Protein AF-0000000080204611 (afdb_homodimer)

Solvent-accessible surface area (backbone atoms only — not comparable to full-atom values): 35896 Å² total; per-residue (Å²): 118,37,37,35,35,32,32,47,40,71,83,53,59,70,91,42,42,69,61,48,50,52,34,44,49,24,50,47,49,34,46,35,51,60,69,72,46,62,69,79,43,73,43,78,55,88,69,51,57,91,48,34,46,29,36,29,26,77,60,82,80,49,68,68,54,36,16,56,52,54,55,40,54,46,46,60,46,40,27,38,50,44,94,86,56,34,29,37,52,42,78,53,52,80,50,52,54,41,63,70,56,68,48,61,66,70,79,63,91,85,62,71,57,62,50,59,47,35,40,43,49,49,51,17,60,35,64,28,64,61,80,61,90,68,48,24,36,29,17,57,53,29,60,69,33,57,60,48,38,48,29,37,20,60,58,21,24,23,38,34,22,24,65,53,57,68,38,49,50,50,38,53,54,48,53,52,48,50,32,59,76,68,69,35,50,66,49,77,47,74,45,77,29,54,52,95,87,36,80,65,29,53,31,40,36,40,41,33,16,73,38,67,68,34,45,75,72,63,55,61,35,39,38,37,38,32,45,28,58,42,54,49,36,47,59,67,39,66,66,51,59,29,32,23,31,42,37,60,52,74,69,75,68,59,70,77,71,75,70,71,74,70,72,83,75,73,64,52,63,64,58,51,46,66,58,21,48,65,21,47,57,48,20,34,21,61,31,8,15,37,25,40,34,42,33,46,82,83,46,49,68,68,59,53,49,48,53,41,44,74,73,63,34,46,64,45,86,45,84,46,48,46,74,53,69,45,76,77,52,97,85,34,35,34,32,59,48,36,32,31,37,107,117,38,34,35,34,33,33,49,39,70,84,52,60,68,90,43,42,70,60,47,50,53,35,44,48,24,51,49,49,33,47,36,50,60,69,72,46,64,69,80,44,74,43,78,56,86,68,51,56,92,48,34,44,28,36,28,26,77,59,79,79,49,67,70,55,36,17,55,52,55,53,39,56,45,47,59,46,40,26,40,50,44,95,86,56,34,29,36,51,43,76,52,51,81,49,54,55,42,64,69,57,69,48,61,67,70,77,62,91,84,62,73,57,62,50,57,46,36,39,43,49,48,51,17,59,35,64,28,65,60,81,61,93,67,47,26,36,30,18,57,53,30,60,69,34,58,61,47,37,48,28,37,20,60,56,21,25,22,37,34,22,25,66,53,58,67,38,49,50,51,38,54,53,47,54,54,48,49,32,58,74,66,67,34,51,66,48,78,48,74,46,76,29,56,52,97,88,35,79,64,31,54,32,40,36,37,40,30,17,75,38,67,66,34,44,75,73,64,56,62,34,40,40,37,39,32,45,28,58,44,53,48,36,48,57,67,40,65,64,52,60,29,31,24,31,43,37,63,50,75,71,75,70,61,69,78,70,75,70,71,76,69,72,85,76,73,63,52,64,64,58,51,46,66,57,19,47,64,20,49,56,48,19,34,21,61,32,8,16,36,24,39,36,41,32,46,80,82,47,50,68,70,59,54,48,48,54,40,43,74,71,61,33,46,66,46,86,45,84,45,49,45,74,54,69,45,77,76,52,95,86,35,35,34,30,58,48,37,34,29,36,108

Nearest PDB structures (foldseek):
  3m70-assembly1_A  TM=4.941E-01  e=3.214E-06  Haemophilus influenzae
  6m1c-assembly1_A  TM=7.033E-01  e=1.207E-03  Mycobacterium tuberculosis H37Rv
  3egi-assembly1_D  TM=6.264E-01  e=2.551E-04  Homo sapiens
  3egi-assembly1_A  TM=5.170E-01  e=1.806E-04  Homo sapiens
  8t1a-assembly1_A  TM=5.736E-01  e=4.804E-03  Mycobacterium tuberculosis H37Rv

InterPro domains:
  IPR000241 Ribosomal RNA large subunit methyltransferase K/L-like, methyltransferase domain [PF01170] (134-295)
  IPR029063 S-adenosyl-L-methionine-dependent methyltransferase superfamily [G3DSA:3.40.50.150] (106-332)
  IPR029063 S-adenosyl-L-methionine-dependent methyltransferase superfamily [SSF53335] (106-316)

Radius of gyration: 28.18 Å; Cα contacts (8 Å, |Δi|>4): 1438; chains: 2; bounding box: 66×86×63 Å

Structure (mmCIF, N/CA/C/O backbone):
data_AF-0000000080204611-model_v1
#
loop_
_entity.id
_entity.type
_entity.pdbx_description
1 polymer 'DNA methylase'
#
loop_
_atom_site.group_PDB
_atom_site.id
_atom_site.type_symbol
_atom_site.label_atom_id
_atom_site.label_alt_id
_atom_site.label_comp_id
_atom_site.label_asym_id
_atom_site.label_entity_id
_atom_site.label_seq_id
_atom_site.pdbx_PDB_ins_code
_atom_site.Cartn_x
_atom_site.Cartn_y
_atom_site.Cartn_z
_atom_site.occupancy
_atom_site.B_iso_or_equiv
_atom_site.auth_seq_id
_atom_site.auth_comp_id
_atom_site.auth_asym_id
_atom_site.auth_atom_id
_atom_site.pdbx_PDB_model_num
ATOM 1 N N . MET A 1 1 ? -28.974 -11.678 -13.98 1 89.76 1 MET A N 1
ATOM 2 C CA . MET A 1 1 ? -27.576 -11.305 -14.173 1 89.76 1 MET A CA 1
ATOM 3 C C . MET A 1 1 ? -26.992 -10.702 -12.9 1 89.76 1 MET A C 1
ATOM 5 O O . MET A 1 1 ? -27.642 -9.891 -12.238 1 89.76 1 MET A O 1
ATOM 9 N N . TYR A 1 2 ? -25.931 -11.273 -12.562 1 94.79 2 TYR A N 1
ATOM 10 C CA . TYR A 1 2 ? -25.246 -10.787 -11.369 1 94.79 2 TYR A CA 1
ATOM 11 C C . TYR A 1 2 ? -24.073 -9.889 -11.743 1 94.79 2 TYR A C 1
ATOM 13 O O . TYR A 1 2 ? -23.333 -10.182 -12.685 1 94.79 2 TYR A O 1
ATOM 21 N N . HIS A 1 3 ? -23.979 -8.75 -11.063 1 96.39 3 HIS A N 1
ATOM 22 C CA . HIS A 1 3 ? -22.898 -7.795 -11.281 1 96.39 3 HIS A CA 1
ATOM 23 C C . HIS A 1 3 ? -21.993 -7.699 -10.057 1 96.39 3 HIS A C 1
ATOM 25 O O . HIS A 1 3 ? -22.477 -7.603 -8.928 1 96.39 3 HIS A O 1
ATOM 31 N N . TYR A 1 4 ? -20.748 -7.839 -10.347 1 97.51 4 TYR A N 1
ATOM 32 C CA . TYR A 1 4 ? -19.783 -7.8 -9.255 1 97.51 4 TYR A CA 1
ATOM 33 C C . TYR A 1 4 ? -18.726 -6.729 -9.5 1 97.51 4 TYR A C 1
ATOM 35 O O . TYR A 1 4 ? -18.437 -6.384 -10.648 1 97.51 4 TYR A O 1
ATOM 43 N N . ALA A 1 5 ? -18.224 -6.16 -8.409 1 96.82 5 ALA A N 1
ATOM 44 C CA . ALA A 1 5 ? -17.129 -5.194 -8.448 1 96.82 5 ALA A CA 1
ATOM 45 C C . ALA A 1 5 ? -16.001 -5.606 -7.506 1 96.82 5 ALA A C 1
ATOM 47 O O . ALA A 1 5 ? -16.241 -5.909 -6.335 1 96.82 5 ALA A O 1
ATOM 48 N N . ILE A 1 6 ? -14.809 -5.661 -8.059 1 95.75 6 ILE A N 1
ATOM 49 C CA . ILE A 1 6 ? -13.611 -5.855 -7.249 1 95.75 6 ILE A CA 1
ATOM 50 C C . ILE A 1 6 ? -12.931 -4.511 -7.003 1 95.75 6 ILE A C 1
ATOM 52 O O . ILE A 1 6 ? -12.506 -3.841 -7.948 1 95.75 6 ILE A O 1
ATOM 56 N N . LEU A 1 7 ? -12.878 -4.125 -5.761 1 94.17 7 LEU A N 1
ATOM 57 C CA . LEU A 1 7 ? -12.113 -2.933 -5.409 1 94.17 7 LEU A CA 1
ATOM 58 C C . LEU A 1 7 ? -10.616 -3.221 -5.434 1 94.17 7 LEU A C 1
ATOM 60 O O . LEU A 1 7 ? -10.154 -4.184 -4.817 1 94.17 7 LEU A O 1
ATOM 64 N N . ALA A 1 8 ? -9.93 -2.334 -6.107 1 90.67 8 ALA A N 1
ATOM 65 C CA . ALA A 1 8 ? -8.499 -2.557 -6.295 1 90.67 8 ALA A CA 1
ATOM 66 C C . ALA A 1 8 ? -7.717 -2.195 -5.035 1 90.67 8 ALA A C 1
ATOM 68 O O . ALA A 1 8 ? -8.009 -1.19 -4.383 1 90.67 8 ALA A O 1
ATOM 69 N N . ASN A 1 9 ? -6.753 -3.038 -4.729 1 86.74 9 ASN A N 1
ATOM 70 C CA . ASN A 1 9 ? -5.783 -2.714 -3.69 1 86.74 9 ASN A CA 1
ATOM 71 C C . ASN A 1 9 ? -4.915 -1.522 -4.085 1 86.74 9 ASN A C 1
ATOM 73 O O . ASN A 1 9 ? -4.309 -1.519 -5.158 1 86.74 9 ASN A O 1
ATOM 77 N N . PRO A 1 10 ? -4.855 -0.464 -3.308 1 74.83 10 PRO A N 1
ATOM 78 C CA . PRO A 1 10 ? -4.138 0.752 -3.699 1 74.83 10 PRO A CA 1
ATOM 79 C C . PRO A 1 10 ? -2.629 0.541 -3.801 1 74.83 10 PRO A C 1
ATOM 81 O O . PRO A 1 10 ? -1.926 1.36 -4.398 1 74.83 10 PRO A O 1
ATOM 84 N N . GLY A 1 11 ? -2.001 -0.353 -3.053 1 64.11 11 GLY A N 1
ATOM 85 C CA . GLY A 1 11 ? -0.578 -0.606 -3.212 1 64.11 11 GLY A CA 1
ATOM 86 C C . GLY A 1 11 ? -0.145 -0.687 -4.664 1 64.11 11 GLY A C 1
ATOM 87 O O . GLY A 1 11 ? 1.051 -0.66 -4.963 1 64.11 11 GLY A O 1
ATOM 88 N N . HIS A 1 12 ? -1.036 -0.811 -5.511 1 52.13 12 HIS A N 1
ATOM 89 C CA . HIS A 1 12 ? -0.722 -0.844 -6.935 1 52.13 12 HIS A CA 1
ATOM 90 C C . HIS A 1 12 ? -0.351 0.542 -7.45 1 52.13 12 HIS A C 1
ATOM 92 O O . HIS A 1 12 ? -1.006 1.531 -7.111 1 52.13 12 HIS A O 1
ATOM 98 N N . ASN A 1 13 ? 0.919 0.614 -7.685 1 48.38 13 ASN A N 1
ATOM 99 C CA . ASN A 1 13 ? 1.548 1.846 -8.148 1 48.38 13 ASN A CA 1
ATOM 100 C C . ASN A 1 13 ? 0.613 2.648 -9.049 1 48.38 13 ASN A C 1
ATOM 102 O O . ASN A 1 13 ? 0.19 2.163 -10.1 1 48.38 13 ASN A O 1
ATOM 106 N N . ARG A 1 14 ? 0.087 3.665 -8.581 1 50.54 14 ARG A N 1
ATOM 107 C CA . ARG A 1 14 ? -0.816 4.583 -9.268 1 50.54 14 ARG A CA 1
ATOM 108 C C . ARG A 1 14 ? -0.226 5.037 -10.599 1 50.54 14 ARG A C 1
ATOM 110 O O . ARG A 1 14 ? -0.962 5.4 -11.519 1 50.54 14 ARG A O 1
ATOM 117 N N . ILE A 1 15 ? 1.153 5.007 -10.757 1 49.2 15 ILE A N 1
ATOM 118 C CA . ILE A 1 15 ? 1.755 5.522 -11.982 1 49.2 15 ILE A CA 1
ATOM 119 C C . ILE A 1 15 ? 1.333 4.658 -13.168 1 49.2 15 ILE A C 1
ATOM 121 O O . ILE A 1 15 ? 1.133 5.166 -14.274 1 49.2 15 ILE A O 1
ATOM 125 N N . TYR A 1 16 ? 1.021 3.45 -12.866 1 57.58 16 TYR A N 1
ATOM 126 C CA . TYR A 1 16 ? 0.703 2.536 -13.957 1 57.58 16 TYR A CA 1
ATOM 127 C C . TYR A 1 16 ? -0.714 1.993 -13.819 1 57.58 16 TYR A C 1
ATOM 129 O O . TYR A 1 16 ? -0.97 0.825 -14.124 1 57.58 16 TYR A O 1
ATOM 137 N N . PHE A 1 17 ? -1.532 2.959 -13.439 1 61.72 17 PHE A N 1
ATOM 138 C CA . PHE A 1 17 ? -2.867 2.502 -13.07 1 61.72 17 PHE A CA 1
ATOM 139 C C . PHE A 1 17 ? -3.585 1.903 -14.273 1 61.72 17 PHE A C 1
ATOM 141 O O . PHE A 1 17 ? -4.207 0.844 -14.167 1 61.72 17 PHE A O 1
ATOM 148 N N . ASP A 1 18 ? -3.374 2.585 -15.486 1 69.88 18 ASP A N 1
ATOM 149 C CA . ASP A 1 18 ? -4.088 2.077 -16.654 1 69.88 18 ASP A CA 1
ATOM 150 C C . ASP A 1 18 ? -3.571 0.697 -17.056 1 69.88 18 ASP A C 1
ATOM 152 O O . ASP A 1 18 ? -4.359 -0.211 -17.327 1 69.88 18 ASP A O 1
ATOM 156 N N . SER A 1 19 ? -2.316 0.614 -17.095 1 78.36 19 SER A N 1
ATOM 157 C CA . SER A 1 19 ? -1.735 -0.682 -17.43 1 78.36 19 SER A CA 1
ATOM 158 C C . SER A 1 19 ? -2.062 -1.726 -16.368 1 78.36 19 SER A C 1
ATOM 160 O O . SER A 1 19 ? -2.337 -2.883 -16.691 1 78.36 19 SER A O 1
ATOM 162 N N . ALA A 1 20 ? -2.171 -1.247 -15.203 1 82.43 20 ALA A N 1
ATOM 163 C CA . ALA A 1 20 ? -2.455 -2.157 -14.096 1 82.43 20 ALA A CA 1
ATOM 164 C C . ALA A 1 20 ? -3.871 -2.716 -14.195 1 82.43 20 ALA A C 1
ATOM 166 O O . ALA A 1 20 ? -4.094 -3.905 -13.952 1 82.43 20 ALA A O 1
ATOM 167 N N . MET A 1 21 ? -4.767 -1.9 -14.662 1 84.56 21 MET A N 1
ATOM 168 C CA . MET A 1 21 ? -6.159 -2.33 -14.759 1 84.56 21 MET A CA 1
ATOM 169 C C . MET A 1 21 ? -6.344 -3.323 -15.902 1 84.56 21 MET A C 1
ATOM 171 O O . MET A 1 21 ? -7.097 -4.29 -15.774 1 84.56 21 MET A O 1
ATOM 175 N N . THR A 1 22 ? -5.664 -3.031 -16.982 1 88.68 22 THR A N 1
ATOM 176 C CA . THR A 1 22 ? -5.734 -3.943 -18.119 1 88.68 22 THR A CA 1
ATOM 177 C C . THR A 1 22 ? -5.171 -5.312 -17.75 1 88.68 22 THR A C 1
ATOM 179 O O . THR A 1 22 ? -5.772 -6.341 -18.065 1 88.68 22 THR A O 1
ATOM 182 N N . ILE A 1 23 ? -4.119 -5.298 -17.11 1 92.64 23 ILE A N 1
ATOM 183 C CA . ILE A 1 23 ? -3.458 -6.523 -16.672 1 92.64 23 ILE A CA 1
ATOM 184 C C . ILE A 1 23 ? -4.349 -7.263 -15.677 1 92.64 23 ILE A C 1
ATOM 186 O O . ILE A 1 23 ? -4.552 -8.474 -15.796 1 92.64 23 ILE A O 1
ATOM 190 N N . ALA A 1 24 ? -4.903 -6.494 -14.799 1 92.19 24 ALA A N 1
ATOM 191 C CA . ALA A 1 24 ? -5.79 -7.087 -13.801 1 92.19 24 ALA A CA 1
ATOM 192 C C . ALA A 1 24 ? -7.016 -7.713 -14.46 1 92.19 24 ALA A C 1
ATOM 194 O O . ALA A 1 24 ? -7.503 -8.755 -14.016 1 92.19 24 ALA A O 1
ATOM 195 N N . CYS A 1 25 ? -7.512 -7.078 -15.466 1 93.31 25 CYS A N 1
ATOM 196 C CA . CYS A 1 25 ? -8.658 -7.601 -16.201 1 93.31 25 CYS A CA 1
ATOM 197 C C . CYS A 1 25 ? -8.335 -8.953 -16.827 1 93.31 25 CYS A C 1
ATOM 199 O O . CYS A 1 25 ? -9.116 -9.899 -16.71 1 93.31 25 CYS A O 1
ATOM 201 N N . SER A 1 26 ? -7.178 -9.027 -17.448 1 94.78 26 SER A N 1
ATOM 202 C CA . SER A 1 26 ? -6.757 -10.279 -18.068 1 94.78 26 SER A CA 1
ATOM 203 C C . SER A 1 26 ? -6.576 -11.378 -17.026 1 94.78 26 SER A C 1
ATOM 205 O O . SER A 1 26 ? -6.985 -12.52 -17.244 1 94.78 26 SER A O 1
ATOM 207 N N . GLU A 1 27 ? -5.98 -11.029 -15.923 1 96.11 27 GLU A N 1
ATOM 208 C CA . GLU A 1 27 ? -5.808 -11.992 -14.84 1 96.11 27 GLU A CA 1
ATOM 209 C C . GLU A 1 27 ? -7.153 -12.53 -14.361 1 96.11 27 GLU A C 1
ATOM 211 O O . GLU A 1 27 ? -7.33 -13.742 -14.222 1 96.11 27 GLU A O 1
ATOM 216 N N . LEU A 1 28 ? -8.064 -11.645 -14.16 1 95.76 28 LEU A N 1
ATOM 217 C CA . LEU A 1 28 ? -9.37 -12.041 -13.644 1 95.76 28 LEU A CA 1
ATOM 218 C C . LEU A 1 28 ? -10.097 -12.939 -14.64 1 95.76 28 LEU A C 1
ATOM 220 O O . LEU A 1 28 ? -10.741 -13.914 -14.247 1 95.76 28 LEU A O 1
ATOM 224 N N . LYS A 1 29 ? -9.997 -12.579 -15.894 1 96.11 29 LYS A N 1
ATOM 225 C CA . LYS A 1 29 ? -10.589 -13.429 -16.923 1 96.11 29 LYS A CA 1
ATOM 226 C C . LYS A 1 29 ? -10.031 -14.847 -16.853 1 96.11 29 LYS A C 1
ATOM 228 O O . LYS A 1 29 ? -10.78 -15.82 -16.96 1 96.11 29 LYS A O 1
ATOM 233 N N . ALA A 1 30 ? -8.752 -14.937 -16.673 1 97.14 30 ALA A N 1
ATOM 234 C CA . ALA A 1 30 ? -8.113 -16.248 -16.583 1 97.14 30 ALA A CA 1
ATOM 235 C C . ALA A 1 30 ? -8.618 -17.021 -15.368 1 97.14 30 ALA A C 1
ATOM 237 O O . ALA A 1 30 ? -8.951 -18.204 -15.472 1 97.14 30 ALA A O 1
ATOM 238 N N . ILE A 1 31 ? -8.716 -16.354 -14.241 1 97.18 31 ILE A N 1
ATOM 239 C CA . ILE A 1 31 ? -9.164 -16.971 -12.997 1 97.18 31 ILE A CA 1
ATOM 240 C C . ILE A 1 31 ? -10.604 -17.454 -13.15 1 97.18 31 ILE A C 1
ATOM 242 O O . ILE A 1 31 ? -10.912 -18.612 -12.857 1 97.18 31 ILE A O 1
ATOM 246 N N . LEU A 1 32 ? -11.468 -16.612 -13.63 1 96.16 32 LEU A N 1
ATOM 247 C CA . LEU A 1 32 ? -12.886 -16.932 -13.743 1 96.16 32 LEU A CA 1
ATOM 248 C C . LEU A 1 32 ? -13.112 -18.051 -14.755 1 96.16 32 LEU A C 1
ATOM 250 O O . LEU A 1 32 ? -13.912 -18.959 -14.515 1 96.16 32 LEU A O 1
ATOM 254 N N . ALA A 1 33 ? -12.399 -17.983 -15.846 1 95.05 33 ALA A N 1
ATOM 255 C CA . ALA A 1 33 ? -12.514 -19.032 -16.856 1 95.05 33 ALA A CA 1
ATOM 256 C C . ALA A 1 33 ? -12.119 -20.391 -16.284 1 95.05 33 ALA A C 1
ATOM 258 O O . ALA A 1 33 ? -12.775 -21.399 -16.553 1 95.05 33 ALA A O 1
ATOM 259 N N . SER A 1 34 ? -11.083 -20.422 -15.501 1 95.29 34 SER A N 1
ATOM 260 C CA . SER A 1 34 ? -10.602 -21.671 -14.922 1 95.29 34 SER A CA 1
ATOM 261 C C . SER A 1 34 ? -11.597 -22.231 -13.911 1 95.29 34 SER A C 1
ATOM 263 O O . SER A 1 34 ? -11.551 -23.417 -13.578 1 95.29 34 SER A O 1
ATOM 265 N N . GLU A 1 35 ? -12.503 -21.41 -13.43 1 94.55 35 GLU A N 1
ATOM 266 C CA . GLU A 1 35 ? -13.498 -21.83 -12.448 1 94.55 35 GLU A CA 1
ATOM 267 C C . GLU A 1 35 ? -14.853 -22.074 -13.106 1 94.55 35 GLU A C 1
ATOM 269 O O . GLU A 1 35 ? -15.861 -22.245 -12.417 1 94.55 35 GLU A O 1
ATOM 274 N N . GLY A 1 36 ? -14.904 -21.958 -14.427 1 93.15 36 GLY A N 1
ATOM 275 C CA . GLY A 1 36 ? -16.122 -22.23 -15.173 1 93.15 36 GLY A CA 1
ATOM 276 C C . GLY A 1 36 ? -17.123 -21.092 -15.116 1 93.15 36 GLY A C 1
ATOM 277 O O . GLY A 1 36 ? -18.32 -21.3 -15.324 1 93.15 36 GLY A O 1
ATOM 278 N N . VAL A 1 37 ? -16.649 -19.926 -14.759 1 93.99 37 VAL A N 1
ATOM 279 C CA . VAL A 1 37 ? -17.526 -18.762 -14.712 1 93.99 37 VAL A CA 1
ATOM 280 C C . VAL A 1 37 ? -17.548 -18.076 -16.076 1 93.99 37 VAL A C 1
ATOM 282 O O . VAL A 1 37 ? -16.509 -17.637 -16.574 1 93.99 37 VAL A O 1
ATOM 285 N N . GLU A 1 38 ? -18.642 -17.957 -16.627 1 90.71 38 GLU A N 1
ATOM 286 C CA . GLU A 1 38 ? -18.801 -17.241 -17.889 1 90.71 38 GLU A CA 1
ATOM 287 C C . GLU A 1 38 ? -19.032 -15.751 -17.653 1 90.71 38 GLU A C 1
ATOM 289 O O . GLU A 1 38 ? -20.054 -15.359 -17.086 1 90.71 38 GLU A O 1
ATOM 294 N N . VAL A 1 39 ? -18.128 -15.026 -18.098 1 91.93 39 VAL A N 1
ATOM 295 C CA . VAL A 1 39 ? -18.195 -13.582 -17.9 1 91.93 39 VAL A CA 1
ATOM 296 C C . VAL A 1 39 ? -18.756 -12.914 -19.154 1 91.93 39 VAL A C 1
ATOM 298 O O . VAL A 1 39 ? -18.325 -13.213 -20.27 1 91.93 39 VAL A O 1
ATOM 301 N N . THR A 1 40 ? -19.732 -12.031 -19.04 1 88.27 40 THR A N 1
ATOM 302 C CA . THR A 1 40 ? -20.335 -11.341 -20.174 1 88.27 40 THR A CA 1
ATOM 303 C C . THR A 1 40 ? -19.712 -9.961 -20.361 1 88.27 40 THR A C 1
ATOM 305 O O . THR A 1 40 ? -19.558 -9.491 -21.491 1 88.27 40 THR A O 1
ATOM 308 N N . GLU A 1 41 ? -19.4 -9.305 -19.313 1 90.18 41 GLU A N 1
ATOM 309 C CA . GLU A 1 41 ? -18.737 -8.005 -19.326 1 90.18 41 GLU A CA 1
ATOM 310 C C . GLU A 1 41 ? -17.678 -7.915 -18.23 1 90.18 41 GLU A C 1
ATOM 312 O O . GLU A 1 41 ? -17.869 -8.439 -17.13 1 90.18 41 GLU A O 1
ATOM 317 N N . ILE A 1 42 ? -16.601 -7.371 -18.71 1 91.19 42 ILE A N 1
ATOM 318 C CA . ILE A 1 42 ? -15.573 -7.149 -17.698 1 91.19 42 ILE A CA 1
ATOM 319 C C . ILE A 1 42 ? -14.755 -5.911 -18.057 1 91.19 42 ILE A C 1
ATOM 321 O O . ILE A 1 42 ? -14.391 -5.715 -19.219 1 91.19 42 ILE A O 1
ATOM 325 N N . GLY A 1 43 ? -14.577 -4.998 -17.15 1 89.23 43 GLY A N 1
ATOM 326 C CA . GLY A 1 43 ? -13.794 -3.789 -17.35 1 89.23 43 GLY A CA 1
ATOM 327 C C . GLY A 1 43 ? -13.964 -2.777 -16.234 1 89.23 43 GLY A C 1
ATOM 328 O O . GLY A 1 43 ? -14.63 -3.054 -15.233 1 89.23 43 GLY A O 1
ATOM 329 N N . SER A 1 44 ? -13.304 -1.723 -16.454 1 84.99 44 SER A N 1
ATOM 330 C CA . SER A 1 44 ? -13.428 -0.625 -15.5 1 84.99 44 SER A CA 1
ATOM 331 C C . SER A 1 44 ? -14.758 0.102 -15.664 1 84.99 44 SER A C 1
ATOM 333 O O . SER A 1 44 ? -15.177 0.394 -16.786 1 84.99 44 SER A O 1
ATOM 335 N N . LYS A 1 45 ? -15.509 0.178 -14.682 1 86.07 45 LYS A N 1
ATOM 336 C CA . LYS A 1 45 ? -16.763 0.924 -14.63 1 86.07 45 LYS A CA 1
ATOM 337 C C . LYS A 1 45 ? -16.88 1.713 -13.329 1 86.07 45 LYS A C 1
ATOM 339 O O . LYS A 1 45 ? -16.429 1.256 -12.277 1 86.07 45 LYS A O 1
ATOM 344 N N . ASP A 1 46 ? -17.469 2.832 -13.467 1 89.53 46 ASP A N 1
ATOM 345 C CA . ASP A 1 46 ? -17.687 3.648 -12.276 1 89.53 46 ASP A CA 1
ATOM 346 C C . ASP A 1 46 ? -18.884 3.141 -11.476 1 89.53 46 ASP A C 1
ATOM 348 O O . ASP A 1 46 ? -20.03 3.271 -11.912 1 89.53 46 ASP A O 1
ATOM 352 N N . VAL A 1 47 ? -18.668 2.603 -10.396 1 92.07 47 VAL A N 1
ATOM 353 C CA . VAL A 1 47 ? -19.725 2.126 -9.51 1 92.07 47 VAL A CA 1
ATOM 354 C C . VAL A 1 47 ? -19.614 2.819 -8.154 1 92.07 47 VAL A C 1
ATOM 356 O O . VAL A 1 47 ? -20.006 2.257 -7.129 1 92.07 47 VAL A O 1
ATOM 359 N N . GLY A 1 48 ? -18.904 3.953 -8.141 1 91.75 48 GLY A N 1
ATOM 360 C CA . GLY A 1 48 ? -18.751 4.739 -6.927 1 91.75 48 GLY A CA 1
ATOM 361 C C . GLY A 1 48 ? -17.533 4.347 -6.112 1 91.75 48 GLY A C 1
ATOM 362 O O . GLY A 1 48 ? -17.366 4.802 -4.979 1 91.75 48 GLY A O 1
ATOM 363 N N . LEU A 1 49 ? -16.713 3.483 -6.619 1 91.85 49 LEU A N 1
ATOM 364 C CA . LEU A 1 49 ? -15.483 3.042 -5.97 1 91.85 49 LEU A CA 1
ATOM 365 C C . LEU A 1 49 ? -14.265 3.706 -6.605 1 91.85 49 LEU A C 1
ATOM 367 O O . LEU A 1 49 ? -14.293 4.067 -7.783 1 91.85 49 LEU A O 1
ATOM 371 N N . PRO A 1 50 ? -13.26 3.94 -5.843 1 87.07 50 PRO A N 1
ATOM 372 C CA . PRO A 1 50 ? -12.084 4.632 -6.376 1 87.07 50 PRO A CA 1
ATOM 373 C C . PRO A 1 50 ? -11.456 3.902 -7.561 1 87.07 50 PRO A C 1
ATOM 375 O O . PRO A 1 50 ? -11.012 4.54 -8.519 1 87.07 50 PRO A O 1
ATOM 378 N N . ALA A 1 51 ? -11.245 2.659 -7.53 1 87.42 51 ALA A N 1
ATOM 379 C CA . ALA A 1 51 ? -10.687 1.815 -8.584 1 87.42 51 ALA A CA 1
ATOM 380 C C . ALA A 1 51 ? -11.27 0.406 -8.522 1 87.42 51 ALA A C 1
ATOM 382 O O . ALA A 1 51 ? -11.004 -0.342 -7.579 1 87.42 51 ALA A O 1
ATOM 383 N N . ALA A 1 52 ? -12.075 0.112 -9.539 1 92.05 52 ALA A N 1
ATOM 384 C CA . ALA A 1 52 ? -12.748 -1.181 -9.448 1 92.05 52 ALA A CA 1
ATOM 385 C C . ALA A 1 52 ? -12.821 -1.859 -10.814 1 92.05 52 ALA A C 1
ATOM 387 O O . ALA A 1 52 ? -12.955 -1.188 -11.84 1 92.05 52 ALA A O 1
ATOM 388 N N . LEU A 1 53 ? -12.665 -3.122 -10.8 1 93.74 53 LEU A N 1
ATOM 389 C CA . LEU A 1 53 ? -12.996 -3.968 -11.942 1 93.74 53 LEU A CA 1
ATOM 390 C C . LEU A 1 53 ? -14.39 -4.568 -11.788 1 93.74 53 LEU A C 1
ATOM 392 O O . LEU A 1 53 ? -14.704 -5.16 -10.753 1 93.74 53 LEU A O 1
ATOM 396 N N . VAL A 1 54 ? -15.181 -4.367 -12.786 1 95.33 54 VAL A N 1
ATOM 397 C CA . VAL A 1 54 ? -16.558 -4.845 -12.719 1 95.33 54 VAL A CA 1
ATOM 398 C C . VAL A 1 54 ? -16.774 -5.945 -13.756 1 95.33 54 VAL A C 1
ATOM 400 O O . VAL A 1 54 ? -16.268 -5.858 -14.877 1 95.33 54 VAL A O 1
ATOM 403 N N . PHE A 1 55 ? -17.467 -6.943 -13.35 1 96.07 55 PHE A N 1
ATOM 404 C CA . PHE A 1 55 ? -17.807 -8.005 -14.289 1 96.07 55 PHE A CA 1
ATOM 405 C C . PHE A 1 55 ? -19.206 -8.543 -14.014 1 96.07 55 PHE A C 1
ATOM 407 O O . PHE A 1 55 ? -19.765 -8.315 -12.94 1 96.07 55 PHE A O 1
ATOM 414 N N . SER A 1 56 ? -19.779 -9.158 -15.03 1 95.77 56 SER A N 1
ATOM 415 C CA . SER A 1 56 ? -21.121 -9.721 -14.926 1 95.77 56 SER A CA 1
ATOM 416 C C . SER A 1 56 ? -21.125 -11.206 -15.273 1 95.77 56 SER A C 1
ATOM 418 O O . SER A 1 56 ? -20.353 -11.653 -16.124 1 95.77 56 SER A O 1
ATOM 420 N N . CYS A 1 57 ? -21.952 -11.919 -14.553 1 94.11 57 CYS A N 1
ATOM 421 C CA . CYS A 1 57 ? -22.121 -13.337 -14.849 1 94.11 57 CYS A CA 1
ATOM 422 C C . CYS A 1 57 ? -23.578 -13.757 -14.697 1 94.11 57 CYS A C 1
ATOM 424 O O . CYS A 1 57 ? -24.362 -13.067 -14.044 1 94.11 57 CYS A O 1
ATOM 426 N N . GLU A 1 58 ? -23.951 -14.828 -15.3 1 92.21 58 GLU A N 1
ATOM 427 C CA . GLU A 1 58 ? -25.333 -15.297 -15.336 1 92.21 58 GLU A CA 1
ATOM 428 C C . GLU A 1 58 ? -25.738 -15.922 -14.004 1 92.21 58 GLU A C 1
ATOM 430 O O . GLU A 1 58 ? -26.901 -15.842 -13.603 1 92.21 58 GLU A O 1
ATOM 435 N N . GLN A 1 59 ? -24.784 -16.517 -13.335 1 93.78 59 GLN A N 1
ATOM 436 C CA . GLN A 1 59 ? -25.051 -17.169 -12.057 1 93.78 59 GLN A CA 1
ATOM 437 C C . GLN A 1 59 ? -24.292 -16.488 -10.922 1 93.78 59 GLN A C 1
ATOM 439 O O . GLN A 1 59 ? -23.251 -15.868 -11.149 1 93.78 59 GLN A O 1
ATOM 444 N N . ALA A 1 60 ? -24.851 -16.692 -9.71 1 95 60 ALA A N 1
ATOM 445 C CA . ALA A 1 60 ? -24.185 -16.139 -8.534 1 95 60 ALA A CA 1
ATOM 446 C C . ALA A 1 60 ? -22.858 -16.845 -8.273 1 95 60 ALA A C 1
ATOM 448 O O . ALA A 1 60 ? -22.737 -18.053 -8.491 1 95 60 ALA A O 1
ATOM 449 N N . LEU A 1 61 ? -21.9 -16.162 -7.733 1 95.87 61 LEU A N 1
ATOM 450 C CA . LEU A 1 61 ? -20.598 -16.737 -7.414 1 95.87 61 LEU A CA 1
ATOM 451 C C . LEU A 1 61 ? -20.705 -17.705 -6.24 1 95.87 61 LEU A C 1
ATOM 453 O O . LEU A 1 61 ? -21.406 -17.429 -5.264 1 95.87 61 LEU A O 1
ATOM 457 N N . SER A 1 62 ? -20.09 -18.804 -6.361 1 96.1 62 SER A N 1
ATOM 458 C CA . SER A 1 62 ? -19.935 -19.708 -5.226 1 96.1 62 SER A CA 1
ATOM 459 C C . SER A 1 62 ? -18.85 -19.218 -4.273 1 96.1 62 SER A C 1
ATOM 461 O O . SER A 1 62 ? -18.102 -18.293 -4.598 1 96.1 62 SER A O 1
ATOM 463 N N . GLU A 1 63 ? -18.772 -19.84 -3.132 1 95.78 63 GLU A N 1
ATOM 464 C CA . GLU A 1 63 ? -17.727 -19.514 -2.167 1 95.78 63 GLU A CA 1
ATOM 465 C C . GLU A 1 63 ? -16.341 -19.809 -2.734 1 95.78 63 GLU A C 1
ATOM 467 O O . GLU A 1 63 ? -15.408 -19.025 -2.547 1 95.78 63 GLU A O 1
ATOM 472 N N . ALA A 1 64 ? -16.252 -20.924 -3.424 1 95.06 64 ALA A N 1
ATOM 473 C CA . ALA A 1 64 ? -14.974 -21.316 -4.014 1 95.06 64 ALA A CA 1
ATOM 474 C C . ALA A 1 64 ? -14.527 -20.31 -5.071 1 95.06 64 ALA A C 1
ATOM 476 O O . ALA A 1 64 ? -13.346 -19.961 -5.145 1 95.06 64 ALA A O 1
ATOM 477 N N . GLN A 1 65 ? -15.479 -19.856 -5.844 1 96.62 65 GLN A N 1
ATOM 478 C CA . GLN A 1 65 ? -15.175 -18.888 -6.892 1 96.62 65 GLN A CA 1
ATOM 479 C C . GLN A 1 65 ? -14.75 -17.548 -6.297 1 96.62 65 GLN A C 1
ATOM 481 O O . GLN A 1 65 ? -13.786 -16.935 -6.759 1 96.62 65 GLN A O 1
ATOM 486 N N . SER A 1 66 ? -15.427 -17.098 -5.215 1 96.88 66 SER A N 1
ATOM 487 C CA . SER A 1 66 ? -15.064 -15.846 -4.558 1 96.88 66 SER A CA 1
ATOM 488 C C . SER A 1 66 ? -13.686 -15.939 -3.911 1 96.88 66 SER A C 1
ATOM 490 O O . SER A 1 66 ? -12.95 -14.952 -3.862 1 96.88 66 SER A O 1
ATOM 492 N N . ARG A 1 67 ? -13.358 -17.116 -3.439 1 96.72 67 ARG A N 1
ATOM 493 C CA . ARG A 1 67 ? -12.037 -17.338 -2.861 1 96.72 67 ARG A CA 1
ATOM 494 C C . ARG A 1 67 ? -10.944 -17.165 -3.911 1 96.72 67 ARG A C 1
ATOM 496 O O . ARG A 1 67 ? -9.911 -16.548 -3.644 1 96.72 67 ARG A O 1
ATOM 503 N N . LYS A 1 68 ? -11.183 -17.683 -5.057 1 96.69 68 LYS A N 1
ATOM 504 C CA . LYS A 1 68 ? -10.216 -17.553 -6.143 1 96.69 68 LYS A CA 1
ATOM 505 C C . LYS A 1 68 ? -10.065 -16.097 -6.574 1 96.69 68 LYS A C 1
ATOM 507 O O . LYS A 1 68 ? -8.962 -15.648 -6.89 1 96.69 68 LYS A O 1
ATOM 512 N N . ILE A 1 69 ? -11.174 -15.394 -6.584 1 96.63 69 ILE A N 1
ATOM 513 C CA . ILE A 1 69 ? -11.145 -13.975 -6.924 1 96.63 69 ILE A CA 1
ATOM 514 C C . ILE A 1 69 ? -10.324 -13.213 -5.886 1 96.63 69 ILE A C 1
ATOM 516 O O . ILE A 1 69 ? -9.54 -12.327 -6.234 1 96.63 69 ILE A O 1
ATOM 520 N N . ALA A 1 70 ? -10.451 -13.638 -4.63 1 96 70 ALA A N 1
ATOM 521 C CA . ALA A 1 70 ? -9.734 -12.984 -3.538 1 96 70 ALA A CA 1
ATOM 522 C C . ALA A 1 70 ? -8.227 -13.191 -3.67 1 96 70 ALA A C 1
ATOM 524 O O . ALA A 1 70 ? -7.438 -12.443 -3.087 1 96 70 ALA A O 1
ATOM 525 N N . ALA A 1 71 ? -7.839 -14.137 -4.441 1 96.26 71 ALA A N 1
ATOM 526 C CA . ALA A 1 71 ? -6.423 -14.434 -4.641 1 96.26 71 ALA A CA 1
ATOM 527 C C . ALA A 1 71 ? -5.832 -13.567 -5.749 1 96.26 71 ALA A C 1
ATOM 529 O O . ALA A 1 71 ? -4.615 -13.548 -5.948 1 96.26 71 ALA A O 1
ATOM 530 N N . SER A 1 72 ? -6.703 -12.84 -6.467 1 95.58 72 SER A N 1
ATOM 531 C CA . SER A 1 72 ? -6.202 -12.028 -7.571 1 95.58 72 SER A CA 1
ATOM 532 C C . SER A 1 72 ? -5.279 -10.922 -7.07 1 95.58 72 SER A C 1
ATOM 534 O O . SER A 1 72 ? -5.393 -10.484 -5.923 1 95.58 72 SER A O 1
ATOM 536 N N . SER A 1 73 ? -4.419 -10.498 -7.914 1 92.38 73 SER A N 1
ATOM 537 C CA . SER A 1 73 ? -3.381 -9.539 -7.553 1 92.38 73 SER A CA 1
ATOM 538 C C . SER A 1 73 ? -3.975 -8.168 -7.249 1 92.38 73 SER A C 1
ATOM 540 O O . SER A 1 73 ? -3.391 -7.385 -6.498 1 92.38 73 SER A O 1
ATOM 542 N N . ILE A 1 74 ? -5.154 -7.832 -7.744 1 90.61 74 ILE A N 1
ATOM 543 C CA . ILE A 1 74 ? -5.73 -6.496 -7.626 1 90.61 74 ILE A CA 1
ATOM 544 C C . ILE A 1 74 ? -6.701 -6.456 -6.448 1 90.61 74 ILE A C 1
ATOM 546 O O . ILE A 1 74 ? -7.147 -5.381 -6.041 1 90.61 74 ILE A O 1
ATOM 550 N N . TYR A 1 75 ? -6.978 -7.518 -5.799 1 92.86 75 TYR A N 1
ATOM 551 C CA . TYR A 1 75 ? -8.099 -7.708 -4.886 1 92.86 75 TYR A CA 1
ATOM 552 C C . TYR A 1 75 ? -7.892 -6.92 -3.597 1 92.86 75 TYR A C 1
ATOM 554 O O . TYR A 1 75 ? -6.847 -7.036 -2.952 1 92.86 75 TYR A O 1
ATOM 562 N N . TYR A 1 76 ? -8.845 -6.144 -3.248 1 92.48 76 TYR A N 1
ATOM 563 C CA . TYR A 1 76 ? -8.943 -5.576 -1.908 1 92.48 76 TYR A CA 1
ATOM 564 C C . TYR A 1 76 ? -10.279 -5.927 -1.263 1 92.48 76 TYR A C 1
ATOM 566 O O . TYR A 1 76 ? -10.324 -6.348 -0.104 1 92.48 76 TYR A O 1
ATOM 574 N N . ALA A 1 77 ? -11.372 -5.851 -2.032 1 94.82 77 ALA A N 1
ATOM 575 C CA . ALA A 1 77 ? -12.72 -6.191 -1.583 1 94.82 77 ALA A CA 1
ATOM 576 C C . ALA A 1 77 ? -13.607 -6.586 -2.761 1 94.82 77 ALA A C 1
ATOM 578 O O . ALA A 1 77 ? -13.314 -6.242 -3.909 1 94.82 77 ALA A O 1
ATOM 579 N N . LEU A 1 78 ? -14.623 -7.291 -2.467 1 96.64 78 LEU A N 1
ATOM 580 C CA . LEU A 1 78 ? -15.571 -7.761 -3.472 1 96.64 78 LEU A CA 1
ATOM 581 C C . LEU A 1 78 ? -16.994 -7.345 -3.114 1 96.64 78 LEU A C 1
ATOM 583 O O . LEU A 1 78 ? -17.401 -7.444 -1.954 1 96.64 78 LEU A O 1
ATOM 587 N N . PHE A 1 79 ? -17.729 -6.837 -4.14 1 97.68 79 PHE A N 1
ATOM 588 C CA . PHE A 1 79 ? -19.103 -6.397 -3.931 1 97.68 79 PHE A CA 1
ATOM 589 C C . PHE A 1 79 ? -20.023 -6.967 -5.004 1 97.68 79 PHE A C 1
ATOM 591 O O . PHE A 1 79 ? -19.63 -7.088 -6.166 1 97.68 79 PHE A O 1
ATOM 598 N N . GLU A 1 80 ? -21.193 -7.267 -4.618 1 97 80 GLU A N 1
ATOM 599 C CA . GLU A 1 80 ? -22.277 -7.36 -5.591 1 97 80 GLU A CA 1
ATOM 600 C C . GLU A 1 80 ? -22.878 -5.988 -5.881 1 97 80 GLU A C 1
ATOM 602 O O . GLU A 1 80 ? -23.216 -5.245 -4.957 1 97 80 GLU A O 1
ATOM 607 N N . VAL A 1 81 ? -22.926 -5.673 -7.114 1 96.31 81 VAL A N 1
ATOM 608 C CA . VAL A 1 81 ? -23.472 -4.379 -7.51 1 96.31 81 VAL A CA 1
ATOM 609 C C . VAL A 1 81 ? -24.963 -4.515 -7.806 1 96.31 81 VAL A C 1
ATOM 611 O O . VAL A 1 81 ? -25.359 -5.264 -8.702 1 96.31 81 VAL A O 1
ATOM 614 N N . ARG A 1 82 ? -25.744 -3.702 -7.118 1 93.72 82 ARG A N 1
ATOM 615 C CA . ARG A 1 82 ? -27.188 -3.732 -7.322 1 93.72 82 ARG A CA 1
ATOM 616 C C . ARG A 1 82 ? -27.619 -2.685 -8.344 1 93.72 82 ARG A C 1
ATOM 618 O O . ARG A 1 82 ? -26.866 -1.756 -8.644 1 93.72 82 ARG A O 1
ATOM 625 N N . GLU A 1 83 ? -28.799 -2.796 -8.858 1 86.3 83 GLU A N 1
ATOM 626 C CA . GLU A 1 83 ? -29.303 -1.938 -9.926 1 86.3 83 GLU A CA 1
ATOM 627 C C . GLU A 1 83 ? -29.484 -0.503 -9.443 1 86.3 83 GLU A C 1
ATOM 629 O O . GLU A 1 83 ? -29.409 0.439 -10.235 1 86.3 83 GLU A O 1
ATOM 634 N N . ASP A 1 84 ? -29.617 -0.279 -8.156 1 88.28 84 ASP A N 1
ATOM 635 C CA . ASP A 1 84 ? -29.845 1.057 -7.614 1 88.28 84 ASP A CA 1
ATOM 636 C C . ASP A 1 84 ? -28.528 1.723 -7.224 1 88.28 84 ASP A C 1
ATOM 638 O O . ASP A 1 84 ? -28.525 2.792 -6.608 1 88.28 84 ASP A O 1
ATOM 642 N N . GLY A 1 85 ? -27.478 1.073 -7.59 1 88.63 85 GLY A N 1
ATOM 643 C CA . GLY A 1 85 ? -26.171 1.64 -7.303 1 88.63 85 GLY A CA 1
ATOM 644 C C . GLY A 1 85 ? -25.645 1.265 -5.93 1 88.63 85 GLY A C 1
ATOM 645 O O . GLY A 1 85 ? -24.537 1.653 -5.556 1 88.63 85 GLY A O 1
ATOM 646 N N . LEU A 1 86 ? -26.408 0.437 -5.243 1 94.92 86 LEU A N 1
ATOM 647 C CA . LEU A 1 86 ? -25.992 -0.047 -3.931 1 94.92 86 LEU A CA 1
ATOM 648 C C . LEU A 1 86 ? -25.072 -1.256 -4.065 1 94.92 86 LEU A C 1
ATOM 650 O O . LEU A 1 86 ? -25.119 -1.969 -5.07 1 94.92 86 LEU A O 1
ATOM 654 N N . LEU A 1 87 ? -24.234 -1.377 -3.058 1 96.92 87 LEU A N 1
ATOM 655 C CA . LEU A 1 87 ? -23.271 -2.473 -3.057 1 96.92 87 LEU A CA 1
ATOM 656 C C . LEU A 1 87 ? -23.527 -3.42 -1.89 1 96.92 87 LEU A C 1
ATOM 658 O O . LEU A 1 87 ? -23.809 -2.976 -0.774 1 96.92 87 LEU A O 1
ATOM 662 N N . ARG A 1 88 ? -23.519 -4.636 -2.131 1 96.57 88 ARG A N 1
ATOM 663 C CA . ARG A 1 88 ? -23.501 -5.657 -1.088 1 96.57 88 ARG A CA 1
ATOM 664 C C . ARG A 1 88 ? -22.104 -6.244 -0.921 1 96.57 88 ARG A C 1
ATOM 666 O O . ARG A 1 88 ? -21.598 -6.922 -1.817 1 96.57 88 ARG A O 1
ATOM 673 N N . PRO A 1 89 ? -21.458 -5.982 0.184 1 96.39 89 PRO A N 1
ATOM 674 C CA . PRO A 1 89 ? -20.131 -6.57 0.377 1 96.39 89 PRO A CA 1
ATOM 675 C C . PRO A 1 89 ? -20.161 -8.096 0.421 1 96.39 89 PRO A C 1
ATOM 677 O O . PRO A 1 89 ? -21.071 -8.682 1.014 1 96.39 89 PRO A O 1
ATOM 680 N N . ILE A 1 90 ? -19.229 -8.668 -0.237 1 95.95 90 ILE A N 1
ATOM 681 C CA . ILE A 1 90 ? -19.058 -10.117 -0.222 1 95.95 90 ILE A CA 1
ATOM 682 C C . ILE A 1 90 ? -17.804 -10.48 0.571 1 95.95 90 ILE A C 1
ATOM 684 O O . ILE A 1 90 ? -16.704 -10.026 0.247 1 95.95 90 ILE A O 1
ATOM 688 N N . GLN A 1 91 ? -17.987 -11.19 1.586 1 92.81 91 GLN A N 1
ATOM 689 C CA . GLN A 1 91 ? -16.847 -11.664 2.364 1 92.81 91 GLN A CA 1
ATOM 690 C C . GLN A 1 91 ? -16.27 -12.946 1.77 1 92.81 91 GLN A C 1
ATOM 692 O O . GLN A 1 91 ? -16.715 -14.046 2.102 1 92.81 91 GLN A O 1
ATOM 697 N N . ALA A 1 92 ? -15.306 -12.8 0.97 1 93.82 92 ALA A N 1
ATOM 698 C CA . ALA A 1 92 ? -14.646 -13.963 0.383 1 93.82 92 ALA A CA 1
ATOM 699 C C . ALA A 1 92 ? -13.797 -14.693 1.419 1 93.82 92 ALA A C 1
ATOM 701 O O . ALA A 1 92 ? -13.124 -14.061 2.236 1 93.82 92 ALA A O 1
ATOM 702 N N . PRO A 1 93 ? -13.885 -16.019 1.412 1 93.11 93 PRO A N 1
ATOM 703 C CA . PRO A 1 93 ? -12.974 -16.746 2.299 1 93.11 93 PRO A CA 1
ATOM 704 C C . PRO A 1 93 ? -11.506 -16.429 2.026 1 93.11 93 PRO A C 1
ATOM 706 O O . PRO A 1 93 ? -11.149 -16.054 0.906 1 93.11 93 PRO A O 1
ATOM 709 N N . ALA A 1 94 ? -10.728 -16.587 3.063 1 91.48 94 ALA A N 1
ATOM 710 C CA . ALA A 1 94 ? -9.292 -16.375 2.896 1 91.48 94 ALA A CA 1
ATOM 711 C C . ALA A 1 94 ? -8.711 -17.34 1.867 1 91.48 94 ALA A C 1
ATOM 713 O O . ALA A 1 94 ? -8.997 -18.539 1.9 1 91.48 94 ALA A O 1
ATOM 714 N N . PHE A 1 95 ? -7.945 -16.758 1.04 1 93.38 95 PHE A N 1
ATOM 715 C CA . PHE A 1 95 ? -7.346 -17.602 0.013 1 93.38 95 PHE A CA 1
ATOM 716 C C . PHE A 1 95 ? -6.029 -18.196 0.499 1 93.38 95 PHE A C 1
ATOM 718 O O . PHE A 1 95 ? -5.565 -19.207 -0.032 1 93.38 95 PHE A O 1
ATOM 725 N N . ASN A 1 96 ? -5.392 -17.556 1.484 1 94.41 96 ASN A N 1
ATOM 726 C CA . ASN A 1 96 ? -4.006 -17.853 1.828 1 94.41 96 ASN A CA 1
ATOM 727 C C . ASN A 1 96 ? -3.914 -18.795 3.024 1 94.41 96 ASN A C 1
ATOM 729 O O . ASN A 1 96 ? -4.722 -18.71 3.95 1 94.41 96 ASN A O 1
ATOM 733 N N . THR A 1 97 ? -2.986 -19.669 2.991 1 95.12 97 THR A N 1
ATOM 734 C CA . THR A 1 97 ? -2.702 -20.544 4.123 1 95.12 97 THR A CA 1
ATOM 735 C C . THR A 1 97 ? -1.694 -19.896 5.068 1 95.12 97 THR A C 1
ATOM 737 O O . THR A 1 97 ? -1.788 -20.053 6.287 1 95.12 97 THR A O 1
ATOM 740 N N . PHE A 1 98 ? -0.69 -19.22 4.472 1 95.22 98 PHE A N 1
ATOM 741 C CA . PHE A 1 98 ? 0.261 -18.428 5.244 1 95.22 98 PHE A CA 1
ATOM 742 C C . PHE A 1 98 ? 0.049 -16.939 4.999 1 95.22 98 PHE A C 1
ATOM 744 O O . PHE A 1 98 ? -0.51 -16.547 3.973 1 95.22 98 PHE A O 1
ATOM 751 N N . PRO A 1 99 ? 0.449 -16.163 5.943 1 92.6 99 PRO A N 1
ATOM 752 C CA . PRO A 1 99 ? 0.227 -14.724 5.784 1 92.6 99 PRO A CA 1
ATOM 753 C C . PRO A 1 99 ? 1.019 -14.129 4.621 1 92.6 99 PRO A C 1
ATOM 755 O O . PRO A 1 99 ? 2.125 -14.588 4.324 1 92.6 99 PRO A O 1
ATOM 758 N N . GLU A 1 100 ? 0.457 -13.123 4.07 1 90.17 100 GLU A N 1
ATOM 759 C CA . GLU A 1 100 ? 1.077 -12.48 2.916 1 90.17 100 GLU A CA 1
ATOM 760 C C . GLU A 1 100 ? 2.408 -11.836 3.291 1 90.17 100 GLU A C 1
ATOM 762 O O . GLU A 1 100 ? 3.233 -11.549 2.421 1 90.17 100 GLU A O 1
ATOM 767 N N . SER A 1 101 ? 2.613 -11.593 4.572 1 86.61 101 SER A N 1
ATOM 768 C CA . SER A 1 101 ? 3.874 -11.019 5.032 1 86.61 101 SER A CA 1
ATOM 769 C C . SER A 1 101 ? 5.052 -11.921 4.682 1 86.61 101 SER A C 1
ATOM 771 O O . SER A 1 101 ? 6.198 -11.468 4.647 1 86.61 101 SER A O 1
ATOM 773 N N . MET A 1 102 ? 4.726 -13.153 4.436 1 92.43 102 MET A N 1
ATOM 774 C CA . MET A 1 102 ? 5.778 -14.097 4.068 1 92.43 102 MET A CA 1
ATOM 775 C C . MET A 1 102 ? 6.542 -13.61 2.842 1 92.43 102 MET A C 1
ATOM 777 O O . MET A 1 102 ? 7.762 -13.762 2.765 1 92.43 102 MET A O 1
ATOM 781 N N . SER A 1 103 ? 5.86 -13.019 1.94 1 91.55 103 SER A N 1
ATOM 782 C CA . SER A 1 103 ? 6.51 -12.538 0.725 1 91.55 103 SER A CA 1
ATOM 783 C C . SER A 1 103 ? 6.849 -11.055 0.831 1 91.55 103 SER A C 1
ATOM 785 O O . SER A 1 103 ? 7.678 -10.547 0.072 1 91.55 103 SER A O 1
ATOM 787 N N . GLN A 1 104 ? 6.305 -10.388 1.805 1 82.24 104 GLN A N 1
ATOM 788 C CA . GLN A 1 104 ? 6.394 -8.932 1.836 1 82.24 104 GLN A CA 1
ATOM 789 C C . GLN A 1 104 ? 7.541 -8.47 2.732 1 82.24 104 GLN A C 1
ATOM 791 O O . GLN A 1 104 ? 8.086 -7.381 2.54 1 82.24 104 GLN A O 1
ATOM 796 N N . ILE A 1 105 ? 7.871 -9.185 3.705 1 79.58 105 ILE A N 1
ATOM 797 C CA . ILE A 1 105 ? 8.825 -8.774 4.729 1 79.58 105 ILE A CA 1
ATOM 798 C C . ILE A 1 105 ? 10.231 -8.731 4.136 1 79.58 105 ILE A C 1
ATOM 800 O O . ILE A 1 105 ? 10.993 -7.796 4.396 1 79.58 105 ILE A O 1
ATOM 804 N N . LEU A 1 106 ? 10.528 -9.819 3.397 1 79.11 106 LEU A N 1
ATOM 805 C CA . LEU A 1 106 ? 11.875 -9.89 2.843 1 79.11 106 LEU A CA 1
ATOM 806 C C . LEU A 1 106 ? 12.08 -8.824 1.772 1 79.11 106 LEU A C 1
ATOM 808 O O . LEU A 1 106 ? 11.337 -8.775 0.789 1 79.11 106 LEU A O 1
ATOM 812 N N . ARG A 1 107 ? 13.006 -7.954 2.009 1 76.01 107 ARG A N 1
ATOM 813 C CA . ARG A 1 107 ? 13.321 -6.883 1.069 1 76.01 107 ARG A CA 1
ATOM 814 C C . ARG A 1 107 ? 14.73 -7.044 0.508 1 76.01 107 ARG A C 1
ATOM 816 O O . ARG A 1 107 ? 15.655 -7.414 1.234 1 76.01 107 ARG A O 1
ATOM 823 N N . TYR A 1 108 ? 14.97 -6.92 -0.792 1 77.33 108 TYR A N 1
ATOM 824 C CA . TYR A 1 108 ? 16.279 -6.969 -1.434 1 77.33 108 TYR A CA 1
ATOM 825 C C . TYR A 1 108 ? 16.237 -6.309 -2.807 1 77.33 108 TYR A C 1
ATOM 827 O O . TYR A 1 108 ? 15.165 -6.154 -3.396 1 77.33 108 TYR A O 1
ATOM 835 N N . THR A 1 109 ? 17.311 -5.835 -3.259 1 72.52 109 THR A N 1
ATOM 836 C CA . THR A 1 109 ? 17.423 -5.205 -4.57 1 72.52 109 THR A CA 1
ATOM 837 C C . THR A 1 109 ? 17.04 -6.185 -5.676 1 72.52 109 THR A C 1
ATOM 839 O O . THR A 1 109 ? 17.477 -7.338 -5.669 1 72.52 109 THR A O 1
ATOM 842 N N . GLY A 1 110 ? 16.173 -5.784 -6.577 1 74.76 110 GLY A N 1
ATOM 843 C CA . GLY A 1 110 ? 15.793 -6.609 -7.712 1 74.76 110 GLY A CA 1
ATOM 844 C C . GLY A 1 110 ? 14.591 -7.492 -7.433 1 74.76 110 GLY A C 1
ATOM 845 O O . GLY A 1 110 ? 14.179 -8.277 -8.289 1 74.76 110 GLY A O 1
ATOM 846 N N . LYS A 1 111 ? 14.155 -7.287 -6.263 1 81.1 111 LYS A N 1
ATOM 847 C CA . LYS A 1 111 ? 12.987 -8.091 -5.916 1 81.1 111 LYS A CA 1
ATOM 848 C C . LYS A 1 111 ? 11.812 -7.783 -6.84 1 81.1 111 LYS A C 1
ATOM 850 O O . LYS A 1 111 ? 11.502 -6.617 -7.09 1 81.1 111 LYS A O 1
ATOM 855 N N . THR A 1 112 ? 11.268 -8.86 -7.285 1 82.49 112 THR A N 1
ATOM 856 C CA . THR A 1 112 ? 10.055 -8.713 -8.081 1 82.49 112 THR A CA 1
ATOM 857 C C . THR A 1 112 ? 8.876 -8.308 -7.201 1 82.49 112 THR A C 1
ATOM 859 O O . THR A 1 112 ? 8.727 -8.809 -6.085 1 82.49 112 THR A O 1
ATOM 862 N N . ASN A 1 113 ? 8.123 -7.458 -7.762 1 84.86 113 ASN A N 1
ATOM 863 C CA . ASN A 1 113 ? 6.914 -7.035 -7.063 1 84.86 113 ASN A CA 1
ATOM 864 C C . ASN A 1 113 ? 6.034 -8.226 -6.695 1 84.86 113 ASN A C 1
ATOM 866 O O . ASN A 1 113 ? 5.773 -9.092 -7.532 1 84.86 113 ASN A O 1
ATOM 870 N N . GLU A 1 114 ? 5.584 -8.296 -5.49 1 88.63 114 GLU A N 1
ATOM 871 C CA . GLU A 1 114 ? 4.835 -9.442 -4.985 1 88.63 114 GLU A CA 1
ATOM 872 C C . GLU A 1 114 ? 3.488 -9.575 -5.689 1 88.63 114 GLU A C 1
ATOM 874 O O . GLU A 1 114 ? 3.008 -10.687 -5.92 1 88.63 114 GLU A O 1
ATOM 879 N N . GLN A 1 115 ? 2.861 -8.449 -5.989 1 89.15 115 GLN A N 1
ATOM 880 C CA . GLN A 1 115 ? 1.582 -8.491 -6.69 1 89.15 115 GLN A CA 1
ATOM 881 C C . GLN A 1 115 ? 1.745 -9.053 -8.099 1 89.15 115 GLN A C 1
ATOM 883 O O . GLN A 1 115 ? 0.885 -9.793 -8.582 1 89.15 115 GLN A O 1
ATOM 888 N N . PHE A 1 116 ? 2.844 -8.627 -8.659 1 91.84 116 PHE A N 1
ATOM 889 C CA . PHE A 1 116 ? 3.132 -9.16 -9.986 1 91.84 116 PHE A CA 1
ATOM 890 C C . PHE A 1 116 ? 3.379 -10.663 -9.924 1 91.84 116 PHE A C 1
ATOM 892 O O . PHE A 1 116 ? 2.9 -11.412 -10.777 1 91.84 116 PHE A O 1
ATOM 899 N N . THR A 1 117 ? 4.142 -11.102 -8.981 1 95.51 117 THR A N 1
ATOM 900 C CA . THR A 1 117 ? 4.401 -12.527 -8.814 1 95.51 117 THR A CA 1
ATOM 901 C C . THR A 1 117 ? 3.103 -13.288 -8.561 1 95.51 117 THR A C 1
ATOM 903 O O . THR A 1 117 ? 2.892 -14.368 -9.115 1 95.51 117 THR A O 1
ATOM 906 N N . ARG A 1 118 ? 2.249 -12.734 -7.746 1 95.75 118 ARG A N 1
ATOM 907 C CA . ARG A 1 118 ? 0.942 -13.333 -7.493 1 95.75 118 ARG A CA 1
ATOM 908 C C . ARG A 1 118 ? 0.152 -13.492 -8.787 1 95.75 118 ARG A C 1
ATOM 910 O O . ARG A 1 118 ? -0.483 -14.525 -9.01 1 95.75 118 ARG A O 1
ATOM 917 N N . LEU A 1 119 ? 0.196 -12.457 -9.584 1 96.65 119 LEU A N 1
ATOM 918 C CA . LEU A 1 119 ? -0.442 -12.501 -10.896 1 96.65 119 LEU A CA 1
ATOM 919 C C . LEU A 1 119 ? 0.073 -13.683 -11.711 1 96.65 119 LEU A C 1
ATOM 921 O O . LEU A 1 119 ? -0.716 -14.432 -12.291 1 96.65 119 LEU A O 1
ATOM 925 N N . MET A 1 120 ? 1.347 -13.849 -11.709 1 98.13 120 MET A N 1
ATOM 926 C CA . MET A 1 120 ? 1.941 -14.94 -12.476 1 98.13 120 MET A CA 1
ATOM 927 C C . MET A 1 120 ? 1.499 -16.293 -11.928 1 98.13 120 MET A C 1
ATOM 929 O O . MET A 1 120 ? 1.2 -17.211 -12.694 1 98.13 120 MET A O 1
ATOM 933 N N . VAL A 1 121 ? 1.475 -16.408 -10.64 1 98.41 121 VAL A N 1
ATOM 934 C CA . VAL A 1 121 ? 1.037 -17.651 -10.014 1 98.41 121 VAL A CA 1
ATOM 935 C C . VAL A 1 121 ? -0.412 -17.94 -10.398 1 98.41 121 VAL A C 1
ATOM 937 O O . VAL A 1 121 ? -0.75 -19.067 -10.767 1 98.41 121 VAL A O 1
ATOM 940 N N . ASN A 1 122 ? -1.209 -16.933 -10.354 1 98.24 122 ASN A N 1
ATOM 941 C CA . ASN A 1 122 ? -2.614 -17.088 -10.713 1 98.24 122 ASN A CA 1
ATOM 942 C C . ASN A 1 122 ? -2.777 -17.537 -12.162 1 98.24 122 ASN A C 1
ATOM 944 O O . ASN A 1 122 ? -3.612 -18.391 -12.462 1 98.24 122 ASN A O 1
ATOM 948 N N . LEU A 1 123 ? -1.987 -16.973 -13.043 1 98.57 123 LEU A N 1
ATOM 949 C CA . LEU A 1 123 ? -2.045 -17.369 -14.446 1 98.57 123 LEU A CA 1
ATOM 950 C C . LEU A 1 123 ? -1.646 -18.832 -14.614 1 98.57 123 LEU A C 1
ATOM 952 O O . LEU A 1 123 ? -2.296 -19.576 -15.351 1 98.57 123 LEU A O 1
ATOM 956 N N . GLY A 1 124 ? -0.564 -19.202 -13.934 1 98.72 124 GLY A N 1
ATOM 957 C CA . GLY A 1 124 ? -0.113 -20.583 -14.005 1 98.72 124 GLY A CA 1
ATOM 958 C C . GLY A 1 124 ? -1.146 -21.575 -13.507 1 98.72 124 GLY A C 1
ATOM 959 O O . GLY A 1 124 ? -1.421 -22.579 -14.168 1 98.72 124 GLY A O 1
ATOM 960 N N . VAL A 1 125 ? -1.72 -21.284 -12.36 1 98.34 125 VAL A N 1
ATOM 961 C CA . VAL A 1 125 ? -2.716 -22.162 -11.755 1 98.34 125 VAL A CA 1
ATOM 962 C C . VAL A 1 125 ? -3.951 -22.237 -12.65 1 98.34 125 VAL A C 1
ATOM 964 O O . VAL A 1 125 ? -4.543 -23.306 -12.815 1 98.34 125 VAL A O 1
ATOM 967 N N . SER A 1 126 ? -4.312 -21.137 -13.249 1 98.06 126 SER A N 1
ATOM 968 C CA . SER A 1 126 ? -5.495 -21.086 -14.102 1 98.06 126 SER A CA 1
ATOM 969 C C . SER A 1 126 ? -5.278 -21.865 -15.395 1 98.06 126 SER A C 1
ATOM 971 O O . SER A 1 126 ? -6.223 -22.423 -15.955 1 98.06 126 SER A O 1
ATOM 973 N N . ALA A 1 127 ? -4.054 -21.91 -15.856 1 98.29 127 ALA A N 1
ATOM 974 C CA . ALA A 1 127 ? -3.757 -22.541 -17.139 1 98.29 127 ALA A CA 1
ATOM 975 C C . ALA A 1 127 ? -3.513 -24.038 -16.971 1 98.29 127 ALA A C 1
ATOM 977 O O . ALA A 1 127 ? -3.605 -24.8 -17.936 1 98.29 127 ALA A O 1
ATOM 978 N N . ALA A 1 128 ? -3.151 -24.449 -15.786 1 98.1 128 ALA A N 1
ATOM 979 C CA . ALA A 1 128 ? -2.8 -25.843 -15.53 1 98.1 128 ALA A CA 1
ATOM 980 C C . ALA A 1 128 ? -4.05 -26.706 -15.384 1 98.1 128 ALA A C 1
ATOM 982 O O . ALA A 1 128 ? -5.066 -26.252 -14.851 1 98.1 128 ALA A O 1
ATOM 983 N N . ASN A 1 129 ? -4.004 -27.922 -15.825 1 97.09 129 ASN A N 1
ATOM 984 C CA . ASN A 1 129 ? -5.076 -28.901 -15.682 1 97.09 129 ASN A CA 1
ATOM 985 C C . ASN A 1 129 ? -4.527 -30.3 -15.419 1 97.09 129 ASN A C 1
ATOM 987 O O . ASN A 1 129 ? -4.809 -31.234 -16.172 1 97.09 129 ASN A O 1
ATOM 991 N N . THR A 1 130 ? -3.798 -30.48 -14.336 1 97.39 130 THR A N 1
ATOM 992 C CA . THR A 1 130 ? -3.062 -31.712 -14.076 1 97.39 130 THR A CA 1
ATOM 993 C C . THR A 1 130 ? -3.904 -32.68 -13.25 1 97.39 130 THR A C 1
ATOM 995 O O . THR A 1 130 ? -3.567 -33.861 -13.134 1 97.39 130 THR A O 1
ATOM 998 N N . GLY A 1 131 ? -4.962 -32.248 -12.612 1 93.52 131 GLY A N 1
ATOM 999 C CA . GLY A 1 131 ? -5.818 -33.089 -11.79 1 93.52 131 GLY A CA 1
ATOM 1000 C C . GLY A 1 131 ? -5.284 -33.288 -10.384 1 93.52 131 GLY A C 1
ATOM 1001 O O . GLY A 1 131 ? -5.856 -34.048 -9.599 1 93.52 131 GLY A O 1
ATOM 1002 N N . SER A 1 132 ? -4.277 -32.637 -10.038 1 95.32 132 SER A N 1
ATOM 1003 C CA . SER A 1 132 ? -3.698 -32.765 -8.705 1 95.32 132 SER A CA 1
ATOM 1004 C C . SER A 1 132 ? -4.609 -32.156 -7.645 1 95.32 132 SER A C 1
ATOM 1006 O O . SER A 1 132 ? -5.226 -31.114 -7.874 1 95.32 132 SER A O 1
ATOM 1008 N N . THR A 1 133 ? -4.671 -32.802 -6.575 1 92.96 133 THR A N 1
ATOM 1009 C CA . THR A 1 133 ? -5.443 -32.275 -5.454 1 92.96 133 THR A CA 1
ATOM 1010 C C . THR A 1 133 ? -4.754 -31.056 -4.848 1 92.96 133 THR A C 1
ATOM 1012 O O . THR A 1 133 ? -5.4 -30.041 -4.579 1 92.96 133 THR A O 1
ATOM 1015 N N . GLN A 1 134 ? -3.496 -31.153 -4.627 1 95.69 134 GLN A N 1
ATOM 1016 C CA . GLN A 1 134 ? -2.651 -30.03 -4.233 1 95.69 134 GLN A CA 1
ATOM 1017 C C . GLN A 1 134 ? -1.552 -29.782 -5.262 1 95.69 134 GLN A C 1
ATOM 1019 O O . GLN A 1 134 ? -0.736 -30.666 -5.532 1 95.69 134 GLN A O 1
ATOM 1024 N N . LEU A 1 135 ? -1.577 -28.623 -5.764 1 98.32 135 LEU A N 1
ATOM 1025 C CA . LEU A 1 135 ? -0.65 -28.31 -6.846 1 98.32 135 LEU A CA 1
ATOM 1026 C C . LEU A 1 135 ? 0.762 -28.099 -6.308 1 98.32 135 LEU A C 1
ATOM 1028 O O . LEU A 1 135 ? 0.938 -27.651 -5.173 1 98.32 135 LEU A O 1
ATOM 1032 N N . THR A 1 136 ? 1.74 -28.41 -7.08 1 98.87 136 THR A N 1
ATOM 1033 C CA . THR A 1 136 ? 3.146 -28.113 -6.829 1 98.87 136 THR A CA 1
ATOM 1034 C C . THR A 1 136 ? 3.658 -27.056 -7.803 1 98.87 136 THR A C 1
ATOM 1036 O O . THR A 1 136 ? 3.543 -27.218 -9.019 1 98.87 136 THR A O 1
ATOM 1039 N N . LEU A 1 137 ? 4.12 -25.993 -7.247 1 98.92 137 LEU A N 1
ATOM 1040 C CA . LEU A 1 137 ? 4.691 -24.902 -8.03 1 98.92 137 LEU A CA 1
ATOM 1041 C C . LEU A 1 137 ? 6.215 -24.946 -7.994 1 98.92 137 LEU A C 1
ATOM 1043 O O . LEU A 1 137 ? 6.81 -25.119 -6.928 1 98.92 137 LEU A O 1
ATOM 1047 N N . MET A 1 138 ? 6.85 -24.78 -9.161 1 98.91 138 MET A N 1
ATOM 1048 C CA . MET A 1 138 ? 8.307 -24.727 -9.225 1 98.91 138 MET A CA 1
ATOM 1049 C C . MET A 1 138 ? 8.779 -23.392 -9.792 1 98.91 138 MET A C 1
ATOM 1051 O O . MET A 1 138 ? 8.208 -22.888 -10.76 1 98.91 138 MET A O 1
ATOM 1055 N N . ASP A 1 139 ? 9.708 -22.828 -9.189 1 98.82 139 ASP A N 1
ATOM 1056 C CA . ASP A 1 139 ? 10.512 -21.764 -9.782 1 98.82 139 ASP A CA 1
ATOM 1057 C C . ASP A 1 139 ? 11.917 -22.258 -10.117 1 98.82 139 ASP A C 1
ATOM 1059 O O . ASP A 1 139 ? 12.749 -22.432 -9.224 1 98.82 139 ASP A O 1
ATOM 1063 N N . PRO A 1 140 ? 12.189 -22.486 -11.377 1 98.5 140 PRO A N 1
ATOM 1064 C CA . PRO A 1 140 ? 13.463 -23.097 -11.762 1 98.5 140 PRO A CA 1
ATOM 1065 C C . PRO A 1 140 ? 14.627 -22.11 -11.721 1 98.5 140 PRO A C 1
ATOM 1067 O O . PRO A 1 140 ? 15.78 -22.5 -11.924 1 98.5 140 PRO A O 1
ATOM 1070 N N . MET A 1 141 ? 14.367 -20.881 -11.493 1 97.24 141 MET A N 1
ATOM 1071 C CA . MET A 1 141 ? 15.33 -19.812 -11.24 1 97.24 141 MET A CA 1
ATOM 1072 C C . MET A 1 141 ? 14.845 -18.897 -10.12 1 97.24 141 MET A C 1
ATOM 1074 O O . MET A 1 141 ? 14.55 -17.724 -10.355 1 97.24 141 MET A O 1
ATOM 1078 N N . CYS A 1 142 ? 14.872 -19.385 -8.899 1 96.92 142 CYS A N 1
ATOM 1079 C CA . CYS A 1 142 ? 13.987 -18.832 -7.88 1 96.92 142 CYS A CA 1
ATOM 1080 C C . CYS A 1 142 ? 14.646 -17.661 -7.161 1 96.92 142 CYS A C 1
ATOM 1082 O O . CYS A 1 142 ? 13.984 -16.927 -6.426 1 96.92 142 CYS A O 1
ATOM 1084 N N . GLY A 1 143 ? 15.961 -17.453 -7.422 1 94.81 143 GLY A N 1
ATOM 1085 C CA . GLY A 1 143 ? 16.592 -16.327 -6.753 1 94.81 143 GLY A CA 1
ATOM 1086 C C . GLY A 1 143 ? 16.407 -16.348 -5.247 1 94.81 143 GLY A C 1
ATOM 1087 O O . GLY A 1 143 ? 16.721 -17.344 -4.592 1 94.81 143 GLY A O 1
ATOM 1088 N N . LYS A 1 144 ? 15.786 -15.387 -4.769 1 94.05 144 LYS A N 1
ATOM 1089 C CA . LYS A 1 144 ? 15.624 -15.289 -3.321 1 94.05 144 LYS A CA 1
ATOM 1090 C C . LYS A 1 144 ? 14.227 -15.729 -2.893 1 94.05 144 LYS A C 1
ATOM 1092 O O . LYS A 1 144 ? 13.808 -15.471 -1.763 1 94.05 144 LYS A O 1
ATOM 1097 N N . GLY A 1 145 ? 13.473 -16.235 -3.774 1 96.07 145 GLY A N 1
ATOM 1098 C CA . GLY A 1 145 ? 12.404 -17.133 -3.368 1 96.07 145 GLY A CA 1
ATOM 1099 C C . GLY A 1 145 ? 11.035 -16.479 -3.392 1 96.07 145 GLY A C 1
ATOM 1100 O O . GLY A 1 145 ? 10.058 -17.054 -2.907 1 96.07 145 GLY A O 1
ATOM 1101 N N . THR A 1 146 ? 10.794 -15.281 -4.004 1 95.67 146 THR A N 1
ATOM 1102 C CA . THR A 1 146 ? 9.517 -14.576 -3.987 1 95.67 146 THR A CA 1
ATOM 1103 C C . THR A 1 146 ? 8.404 -15.46 -4.543 1 95.67 146 THR A C 1
ATOM 1105 O O . THR A 1 146 ? 7.334 -15.571 -3.941 1 95.67 146 THR A O 1
ATOM 1108 N N . THR A 1 147 ? 8.662 -16.135 -5.605 1 97.91 147 THR A N 1
ATOM 1109 C CA . THR A 1 147 ? 7.672 -17.01 -6.224 1 97.91 147 THR A CA 1
ATOM 1110 C C . THR A 1 147 ? 7.335 -18.18 -5.303 1 97.91 147 THR A C 1
ATOM 1112 O O . THR A 1 147 ? 6.17 -18.564 -5.18 1 97.91 147 THR A O 1
ATOM 1115 N N . LEU A 1 148 ? 8.337 -18.704 -4.655 1 98.48 148 LEU A N 1
ATOM 1116 C CA . LEU A 1 148 ? 8.118 -19.822 -3.745 1 98.48 148 LEU A CA 1
ATOM 1117 C C . LEU A 1 148 ? 7.224 -19.408 -2.581 1 98.48 148 LEU A C 1
ATOM 1119 O O . LEU A 1 148 ? 6.286 -20.126 -2.227 1 98.48 148 LEU A O 1
ATOM 1123 N N . PHE A 1 149 ? 7.47 -18.268 -2.062 1 97.82 149 PHE A N 1
ATOM 1124 C CA . PHE A 1 149 ? 6.675 -17.772 -0.945 1 97.82 149 PHE A CA 1
ATOM 1125 C C . PHE A 1 149 ? 5.236 -17.518 -1.377 1 97.82 149 PHE A C 1
ATOM 1127 O O . PHE A 1 149 ? 4.296 -17.861 -0.656 1 97.82 149 PHE A O 1
ATOM 1134 N N . GLU A 1 150 ? 5.07 -16.934 -2.54 1 97.2 150 GLU A N 1
ATOM 1135 C CA . GLU A 1 150 ? 3.715 -16.73 -3.044 1 97.2 150 GLU A CA 1
ATOM 1136 C C . GLU A 1 150 ? 2.991 -18.06 -3.234 1 97.2 150 GLU A C 1
ATOM 1138 O O . GLU A 1 150 ? 1.785 -18.156 -2.997 1 97.2 150 GLU A O 1
ATOM 1143 N N . GLY A 1 151 ? 3.696 -19.066 -3.654 1 98.36 151 GLY A N 1
ATOM 1144 C CA . GLY A 1 151 ? 3.111 -20.394 -3.752 1 98.36 151 GLY A CA 1
ATOM 1145 C C . GLY A 1 151 ? 2.641 -20.939 -2.417 1 98.36 151 GLY A C 1
ATOM 1146 O O . GLY A 1 151 ? 1.527 -21.456 -2.309 1 98.36 151 GLY A O 1
ATOM 1147 N N . LEU A 1 152 ? 3.472 -20.796 -1.425 1 98.1 152 LEU A N 1
ATOM 1148 C CA . LEU A 1 152 ? 3.104 -21.256 -0.091 1 98.1 152 LEU A CA 1
ATOM 1149 C C . LEU A 1 152 ? 1.879 -20.507 0.424 1 98.1 152 LEU A C 1
ATOM 1151 O O . LEU A 1 152 ? 0.974 -21.111 1.002 1 98.1 152 LEU A O 1
ATOM 1155 N N . ILE A 1 153 ? 1.866 -19.241 0.182 1 96.96 153 ILE A N 1
ATOM 1156 C CA . ILE A 1 153 ? 0.732 -18.419 0.588 1 96.96 153 ILE A CA 1
ATOM 1157 C C . ILE A 1 153 ? -0.55 -18.96 -0.041 1 96.96 153 ILE A C 1
ATOM 1159 O O . ILE A 1 153 ? -1.591 -19.028 0.617 1 96.96 153 ILE A O 1
ATOM 1163 N N . HIS A 1 154 ? -0.458 -19.499 -1.272 1 97.07 154 HIS A N 1
ATOM 1164 C CA . HIS A 1 154 ? -1.606 -19.986 -2.029 1 97.07 154 HIS A CA 1
ATOM 1165 C C . HIS A 1 154 ? -1.955 -21.419 -1.64 1 97.07 154 HIS A C 1
ATOM 1167 O O . HIS A 1 154 ? -2.891 -22.005 -2.189 1 97.07 154 HIS A O 1
ATOM 1173 N N . GLY A 1 155 ? -1.183 -21.973 -0.715 1 96.69 155 GLY A N 1
ATOM 1174 C CA . GLY A 1 155 ? -1.483 -23.323 -0.265 1 96.69 155 GLY A CA 1
ATOM 1175 C C . GLY A 1 155 ? -0.848 -24.395 -1.131 1 96.69 155 GLY A C 1
ATOM 1176 O O . GLY A 1 155 ? -1.248 -25.56 -1.078 1 96.69 155 GLY A O 1
ATOM 1177 N N . LEU A 1 156 ? 0.092 -24.009 -1.972 1 98.28 156 LEU A N 1
ATOM 1178 C CA . LEU A 1 156 ? 0.756 -24.947 -2.871 1 98.28 156 LEU A CA 1
ATOM 1179 C C . LEU A 1 156 ? 2.014 -25.52 -2.226 1 98.28 156 LEU A C 1
ATOM 1181 O O . LEU A 1 156 ? 2.586 -24.909 -1.321 1 98.28 156 LEU A O 1
ATOM 1185 N N . ASN A 1 157 ? 2.396 -26.724 -2.662 1 98.65 157 ASN A N 1
ATOM 1186 C CA . ASN A 1 157 ? 3.787 -27.127 -2.483 1 98.65 157 ASN A CA 1
ATOM 1187 C C . ASN A 1 157 ? 4.715 -26.376 -3.433 1 98.65 157 ASN A C 1
ATOM 1189 O O . ASN A 1 157 ? 4.299 -25.964 -4.518 1 98.65 157 ASN A O 1
ATOM 1193 N N . VAL A 1 158 ? 5.956 -26.185 -2.983 1 98.85 158 VAL A N 1
ATOM 1194 C CA . VAL A 1 158 ? 6.815 -25.398 -3.861 1 98.85 158 VAL A CA 1
ATOM 1195 C C . VAL A 1 158 ? 8.187 -26.061 -3.971 1 98.85 158 VAL A C 1
ATOM 1197 O O . VAL A 1 158 ? 8.646 -26.711 -3.03 1 98.85 158 VAL A O 1
ATOM 1200 N N . VAL A 1 159 ? 8.799 -25.906 -5.15 1 98.82 159 VAL A N 1
ATOM 1201 C CA . VAL A 1 159 ? 10.145 -26.39 -5.439 1 98.82 159 VAL A CA 1
ATOM 1202 C C . VAL A 1 159 ? 10.963 -25.281 -6.098 1 98.82 159 VAL A C 1
ATOM 1204 O O . VAL A 1 159 ? 10.506 -24.649 -7.053 1 98.82 159 VAL A O 1
ATOM 1207 N N . GLY A 1 160 ? 12.114 -25.02 -5.573 1 98.66 160 GLY A N 1
ATOM 1208 C CA . GLY A 1 160 ? 12.993 -24.012 -6.143 1 98.66 160 GLY A CA 1
ATOM 1209 C C . GLY A 1 160 ? 14.333 -24.568 -6.585 1 98.66 160 GLY A C 1
ATOM 1210 O O . GLY A 1 160 ? 14.887 -25.457 -5.934 1 98.66 160 GLY A O 1
ATOM 1211 N N . VAL A 1 161 ? 14.872 -24.119 -7.682 1 98.19 161 VAL A N 1
ATOM 1212 C CA . VAL A 1 161 ? 16.225 -24.383 -8.16 1 98.19 161 VAL A CA 1
ATOM 1213 C C . VAL A 1 161 ? 16.971 -23.065 -8.355 1 98.19 161 VAL A C 1
ATOM 1215 O O . VAL A 1 161 ? 16.441 -22.128 -8.956 1 98.19 161 VAL A O 1
ATOM 1218 N N . GLU A 1 162 ? 18.077 -22.974 -7.805 1 96.96 162 GLU A N 1
ATOM 1219 C CA . GLU A 1 162 ? 18.869 -21.75 -7.886 1 96.96 162 GLU A CA 1
ATOM 1220 C C . GLU A 1 162 ? 20.362 -22.06 -7.935 1 96.96 162 GLU A C 1
ATOM 1222 O O . GLU A 1 162 ? 20.863 -22.852 -7.134 1 96.96 162 GLU A O 1
ATOM 1227 N N . ILE A 1 163 ? 21.011 -21.389 -8.827 1 96.04 163 ILE A N 1
ATOM 1228 C CA . ILE A 1 163 ? 22.417 -21.691 -9.07 1 96.04 163 ILE A CA 1
ATOM 1229 C C . ILE A 1 163 ? 23.286 -20.968 -8.043 1 96.04 163 ILE A C 1
ATOM 1231 O O . ILE A 1 163 ? 24.377 -21.433 -7.706 1 96.04 163 ILE A O 1
ATOM 1235 N N . ASN A 1 164 ? 22.854 -19.838 -7.558 1 95.13 164 ASN A N 1
ATOM 1236 C CA . ASN A 1 164 ? 23.596 -19.061 -6.57 1 95.13 164 ASN A CA 1
ATOM 1237 C C . ASN A 1 164 ? 23.415 -19.623 -5.163 1 95.13 164 ASN A C 1
ATOM 1239 O O . ASN A 1 164 ? 22.363 -19.439 -4.548 1 95.13 164 ASN A O 1
ATOM 1243 N N . GLN A 1 165 ? 24.424 -20.179 -4.594 1 95.24 165 GLN A N 1
ATOM 1244 C CA . GLN A 1 165 ? 24.372 -20.87 -3.31 1 95.24 165 GLN A CA 1
ATOM 1245 C C . GLN A 1 165 ? 24.061 -19.899 -2.175 1 95.24 165 GLN A C 1
ATOM 1247 O O . GLN A 1 165 ? 23.383 -20.26 -1.211 1 95.24 165 GLN A O 1
ATOM 1252 N N . LYS A 1 166 ? 24.548 -18.763 -2.297 1 95.39 166 LYS A N 1
ATOM 1253 C CA . LYS A 1 166 ? 24.297 -17.763 -1.262 1 95.39 166 LYS A CA 1
ATOM 1254 C C . LYS A 1 166 ? 22.809 -17.436 -1.164 1 95.39 166 LYS A C 1
ATOM 1256 O O . LYS A 1 166 ? 22.27 -17.299 -0.064 1 95.39 166 LYS A O 1
ATOM 1261 N N . TRP A 1 167 ? 22.176 -17.285 -2.312 1 95.23 167 TRP A N 1
ATOM 1262 C CA . TRP A 1 167 ? 20.746 -16.993 -2.325 1 95.23 167 TRP A CA 1
ATOM 1263 C C . TRP A 1 167 ? 19.948 -18.153 -1.738 1 95.23 167 TRP A C 1
ATOM 1265 O O . TRP A 1 167 ? 18.987 -17.94 -0.995 1 95.23 167 TRP A O 1
ATOM 1275 N N . VAL A 1 168 ? 20.375 -19.33 -2.014 1 96.52 168 VAL A N 1
ATOM 1276 C CA . VAL A 1 168 ? 19.739 -20.524 -1.467 1 96.52 168 VAL A CA 1
ATOM 1277 C C . VAL A 1 168 ? 19.811 -20.495 0.058 1 96.52 168 VAL A C 1
ATOM 1279 O O . VAL A 1 168 ? 18.813 -20.748 0.737 1 96.52 168 VAL A O 1
ATOM 1282 N N . GLN A 1 169 ? 20.933 -20.165 0.552 1 96.62 169 GLN A N 1
ATOM 1283 C CA . GLN A 1 169 ? 21.123 -20.105 1.997 1 96.62 169 GLN A CA 1
ATOM 1284 C C . GLN A 1 169 ? 20.245 -19.025 2.623 1 96.62 169 GLN A C 1
ATOM 1286 O O . GLN A 1 169 ? 19.696 -19.216 3.711 1 96.62 169 GLN A O 1
ATOM 1291 N N . GLU A 1 170 ? 20.106 -17.937 1.947 1 95.6 170 GLU A N 1
ATOM 1292 C CA . GLU A 1 170 ? 19.281 -16.841 2.448 1 95.6 170 GLU A CA 1
ATOM 1293 C C . GLU A 1 170 ? 17.813 -17.248 2.527 1 95.6 170 GLU A C 1
ATOM 1295 O O . GLU A 1 170 ? 17.123 -16.919 3.495 1 95.6 170 GLU A O 1
ATOM 1300 N N . ILE A 1 171 ? 17.356 -17.965 1.55 1 96.59 171 ILE A N 1
ATOM 1301 C CA . ILE A 1 171 ? 15.98 -18.45 1.546 1 96.59 171 ILE A CA 1
ATOM 1302 C C . ILE A 1 171 ? 15.763 -19.397 2.724 1 96.59 171 ILE A C 1
ATOM 1304 O O . ILE A 1 171 ? 14.761 -19.294 3.435 1 96.59 171 ILE A O 1
ATOM 1308 N N . GLN A 1 172 ? 16.748 -20.258 2.911 1 97.16 172 GLN A N 1
ATOM 1309 C CA . GLN A 1 172 ? 16.656 -21.241 3.986 1 97.16 172 GLN A CA 1
ATOM 1310 C C . GLN A 1 172 ? 16.557 -20.56 5.348 1 97.16 172 GLN A C 1
ATOM 1312 O O . GLN A 1 172 ? 15.677 -20.885 6.148 1 97.16 172 GLN A O 1
ATOM 1317 N N . THR A 1 173 ? 17.382 -19.633 5.485 1 96.82 173 THR A N 1
ATOM 1318 C CA . THR A 1 173 ? 17.412 -18.909 6.751 1 96.82 173 THR A CA 1
ATOM 1319 C C . THR A 1 173 ? 16.106 -18.151 6.972 1 96.82 173 THR A C 1
ATOM 1321 O O . THR A 1 173 ? 15.544 -18.179 8.069 1 96.82 173 THR A O 1
ATOM 1324 N N . PHE A 1 174 ? 15.625 -17.542 5.992 1 96.5 174 PHE A N 1
ATOM 1325 C CA . PHE A 1 174 ? 14.427 -16.72 6.107 1 96.5 174 PHE A CA 1
ATOM 1326 C C . PHE A 1 174 ? 13.217 -17.573 6.471 1 96.5 174 PHE A C 1
ATOM 1328 O O . PHE A 1 174 ? 12.485 -17.253 7.409 1 96.5 174 PHE A O 1
ATOM 1335 N N . ILE A 1 175 ? 13.037 -18.681 5.712 1 97.48 175 ILE A N 1
ATOM 1336 C CA . ILE A 1 175 ? 11.814 -19.459 5.873 1 97.48 175 ILE A CA 1
ATOM 1337 C C . ILE A 1 175 ? 11.79 -20.103 7.257 1 97.48 175 ILE A C 1
ATOM 1339 O O . ILE A 1 175 ? 10.74 -20.166 7.902 1 97.48 175 ILE A O 1
ATOM 1343 N N . VAL A 1 176 ? 12.924 -20.542 7.717 1 97.41 176 VAL A N 1
ATOM 1344 C CA . VAL A 1 176 ? 12.982 -21.153 9.041 1 97.41 176 VAL A CA 1
ATOM 1345 C C . VAL A 1 176 ? 12.664 -20.107 10.107 1 97.41 176 VAL A C 1
ATOM 1347 O O . VAL A 1 176 ? 11.866 -20.358 11.014 1 97.41 176 VAL A O 1
ATOM 1350 N N . LYS A 1 177 ? 13.233 -18.983 9.956 1 96.31 177 LYS A N 1
ATOM 1351 C CA . LYS A 1 177 ? 12.959 -17.897 10.893 1 96.31 177 LYS A CA 1
ATOM 1352 C C . LYS A 1 177 ? 11.489 -17.49 10.848 1 96.31 177 LYS A C 1
ATOM 1354 O O . LYS A 1 177 ? 10.878 -17.234 11.887 1 96.31 177 LYS A O 1
ATOM 1359 N N . PHE A 1 178 ? 10.95 -17.417 9.726 1 95.57 178 PHE A N 1
ATOM 1360 C CA . PHE A 1 178 ? 9.551 -17.039 9.564 1 95.57 178 PHE A CA 1
ATOM 1361 C C . PHE A 1 178 ? 8.636 -18.032 10.27 1 95.57 178 PHE A C 1
ATOM 1363 O O . PHE A 1 178 ? 7.721 -17.634 10.995 1 95.57 178 PHE A O 1
ATOM 1370 N N . MET A 1 179 ? 8.943 -19.301 10.089 1 95.97 179 MET A N 1
ATOM 1371 C CA . MET A 1 179 ? 8.133 -20.345 10.71 1 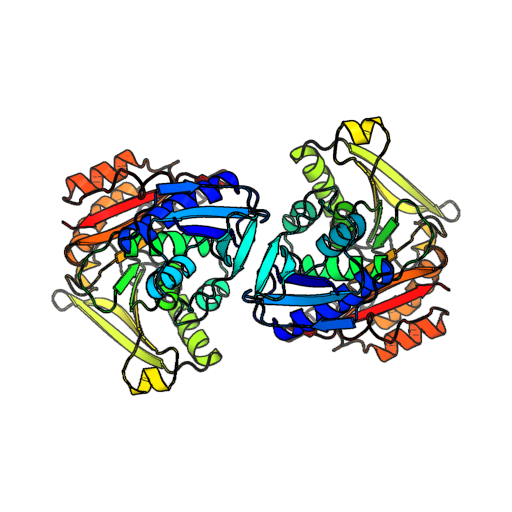95.97 179 MET A CA 1
ATOM 1372 C C . MET A 1 179 ? 8.24 -20.285 12.23 1 95.97 179 MET A C 1
ATOM 1374 O O . MET A 1 179 ? 7.236 -20.409 12.933 1 95.97 179 MET A O 1
ATOM 1378 N N . LYS A 1 180 ? 9.382 -20.049 12.678 1 95.4 180 LYS A N 1
ATOM 1379 C CA . LYS A 1 180 ? 9.607 -19.978 14.119 1 95.4 180 LYS A CA 1
ATOM 1380 C C . LYS A 1 180 ? 8.911 -18.762 14.724 1 95.4 180 LYS A C 1
ATOM 1382 O O . LYS A 1 180 ? 8.18 -18.886 15.71 1 95.4 180 LYS A O 1
ATOM 1387 N N . ASN A 1 181 ? 9.09 -17.643 14.089 1 91.72 181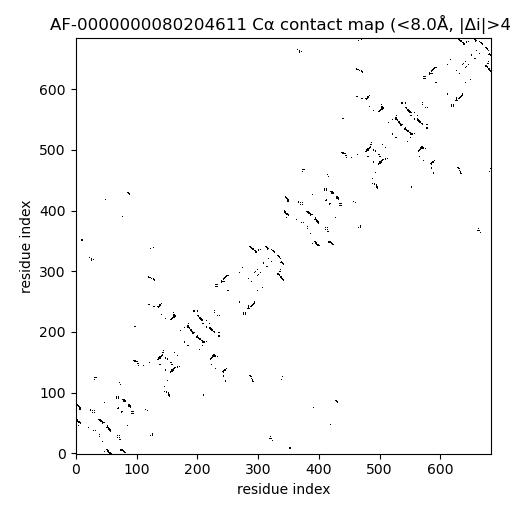 ASN A N 1
ATOM 1388 C CA . ASN A 1 181 ? 8.513 -16.403 14.597 1 91.72 181 ASN A CA 1
ATOM 1389 C C . ASN A 1 181 ? 6.988 -16.433 14.55 1 91.72 181 ASN A C 1
ATOM 1391 O O . ASN A 1 181 ? 6.325 -15.835 15.398 1 91.72 181 ASN A O 1
ATOM 1395 N N . GLY A 1 182 ? 6.478 -17.11 13.572 1 91.57 182 GLY A N 1
ATOM 1396 C CA . GLY A 1 182 ? 5.034 -17.213 13.434 1 91.57 182 GLY A CA 1
ATOM 1397 C C . GLY A 1 182 ? 4.441 -18.368 14.217 1 91.57 182 GLY A C 1
ATOM 1398 O O . GLY A 1 182 ? 3.222 -18.555 14.231 1 91.57 182 GLY A O 1
ATOM 1399 N N . ARG A 1 183 ? 5.266 -19.187 14.858 1 92.97 183 ARG A N 1
ATOM 1400 C CA . ARG A 1 183 ? 4.886 -20.367 15.627 1 92.97 183 ARG A CA 1
ATOM 1401 C C . ARG A 1 183 ? 4.114 -21.359 14.764 1 92.97 183 ARG A C 1
ATOM 1403 O O . ARG A 1 183 ? 3.121 -21.937 15.21 1 92.97 183 ARG A O 1
ATOM 1410 N N . PHE A 1 184 ? 4.521 -21.421 13.536 1 96.06 184 PHE A N 1
ATOM 1411 C CA . PHE A 1 184 ? 3.968 -22.443 12.656 1 96.06 184 PHE A CA 1
ATOM 1412 C C . PHE A 1 184 ? 4.659 -23.783 12.881 1 96.06 184 PHE A C 1
ATOM 1414 O O . PHE A 1 184 ? 5.889 -23.851 12.942 1 96.06 184 PHE A O 1
ATOM 1421 N N . LYS A 1 185 ? 3.9 -24.807 12.999 1 96.63 185 LYS A N 1
ATOM 1422 C CA . LYS A 1 185 ? 4.517 -26.126 13.103 1 96.63 185 LYS A CA 1
ATOM 1423 C C . LYS A 1 185 ? 5.231 -26.503 11.809 1 96.63 185 LYS A C 1
ATOM 1425 O O . LYS A 1 185 ? 4.673 -26.354 10.72 1 96.63 185 LYS A O 1
ATOM 1430 N N . HIS A 1 186 ? 6.505 -26.884 12 1 97.48 186 HIS A N 1
ATOM 1431 C CA . HIS A 1 186 ? 7.289 -27.199 10.811 1 97.48 186 HIS A CA 1
ATOM 1432 C C . HIS A 1 186 ? 8.404 -28.188 11.133 1 97.48 186 HIS A C 1
ATOM 1434 O O . HIS A 1 186 ? 8.746 -28.387 12.301 1 97.48 186 HIS A O 1
ATOM 1440 N N . LYS A 1 187 ? 8.836 -28.847 10.098 1 97.04 187 LYS A N 1
ATOM 1441 C CA . LYS A 1 187 ? 9.981 -29.752 10.133 1 97.04 187 LYS A CA 1
ATOM 1442 C C . LYS A 1 187 ? 10.952 -29.454 8.994 1 97.04 187 LYS A C 1
ATOM 1444 O O . LYS A 1 187 ? 10.532 -29.206 7.862 1 97.04 187 LYS A O 1
ATOM 1449 N N . VAL A 1 188 ? 12.234 -29.378 9.376 1 97.69 188 VAL A N 1
ATOM 1450 C CA . VAL A 1 188 ? 13.278 -29.091 8.397 1 97.69 188 VAL A CA 1
ATOM 1451 C C . VAL A 1 188 ? 14.14 -30.332 8.182 1 97.69 188 VAL A C 1
ATOM 1453 O O . VAL A 1 188 ? 14.471 -31.039 9.137 1 97.69 188 VAL A O 1
ATOM 1456 N N . SER A 1 189 ? 14.465 -30.587 6.953 1 97.5 189 SER A N 1
ATOM 1457 C CA . SER A 1 189 ? 15.365 -31.689 6.632 1 97.5 189 SER A CA 1
ATOM 1458 C C . SER A 1 189 ? 16.247 -31.352 5.434 1 97.5 189 SER A C 1
ATOM 1460 O O . SER A 1 189 ? 15.999 -30.37 4.731 1 97.5 189 SER A O 1
ATOM 1462 N N . LYS A 1 190 ? 17.289 -32.083 5.33 1 95.34 190 LYS A N 1
ATOM 1463 C CA . LYS A 1 190 ? 18.201 -31.973 4.196 1 95.34 190 LYS A CA 1
ATOM 1464 C C . LYS A 1 190 ? 18.151 -33.225 3.326 1 95.34 190 LYS A C 1
ATOM 1466 O O . LYS A 1 190 ? 17.824 -34.311 3.81 1 95.34 190 LYS A O 1
ATOM 1471 N N . GLU A 1 191 ? 18.343 -32.96 2.078 1 92.23 191 GLU A N 1
ATOM 1472 C CA . GLU A 1 191 ? 18.416 -34.093 1.16 1 92.23 191 GLU A CA 1
ATOM 1473 C C . GLU A 1 191 ? 19.542 -33.91 0.146 1 92.23 191 GLU A C 1
ATOM 1475 O O . GLU A 1 191 ? 20.075 -32.808 -0.006 1 92.23 191 GLU A O 1
ATOM 1480 N N . LYS A 1 192 ? 20.031 -35.044 -0.372 1 90.89 192 LYS A N 1
ATOM 1481 C CA . LYS A 1 192 ? 21.029 -35.046 -1.438 1 90.89 192 LYS A CA 1
ATOM 1482 C C . LYS A 1 192 ? 20.465 -35.658 -2.718 1 90.89 192 LYS A C 1
ATOM 1484 O O . LYS A 1 192 ? 19.868 -36.736 -2.686 1 90.89 192 LYS A O 1
ATOM 1489 N N . ARG A 1 193 ? 20.678 -34.925 -3.759 1 91.68 193 ARG A N 1
ATOM 1490 C CA . ARG A 1 193 ? 20.245 -35.447 -5.051 1 91.68 193 ARG A CA 1
ATOM 1491 C C . ARG A 1 193 ? 21.423 -36.015 -5.834 1 91.68 193 ARG A C 1
ATOM 1493 O O . ARG A 1 193 ? 22.468 -35.371 -5.948 1 91.68 193 ARG A O 1
ATOM 1500 N N . THR A 1 194 ? 21.21 -37.23 -6.318 1 89.79 194 THR A N 1
ATOM 1501 C CA . THR A 1 194 ? 22.271 -37.903 -7.059 1 89.79 194 THR A CA 1
ATOM 1502 C C . THR A 1 194 ? 21.783 -38.319 -8.444 1 89.79 194 THR A C 1
ATOM 1504 O O . THR A 1 194 ? 20.593 -38.575 -8.638 1 89.79 194 THR A O 1
ATOM 1507 N N . SER A 1 195 ? 22.619 -38.199 -9.379 1 86.76 195 SER A N 1
ATOM 1508 C CA . SER A 1 195 ? 22.412 -38.683 -10.74 1 86.76 195 SER A CA 1
ATOM 1509 C C . SER A 1 195 ? 23.616 -39.478 -11.233 1 86.76 195 SER A C 1
ATOM 1511 O O . SER A 1 195 ? 24.746 -38.986 -11.204 1 86.76 195 SER A O 1
ATOM 1513 N N . GLY A 1 196 ? 23.462 -40.706 -11.708 1 84.51 196 GLY A N 1
ATOM 1514 C CA . GLY A 1 196 ? 24.571 -41.552 -12.122 1 84.51 196 GLY A CA 1
ATOM 1515 C C . GLY A 1 196 ? 25.546 -41.849 -10.998 1 84.51 196 GLY A C 1
ATOM 1516 O O . GLY A 1 196 ? 26.761 -41.85 -11.208 1 84.51 196 GLY A O 1
ATOM 1517 N N . GLY A 1 197 ? 25.069 -41.805 -9.796 1 83.4 197 GLY A N 1
ATOM 1518 C CA . GLY A 1 197 ? 25.884 -42.135 -8.637 1 83.4 197 GLY A CA 1
ATOM 1519 C C . GLY A 1 197 ? 26.616 -40.938 -8.062 1 83.4 197 GLY A C 1
ATOM 1520 O O . GLY A 1 197 ? 27.295 -41.051 -7.039 1 83.4 197 GLY A O 1
ATOM 1521 N N . LYS A 1 198 ? 26.455 -39.798 -8.714 1 90.53 198 LYS A N 1
ATOM 1522 C CA . LYS A 1 198 ? 27.163 -38.611 -8.245 1 90.53 198 LYS A CA 1
ATOM 1523 C C . LYS A 1 198 ? 26.19 -37.568 -7.705 1 90.53 198 LYS A C 1
ATOM 1525 O O . LYS A 1 198 ? 25.112 -37.366 -8.269 1 90.53 198 LYS A O 1
ATOM 1530 N N . LYS A 1 199 ? 26.636 -36.987 -6.707 1 90.51 199 LYS A N 1
ATOM 1531 C CA . LYS A 1 199 ? 25.836 -35.902 -6.146 1 90.51 199 LYS A CA 1
ATOM 1532 C C . LYS A 1 199 ? 25.736 -34.732 -7.12 1 90.51 199 LYS A C 1
ATOM 1534 O O . LYS A 1 199 ? 26.752 -34.253 -7.629 1 90.51 199 LYS A O 1
ATOM 1539 N N . VAL A 1 200 ? 24.461 -34.271 -7.283 1 92.84 200 VAL A N 1
ATOM 1540 C CA . VAL A 1 200 ? 24.301 -33.204 -8.265 1 92.84 200 VAL A CA 1
ATOM 1541 C C . VAL A 1 200 ? 23.748 -31.954 -7.584 1 92.84 200 VAL A C 1
ATOM 1543 O O . VAL A 1 200 ? 23.824 -30.854 -8.135 1 92.84 200 VAL A O 1
ATOM 1546 N N . ALA A 1 201 ? 23.182 -32.138 -6.407 1 94.29 201 ALA A N 1
ATOM 1547 C CA . ALA A 1 201 ? 22.671 -30.953 -5.722 1 94.29 201 ALA A CA 1
ATOM 1548 C C . ALA A 1 201 ? 22.441 -31.234 -4.24 1 94.29 201 ALA A C 1
ATOM 1550 O O . ALA A 1 201 ? 22.133 -32.365 -3.856 1 94.29 201 ALA A O 1
ATOM 1551 N N . ASP A 1 202 ? 22.629 -30.243 -3.432 1 93.61 202 ASP A N 1
ATOM 1552 C CA . ASP A 1 202 ? 22.122 -30.229 -2.064 1 93.61 202 ASP A CA 1
ATOM 1553 C C . ASP A 1 202 ? 20.669 -29.761 -2.021 1 93.61 202 ASP A C 1
ATOM 1555 O O . ASP A 1 202 ? 20.287 -28.839 -2.744 1 93.61 202 ASP A O 1
ATOM 1559 N N . GLY A 1 203 ? 19.887 -30.572 -1.202 1 95.24 203 GLY A N 1
ATOM 1560 C CA . GLY A 1 203 ? 18.484 -30.215 -1.062 1 95.24 203 GLY A CA 1
ATOM 1561 C C . GLY A 1 203 ? 18.109 -29.818 0.353 1 95.24 203 GLY A C 1
ATOM 1562 O O . GLY A 1 203 ? 18.711 -30.294 1.318 1 95.24 203 GLY A O 1
ATOM 1563 N N . PHE A 1 204 ? 17.239 -28.933 0.426 1 97.44 204 PHE A N 1
ATOM 1564 C CA . PHE A 1 204 ? 16.64 -28.443 1.662 1 97.44 204 PHE A CA 1
ATOM 1565 C C . PHE A 1 204 ? 15.122 -28.573 1.616 1 97.44 204 PHE A C 1
ATOM 1567 O O . PHE A 1 204 ? 14.493 -28.215 0.619 1 97.44 204 PHE A O 1
ATOM 1574 N N . VAL A 1 205 ? 14.536 -29.16 2.711 1 97.97 205 VAL A N 1
ATOM 1575 C CA . VAL A 1 205 ? 13.095 -29.393 2.713 1 97.97 205 VAL A CA 1
ATOM 1576 C C . VAL A 1 205 ? 12.482 -28.832 3.994 1 97.97 205 VAL A C 1
ATOM 1578 O O . VAL A 1 205 ? 13.001 -29.06 5.089 1 97.97 205 VAL A O 1
ATOM 1581 N N . VAL A 1 206 ? 11.458 -28.078 3.805 1 98.17 206 VAL A N 1
ATOM 1582 C CA . VAL A 1 206 ? 10.628 -27.647 4.925 1 98.17 206 VAL A CA 1
ATOM 1583 C C . VAL A 1 206 ? 9.204 -28.167 4.744 1 98.17 206 VAL A C 1
ATOM 1585 O O . VAL A 1 206 ? 8.596 -27.976 3.687 1 98.17 206 VAL A O 1
ATOM 1588 N N . GLU A 1 207 ? 8.686 -28.844 5.713 1 97.82 207 GLU A N 1
ATOM 1589 C CA . GLU A 1 207 ? 7.279 -29.221 5.807 1 97.82 207 GLU A CA 1
ATOM 1590 C C . GLU A 1 207 ? 6.565 -28.425 6.895 1 97.82 207 GLU A C 1
ATOM 1592 O O . GLU A 1 207 ? 6.997 -28.415 8.049 1 97.82 207 GLU A O 1
ATOM 1597 N N . ALA A 1 208 ? 5.528 -27.77 6.481 1 97.57 208 ALA A N 1
ATOM 1598 C CA . ALA A 1 208 ? 4.885 -26.881 7.446 1 97.57 208 ALA A CA 1
ATOM 1599 C C . ALA A 1 208 ? 3.37 -26.882 7.267 1 97.57 208 ALA A C 1
ATOM 1601 O O . ALA A 1 208 ? 2.861 -27.311 6.228 1 97.57 208 ALA A O 1
ATOM 1602 N N . ALA A 1 209 ? 2.68 -26.475 8.287 1 96.31 209 ALA A N 1
ATOM 1603 C CA . ALA A 1 209 ? 1.231 -26.297 8.255 1 96.31 209 ALA A CA 1
ATOM 1604 C C . ALA A 1 209 ? 0.829 -24.957 8.865 1 96.31 209 ALA A C 1
ATOM 1606 O O . ALA A 1 209 ? 1.549 -24.409 9.703 1 96.31 209 ALA A O 1
ATOM 1607 N N . ALA A 1 210 ? -0.291 -24.514 8.381 1 90.79 210 ALA A N 1
ATOM 1608 C CA . ALA A 1 210 ? -0.772 -23.206 8.818 1 90.79 210 ALA A CA 1
ATOM 1609 C C . ALA A 1 210 ? -1.266 -23.257 10.26 1 90.79 210 ALA A C 1
ATOM 1611 O O . ALA A 1 210 ? -1.275 -22.239 10.957 1 90.79 210 ALA A O 1
ATOM 1612 N N . SER A 1 211 ? -1.718 -24.456 10.73 1 92.97 211 SER A N 1
ATOM 1613 C CA . SER A 1 211 ? -2.187 -24.632 12.101 1 92.97 211 SER A CA 1
ATOM 1614 C C . SER A 1 211 ? -1.683 -25.945 12.693 1 92.97 211 SER A C 1
ATOM 1616 O O . SER A 1 211 ? -1.277 -26.847 11.958 1 92.97 211 SER A O 1
ATOM 1618 N N . LYS A 1 212 ? -1.787 -25.964 13.971 1 92.22 212 LYS A N 1
ATOM 1619 C CA . LYS A 1 212 ? -1.412 -27.194 14.663 1 92.22 212 LYS A CA 1
ATOM 1620 C C . LYS A 1 212 ? -2.34 -28.344 14.282 1 92.22 212 LYS A C 1
ATOM 1622 O O . LYS A 1 212 ? -1.893 -29.481 14.117 1 92.22 212 LYS A O 1
ATOM 1627 N N . GLU A 1 213 ? -3.538 -28.023 14.167 1 94.25 213 GLU A N 1
ATOM 1628 C CA . GLU A 1 213 ? -4.528 -29.023 13.777 1 94.25 213 GLU A CA 1
ATOM 1629 C C . GLU A 1 213 ? -4.224 -29.59 12.393 1 94.25 213 GLU A C 1
ATOM 1631 O O . GLU A 1 213 ? -4.275 -30.804 12.188 1 94.25 213 GLU A O 1
ATOM 1636 N N . ASP A 1 214 ? -3.907 -28.711 11.436 1 94.02 214 ASP A N 1
ATOM 1637 C CA . ASP A 1 214 ? -3.547 -29.151 10.092 1 94.02 214 ASP A CA 1
ATOM 1638 C C . ASP A 1 214 ? -2.305 -30.039 10.119 1 94.02 214 ASP A C 1
ATOM 1640 O O . ASP A 1 214 ? -2.243 -31.051 9.418 1 94.02 214 ASP A O 1
ATOM 1644 N N . TYR A 1 215 ? -1.411 -29.63 10.915 1 94.06 215 TYR A N 1
ATOM 1645 C CA . TYR A 1 215 ? -0.171 -30.392 11.02 1 94.06 215 TYR A CA 1
ATOM 1646 C C . TYR A 1 215 ? -0.443 -31.811 11.506 1 94.06 215 TYR A C 1
ATOM 1648 O O . TYR A 1 215 ? 0.069 -32.777 10.936 1 94.06 215 TYR A O 1
ATOM 1656 N N . LEU A 1 216 ? -1.272 -31.928 12.514 1 94.06 216 LEU A N 1
ATOM 1657 C CA . LEU A 1 216 ? -1.593 -33.219 13.111 1 94.06 216 LEU A CA 1
ATOM 1658 C C . LEU A 1 216 ? -2.369 -34.094 12.132 1 94.06 216 LEU A C 1
ATOM 1660 O O . LEU A 1 216 ? -2.238 -35.32 12.149 1 94.06 216 LEU A O 1
ATOM 1664 N N . GLN A 1 217 ? -3.11 -33.52 11.28 1 94.77 217 GLN A N 1
ATOM 1665 C CA . GLN A 1 217 ? -3.931 -34.254 10.322 1 94.77 217 GLN A CA 1
ATOM 1666 C C . GLN A 1 217 ? -3.149 -34.559 9.048 1 94.77 217 GLN A C 1
ATOM 1668 O O . GLN A 1 217 ? -3.667 -35.207 8.136 1 94.77 217 GLN A O 1
ATOM 1673 N N . GLY A 1 218 ? -1.98 -33.967 8.928 1 92.45 218 GLY A N 1
ATOM 1674 C CA . GLY A 1 218 ? -1.134 -34.247 7.779 1 92.45 218 GLY A CA 1
ATOM 1675 C C . GLY A 1 218 ? -1.394 -33.319 6.607 1 92.45 218 GLY A C 1
ATOM 1676 O O . GLY A 1 218 ? -0.996 -33.611 5.477 1 92.45 218 GLY A O 1
ATOM 1677 N N . ASN A 1 219 ? -2.209 -32.275 6.842 1 93.01 219 ASN A N 1
ATOM 1678 C CA . ASN A 1 219 ? -2.425 -31.248 5.828 1 93.01 219 ASN A CA 1
ATOM 1679 C C . ASN A 1 219 ? -1.25 -30.277 5.755 1 93.01 219 ASN A C 1
ATOM 1681 O O . ASN A 1 219 ? -1.338 -29.151 6.248 1 93.01 219 ASN A O 1
ATOM 1685 N N . LEU A 1 220 ? -0.15 -30.731 5.069 1 96.42 220 LEU A N 1
ATOM 1686 C CA . LEU A 1 220 ? 1.122 -30.018 5.074 1 96.42 220 LEU A CA 1
ATOM 1687 C C . LEU A 1 220 ? 1.391 -29.375 3.718 1 96.42 220 LEU A C 1
ATOM 1689 O O . LEU A 1 220 ? 0.834 -29.8 2.703 1 96.42 220 LEU A O 1
ATOM 1693 N N . GLN A 1 221 ? 2.096 -28.334 3.764 1 97.91 221 GLN A N 1
ATOM 1694 C CA . GLN A 1 221 ? 2.761 -27.788 2.585 1 97.91 221 GLN A CA 1
ATOM 1695 C C . GLN A 1 221 ? 4.269 -28.012 2.651 1 97.91 221 GLN A C 1
ATOM 1697 O O . GLN A 1 221 ? 4.86 -27.981 3.733 1 97.91 221 GLN A O 1
ATOM 1702 N N . THR A 1 222 ? 4.855 -28.224 1.504 1 98.24 222 THR A N 1
ATOM 1703 C CA . THR A 1 222 ? 6.285 -28.505 1.461 1 98.24 222 THR A CA 1
ATOM 1704 C C . THR A 1 222 ? 7.009 -27.495 0.575 1 98.24 222 THR A C 1
ATOM 1706 O O . THR A 1 222 ? 6.498 -27.106 -0.477 1 98.24 222 THR A O 1
ATOM 1709 N N . MET A 1 223 ? 8.15 -27.104 1.021 1 98.61 223 MET A N 1
ATOM 1710 C CA . MET A 1 223 ? 9.106 -26.361 0.205 1 98.61 223 MET A CA 1
ATOM 1711 C C . MET A 1 223 ? 10.39 -27.159 0.009 1 98.61 223 MET A C 1
ATOM 1713 O O . MET A 1 223 ? 11.022 -27.575 0.982 1 98.61 223 MET A O 1
ATOM 1717 N N . LYS A 1 224 ? 10.737 -27.403 -1.172 1 98.59 224 LYS A N 1
ATOM 1718 C CA . LYS A 1 224 ? 12.019 -28.008 -1.519 1 98.59 224 LYS A CA 1
ATOM 1719 C C . LYS A 1 224 ? 12.908 -27.02 -2.27 1 98.59 224 LYS A C 1
ATOM 1721 O O . LYS A 1 224 ? 12.439 -26.308 -3.16 1 98.59 224 LYS A O 1
ATOM 1726 N N . LEU A 1 225 ? 14.112 -26.975 -1.881 1 98.39 225 LEU A N 1
ATOM 1727 C CA . LEU A 1 225 ? 15.065 -26.047 -2.478 1 98.39 225 LEU A CA 1
ATOM 1728 C C . LEU A 1 225 ? 16.359 -26.762 -2.853 1 98.39 225 LEU A C 1
ATOM 1730 O O . LEU A 1 225 ? 16.936 -27.479 -2.033 1 98.39 225 LEU A O 1
ATOM 1734 N N . TYR A 1 226 ? 16.787 -26.541 -4.063 1 98 226 TYR A N 1
ATOM 1735 C CA . TYR A 1 226 ? 17.998 -27.193 -4.549 1 98 226 TYR A CA 1
ATOM 1736 C C . TYR A 1 226 ? 18.982 -26.171 -5.105 1 98 226 TYR A C 1
ATOM 1738 O O . TYR A 1 226 ? 18.608 -25.314 -5.909 1 98 226 TYR A O 1
ATOM 1746 N N . SER A 1 227 ? 20.211 -26.261 -4.688 1 97.08 227 SER A N 1
ATOM 1747 C CA . SER A 1 227 ? 21.286 -25.492 -5.308 1 97.08 227 SER A CA 1
ATOM 1748 C C . SER A 1 227 ? 21.814 -26.189 -6.557 1 97.08 227 SER A C 1
ATOM 1750 O O . SER A 1 227 ? 22.612 -27.124 -6.462 1 97.08 227 SER A O 1
ATOM 1752 N N . ALA A 1 228 ? 21.389 -25.758 -7.696 1 96.75 228 ALA A N 1
ATOM 1753 C CA . ALA A 1 228 ? 21.748 -26.428 -8.944 1 96.75 228 ALA A CA 1
ATOM 1754 C C . ALA A 1 228 ? 21.504 -25.518 -10.145 1 96.75 228 ALA A C 1
ATOM 1756 O O . ALA A 1 228 ? 20.898 -24.452 -10.011 1 96.75 228 ALA A O 1
ATOM 1757 N N . ASP A 1 229 ? 22.056 -25.949 -11.255 1 96.14 229 ASP A N 1
ATOM 1758 C CA . ASP A 1 229 ? 21.78 -25.311 -12.538 1 96.14 229 ASP A CA 1
ATOM 1759 C C . ASP A 1 229 ? 20.414 -25.729 -13.077 1 96.14 229 ASP A C 1
ATOM 1761 O O . ASP A 1 229 ? 20.08 -26.916 -13.081 1 96.14 229 ASP A O 1
ATOM 1765 N N . THR A 1 230 ? 19.603 -24.786 -13.493 1 97.37 230 THR A N 1
ATOM 1766 C CA . THR A 1 230 ? 18.248 -25.053 -13.959 1 97.37 230 THR A CA 1
ATOM 1767 C C . THR A 1 230 ? 18.266 -25.99 -15.164 1 97.37 230 THR A C 1
ATOM 1769 O O . THR A 1 230 ? 17.281 -26.681 -15.434 1 97.37 230 THR A O 1
ATOM 1772 N N . ARG A 1 231 ? 19.333 -26.053 -15.966 1 96.92 231 ARG A N 1
ATOM 1773 C CA . ARG A 1 231 ? 19.462 -26.872 -17.167 1 96.92 231 ARG A CA 1
ATOM 1774 C C . ARG A 1 231 ? 19.439 -28.357 -16.823 1 96.92 231 ARG A C 1
ATOM 1776 O O . ARG A 1 231 ? 19.205 -29.198 -17.693 1 96.92 231 ARG A O 1
ATOM 1783 N N . ILE A 1 232 ? 19.694 -28.647 -15.521 1 96.9 232 ILE A N 1
ATOM 1784 C CA . ILE A 1 232 ? 19.681 -30.048 -15.115 1 96.9 232 ILE A CA 1
ATOM 1785 C C . ILE A 1 232 ? 18.559 -30.282 -14.106 1 96.9 232 ILE A C 1
ATOM 1787 O O . ILE A 1 232 ? 18.689 -31.118 -13.207 1 96.9 232 ILE A O 1
ATOM 1791 N N . ALA A 1 233 ? 17.525 -29.511 -14.208 1 97.32 233 ALA A N 1
ATOM 1792 C CA . ALA A 1 233 ? 16.396 -29.615 -13.287 1 97.32 233 ALA A CA 1
ATOM 1793 C C . ALA A 1 233 ? 15.823 -31.03 -13.28 1 97.32 233 ALA A C 1
ATOM 1795 O O . ALA A 1 233 ? 15.316 -31.495 -12.257 1 97.32 233 ALA A O 1
ATOM 1796 N N . ASP A 1 234 ? 15.919 -31.755 -14.402 1 97.2 234 ASP A N 1
ATOM 1797 C CA . ASP A 1 234 ? 15.362 -33.099 -14.519 1 97.2 234 ASP A CA 1
ATOM 1798 C C . ASP A 1 234 ? 16.198 -34.11 -13.736 1 97.2 234 ASP A C 1
ATOM 1800 O O . ASP A 1 234 ? 15.761 -35.239 -13.507 1 97.2 234 ASP A O 1
ATOM 1804 N N . GLN A 1 235 ? 17.37 -33.705 -13.221 1 96.67 235 GLN A N 1
ATOM 1805 C CA . GLN A 1 235 ? 18.215 -34.571 -12.405 1 96.67 235 GLN A CA 1
ATOM 1806 C C . GLN A 1 235 ? 18.012 -34.294 -10.918 1 96.67 235 GLN A C 1
ATOM 1808 O O . GLN A 1 235 ? 18.439 -35.082 -10.071 1 96.67 235 GLN A O 1
ATOM 1813 N N . VAL A 1 236 ? 17.371 -33.208 -10.636 1 96.09 236 VAL A N 1
ATOM 1814 C CA . VAL A 1 236 ? 17.322 -32.785 -9.24 1 96.09 236 VAL A CA 1
ATOM 1815 C C . VAL A 1 236 ? 15.882 -32.833 -8.735 1 96.09 236 VAL A C 1
ATOM 1817 O O . VAL A 1 236 ? 15.644 -32.978 -7.534 1 96.09 236 VAL A O 1
ATOM 1820 N N . VAL A 1 237 ? 14.966 -32.649 -9.632 1 97.25 237 VAL A N 1
ATOM 1821 C CA . VAL A 1 237 ? 13.546 -32.66 -9.294 1 97.25 237 VAL A CA 1
ATOM 1822 C C . VAL A 1 237 ? 12.879 -33.891 -9.903 1 97.25 237 VAL A C 1
ATOM 1824 O O . VAL A 1 237 ? 13.18 -34.271 -11.037 1 97.25 237 VAL A O 1
ATOM 1827 N N . LYS A 1 238 ? 11.992 -34.511 -9.122 1 96.25 238 LYS A N 1
ATOM 1828 C CA . LYS A 1 238 ? 11.304 -35.72 -9.567 1 96.25 238 LYS A CA 1
ATOM 1829 C C . LYS A 1 238 ? 10.541 -35.472 -10.865 1 96.25 238 LYS A C 1
ATOM 1831 O O . LYS A 1 238 ? 9.885 -34.439 -11.018 1 96.25 238 LYS A O 1
ATOM 1836 N N . LYS A 1 239 ? 10.588 -36.415 -11.837 1 97.43 239 LYS A N 1
ATOM 1837 C CA . LYS A 1 239 ? 9.906 -36.306 -13.123 1 97.43 239 LYS A CA 1
ATOM 1838 C C . LYS A 1 239 ? 8.393 -36.237 -12.939 1 97.43 239 LYS A C 1
ATOM 1840 O O . LYS A 1 239 ? 7.835 -36.917 -12.075 1 97.43 239 LYS A O 1
ATOM 1845 N N . ASN A 1 240 ? 7.742 -35.462 -13.726 1 98.2 240 ASN A N 1
ATOM 1846 C CA . ASN A 1 240 ? 6.289 -35.341 -13.763 1 98.2 240 ASN A CA 1
ATOM 1847 C C . ASN A 1 240 ? 5.712 -35.082 -12.374 1 98.2 240 ASN A C 1
ATOM 1849 O O . ASN A 1 240 ? 4.741 -35.725 -11.971 1 98.2 240 ASN A O 1
ATOM 1853 N N . SER A 1 241 ? 6.36 -34.204 -11.65 1 98.33 241 SER A N 1
ATOM 1854 C CA . SER A 1 241 ? 5.938 -33.97 -10.273 1 98.33 241 SER A CA 1
ATOM 1855 C C . SER A 1 241 ? 5.44 -32.541 -10.082 1 98.33 241 SER A C 1
ATOM 1857 O O . SER A 1 241 ? 4.833 -32.221 -9.058 1 98.33 241 SER A O 1
ATOM 1859 N N . VAL A 1 242 ? 5.68 -31.714 -11.038 1 98.76 242 VAL A N 1
ATOM 1860 C CA . VAL A 1 242 ? 5.365 -30.293 -10.932 1 98.76 242 VAL A CA 1
ATOM 1861 C C . VAL A 1 242 ? 4.119 -29.977 -11.757 1 98.76 242 VAL A C 1
ATOM 1863 O O . VAL A 1 242 ? 3.968 -30.469 -12.877 1 98.76 242 VAL A O 1
ATOM 1866 N N . ASP A 1 243 ? 3.228 -29.163 -11.213 1 98.89 243 ASP A N 1
ATOM 1867 C CA . ASP A 1 243 ? 1.993 -28.807 -11.906 1 98.89 243 ASP A CA 1
ATOM 1868 C C . ASP A 1 243 ? 2.133 -27.466 -12.623 1 98.89 243 ASP A C 1
ATOM 1870 O O . ASP A 1 243 ? 1.559 -27.267 -13.695 1 98.89 243 ASP A O 1
ATOM 1874 N N . VAL A 1 244 ? 2.847 -26.521 -12.024 1 98.85 244 VAL A N 1
ATOM 1875 C CA . VAL A 1 244 ? 2.967 -25.148 -12.504 1 98.85 244 VAL A CA 1
ATOM 1876 C C . VAL A 1 244 ? 4.409 -24.67 -12.35 1 98.85 244 VAL A C 1
ATOM 1878 O O . VAL A 1 244 ? 5.031 -24.88 -11.305 1 98.85 244 VAL A O 1
ATOM 1881 N N . MET A 1 245 ? 4.963 -24.083 -13.387 1 98.87 245 MET A N 1
ATOM 1882 C CA . MET A 1 245 ? 6.268 -23.433 -13.322 1 98.87 245 MET A CA 1
ATOM 1883 C C . MET A 1 245 ? 6.135 -21.924 -13.505 1 98.87 245 MET A C 1
ATOM 1885 O O . MET A 1 245 ? 5.497 -21.464 -14.453 1 98.87 245 MET A O 1
ATOM 1889 N N . VAL A 1 246 ? 6.593 -21.165 -12.591 1 98.8 246 VAL A N 1
ATOM 1890 C CA . VAL A 1 246 ? 6.562 -19.707 -12.643 1 98.8 246 VAL A CA 1
ATOM 1891 C C . VAL A 1 246 ? 7.957 -19.15 -12.37 1 98.8 246 VAL A C 1
ATOM 1893 O O . VAL A 1 246 ? 8.596 -19.515 -11.38 1 98.8 246 VAL A O 1
ATOM 1896 N N . SER A 1 247 ? 8.441 -18.305 -13.242 1 97.84 247 SER A N 1
ATOM 1897 C CA . SER A 1 247 ? 9.772 -17.75 -13.018 1 97.84 247 SER A CA 1
ATOM 1898 C C . SER A 1 247 ? 9.926 -16.392 -13.693 1 97.84 247 SER A C 1
ATOM 1900 O O . SER A 1 247 ? 9.281 -16.12 -14.708 1 97.84 247 SER A O 1
ATOM 1902 N N . ASP A 1 248 ? 10.657 -15.548 -13.105 1 95.27 248 ASP A N 1
ATOM 1903 C CA . ASP A 1 248 ? 11.147 -14.315 -13.713 1 95.27 248 ASP A CA 1
ATOM 1904 C C . ASP A 1 248 ? 12.528 -14.518 -14.331 1 95.27 248 ASP A C 1
ATOM 1906 O O . ASP A 1 248 ? 13.495 -14.806 -13.623 1 95.27 248 ASP A O 1
ATOM 1910 N N . LEU A 1 249 ? 12.613 -14.38 -15.613 1 93.28 249 LEU A N 1
ATOM 1911 C CA . LEU A 1 249 ? 13.888 -14.624 -16.28 1 93.28 249 LEU A CA 1
ATOM 1912 C C . LEU A 1 249 ? 14.906 -13.549 -15.917 1 93.28 249 LEU A C 1
ATOM 1914 O O . LEU A 1 249 ? 14.536 -12.405 -15.641 1 93.28 249 LEU A O 1
ATOM 1918 N N . PRO A 1 250 ? 16.143 -13.907 -15.845 1 84.14 250 PRO A N 1
ATOM 1919 C CA . PRO A 1 250 ? 17.152 -12.871 -15.614 1 84.14 250 PRO A CA 1
ATOM 1920 C C . PRO A 1 250 ? 17.157 -11.799 -16.701 1 84.14 250 PRO A C 1
ATOM 1922 O O . PRO A 1 250 ? 17.062 -12.118 -17.889 1 84.14 250 PRO A O 1
ATOM 1925 N N . TYR A 1 251 ? 17.051 -10.51 -16.372 1 70.92 251 TYR A N 1
ATOM 1926 C CA . TYR A 1 251 ? 16.915 -9.408 -17.317 1 70.92 251 TYR A CA 1
ATOM 1927 C C . TYR A 1 251 ? 18.267 -9.027 -17.908 1 70.92 251 TYR A C 1
ATOM 1929 O O . TYR A 1 251 ? 18.338 -8.239 -18.854 1 70.92 251 TYR A O 1
ATOM 1937 N N . GLY A 1 252 ? 19.275 -9.78 -17.841 1 58.56 252 GLY A N 1
ATOM 1938 C CA . GLY A 1 252 ? 20.571 -9.564 -18.464 1 58.56 252 GLY A CA 1
ATOM 1939 C C . GLY A 1 252 ? 21.179 -8.217 -18.125 1 58.56 252 GLY A C 1
ATOM 1940 O O . GLY A 1 252 ? 22.107 -7.762 -18.797 1 58.56 252 GLY A O 1
ATOM 1941 N N . VAL A 1 253 ? 20.488 -7.246 -17.515 1 47.58 253 VAL A N 1
ATOM 1942 C CA . VAL A 1 253 ? 21.043 -5.908 -17.34 1 47.58 253 VAL A CA 1
ATOM 1943 C C . VAL A 1 253 ? 22.292 -5.977 -16.464 1 47.58 253 VAL A C 1
ATOM 1945 O O . VAL A 1 253 ? 22.195 -6.157 -15.248 1 47.58 253 VAL A O 1
ATOM 1948 N N . GLN A 1 254 ? 23.034 -6.957 -16.685 1 38.3 254 GLN A N 1
ATOM 1949 C CA . GLN A 1 254 ? 24.249 -6.634 -15.944 1 38.3 254 GLN A CA 1
ATOM 1950 C C . GLN A 1 254 ? 24.567 -5.144 -16.033 1 38.3 254 GLN A C 1
ATOM 1952 O O . GLN A 1 254 ? 24.464 -4.544 -17.105 1 38.3 254 GLN A O 1
ATOM 1957 N N . HIS A 1 255 ? 24.346 -4.423 -15.061 1 36.15 255 HIS A N 1
ATOM 1958 C CA . HIS A 1 255 ? 25.028 -3.136 -15.144 1 36.15 255 HIS A CA 1
ATOM 1959 C C . HIS A 1 255 ? 26.262 -3.222 -16.035 1 36.15 255 HIS A C 1
ATOM 1961 O O . HIS A 1 255 ? 26.893 -4.278 -16.128 1 36.15 255 HIS A O 1
ATOM 1967 N N . GLY A 1 256 ? 26.448 -2.361 -17.049 1 32.67 256 GLY A N 1
ATOM 1968 C CA . GLY A 1 256 ? 27.617 -2.08 -17.867 1 32.67 256 GLY A CA 1
ATOM 1969 C C . GLY A 1 256 ? 28.926 -2.382 -17.161 1 32.67 256 GLY A C 1
ATOM 1970 O O . GLY A 1 256 ? 29.972 -1.842 -17.524 1 32.67 256 GLY A O 1
ATOM 1971 N N . SER A 1 257 ? 28.992 -2.76 -15.943 1 30.9 257 SER A N 1
ATOM 1972 C CA . SER A 1 257 ? 30.427 -2.928 -15.735 1 30.9 257 SER A CA 1
ATOM 1973 C C . SER A 1 257 ? 30.994 -4.014 -16.644 1 30.9 257 SER A C 1
ATOM 1975 O O . SER A 1 257 ? 30.597 -5.177 -16.553 1 30.9 257 SER A O 1
ATOM 1977 N N . LYS A 1 258 ? 31.341 -3.579 -17.993 1 33.65 258 LYS A N 1
ATOM 1978 C CA . LYS A 1 258 ? 32.238 -4.175 -18.979 1 33.65 258 LYS A CA 1
ATOM 1979 C C . LYS A 1 258 ? 33.378 -4.929 -18.299 1 33.65 258 LYS A C 1
ATOM 1981 O O . LYS A 1 258 ? 34.196 -5.562 -18.969 1 33.65 258 LYS A O 1
ATOM 1986 N N . ASN A 1 259 ? 33.795 -4.551 -17.147 1 33.23 259 ASN A N 1
ATOM 1987 C CA . ASN A 1 259 ? 35.046 -5.174 -16.728 1 33.23 259 ASN A CA 1
ATOM 1988 C C . ASN A 1 259 ? 34.858 -6.658 -16.423 1 33.23 259 ASN A C 1
ATOM 1990 O O . ASN A 1 259 ? 35.804 -7.337 -16.021 1 33.23 259 ASN A O 1
ATOM 1994 N N . ALA A 1 260 ? 33.781 -7.095 -15.786 1 32.02 260 ALA A N 1
ATOM 1995 C CA . ALA A 1 260 ? 34.126 -8.469 -15.429 1 32.02 260 ALA A CA 1
ATOM 1996 C C . ALA A 1 260 ? 34.14 -9.369 -16.66 1 32.02 260 ALA A C 1
ATOM 1998 O O . ALA A 1 260 ? 33.137 -9.478 -17.369 1 32.02 260 ALA A O 1
ATOM 1999 N N . LYS A 1 261 ? 35.104 -9.623 -17.335 1 34.9 261 LYS A N 1
ATOM 2000 C CA . LYS A 1 261 ? 35.653 -10.499 -18.366 1 34.9 261 LYS A CA 1
ATOM 2001 C C . LYS A 1 261 ? 35.035 -11.892 -18.29 1 34.9 261 LYS A C 1
ATOM 2003 O O . LYS A 1 261 ? 35.528 -12.831 -18.919 1 34.9 261 LYS A O 1
ATOM 2008 N N . ASP A 1 262 ? 34.312 -12.228 -17.101 1 35.76 262 ASP A N 1
ATOM 2009 C CA . ASP A 1 262 ? 34.055 -13.664 -17.144 1 35.76 262 ASP A CA 1
ATOM 2010 C C . ASP A 1 262 ? 33.017 -14.005 -18.211 1 35.76 262 ASP A C 1
ATOM 2012 O O . ASP A 1 262 ? 31.88 -13.534 -18.15 1 35.76 262 ASP A O 1
ATOM 2016 N N . SER A 1 263 ? 33.23 -14.411 -19.357 1 39.18 263 SER A N 1
ATOM 2017 C CA . SER A 1 263 ? 32.622 -14.905 -20.589 1 39.18 263 SER A CA 1
ATOM 2018 C C . SER A 1 263 ? 31.459 -15.846 -20.292 1 39.18 263 SER A C 1
ATOM 2020 O O . SER A 1 263 ? 30.728 -16.244 -21.202 1 39.18 263 SER A O 1
ATOM 2022 N N . LYS A 1 264 ? 31.496 -16.52 -19.163 1 40.31 264 LYS A N 1
ATOM 2023 C CA . LYS A 1 264 ? 30.598 -17.654 -18.963 1 40.31 264 LYS A CA 1
ATOM 2024 C C . LYS A 1 264 ? 29.156 -17.188 -18.789 1 40.31 264 LYS A C 1
ATOM 2026 O O . LYS A 1 264 ? 28.228 -18 -18.818 1 40.31 264 LYS A O 1
ATOM 2031 N N . LEU A 1 265 ? 28.766 -15.948 -18.259 1 45.21 265 LEU A N 1
ATOM 2032 C CA . LEU A 1 265 ? 27.426 -15.44 -17.986 1 45.21 265 LEU A CA 1
ATOM 2033 C C . LEU A 1 265 ? 26.867 -14.702 -19.198 1 45.21 265 LEU A C 1
ATOM 2035 O O . LEU A 1 265 ? 25.885 -13.966 -19.084 1 45.21 265 LEU A O 1
ATOM 2039 N N . ASN A 1 266 ? 27.612 -14.553 -20.268 1 47.87 266 ASN A N 1
ATOM 2040 C CA . ASN A 1 266 ? 27.253 -13.787 -21.457 1 47.87 266 ASN A CA 1
ATOM 2041 C C . ASN A 1 266 ? 26.088 -14.428 -22.206 1 47.87 266 ASN A C 1
ATOM 2043 O O . ASN A 1 266 ? 25.962 -14.266 -23.421 1 47.87 266 ASN A O 1
ATOM 2047 N N . ARG A 1 267 ? 25.362 -15.411 -21.608 1 60.26 267 ARG A N 1
ATOM 2048 C CA . ARG A 1 267 ? 24.339 -16.089 -22.398 1 60.26 267 ARG A CA 1
ATOM 2049 C C . ARG A 1 267 ? 23.036 -15.298 -22.402 1 60.26 267 ARG A C 1
ATOM 2051 O O . ARG A 1 267 ? 22.629 -14.757 -21.371 1 60.26 267 ARG A O 1
ATOM 2058 N N . SER A 1 268 ? 22.524 -15.04 -23.617 1 82.27 268 SER A N 1
ATOM 2059 C CA . SER A 1 268 ? 21.228 -14.397 -23.811 1 82.27 268 SER A CA 1
ATOM 2060 C C . SER A 1 268 ? 20.119 -15.165 -23.1 1 82.27 268 SER A C 1
ATOM 2062 O O . SER A 1 268 ? 20.214 -16.381 -22.921 1 82.27 268 SER A O 1
ATOM 2064 N N . PRO A 1 269 ? 19.247 -14.571 -22.482 1 89.37 269 PRO A N 1
ATOM 2065 C CA . PRO A 1 269 ? 18.105 -15.232 -21.846 1 89.37 269 PRO A CA 1
ATOM 2066 C C . PRO A 1 269 ? 17.444 -16.269 -22.752 1 89.37 269 PRO A C 1
ATOM 2068 O O . PRO A 1 269 ? 17 -17.316 -22.275 1 89.37 269 PRO A O 1
ATOM 2071 N N . LEU A 1 270 ? 17.498 -16.051 -23.994 1 92.96 270 LEU A N 1
ATOM 2072 C CA . LEU A 1 270 ? 16.888 -16.975 -24.944 1 92.96 270 LEU A CA 1
ATOM 2073 C C . LEU A 1 270 ? 17.68 -18.276 -25.023 1 92.96 270 LEU A C 1
ATOM 2075 O O . LEU A 1 270 ? 17.097 -19.361 -25.075 1 92.96 270 LEU A O 1
ATOM 2079 N N . GLU A 1 271 ? 18.994 -18.134 -25.062 1 93.26 271 GLU A N 1
ATOM 2080 C CA . GLU A 1 271 ? 19.849 -19.316 -25.108 1 93.26 271 GLU A CA 1
ATOM 2081 C C . GLU A 1 271 ? 19.711 -20.147 -23.835 1 93.26 271 GLU A C 1
ATOM 2083 O O . GLU A 1 271 ? 19.679 -21.378 -23.891 1 93.26 271 GLU A O 1
ATOM 2088 N N . LEU A 1 272 ? 19.646 -19.477 -22.798 1 94.1 272 LEU A N 1
ATOM 2089 C CA . LEU A 1 272 ? 19.441 -20.175 -21.534 1 94.1 272 LEU A CA 1
ATOM 2090 C C . LEU A 1 272 ? 18.127 -20.949 -21.547 1 94.1 272 LEU A C 1
ATOM 2092 O O . LEU A 1 272 ? 18.08 -22.108 -21.128 1 94.1 272 LEU A O 1
ATOM 2096 N N . LEU A 1 273 ? 17.106 -20.349 -22.03 1 96.11 273 LEU A N 1
ATOM 2097 C CA . LEU A 1 273 ? 15.795 -20.984 -22.109 1 96.11 273 LEU A CA 1
ATOM 2098 C C . LEU A 1 273 ? 15.833 -22.196 -23.033 1 96.11 273 LEU A C 1
ATOM 2100 O O . LEU A 1 273 ? 15.269 -23.245 -22.712 1 96.11 273 LEU A O 1
ATOM 2104 N N . LYS A 1 274 ? 16.488 -22.03 -24.116 1 96.57 274 LYS A N 1
ATOM 2105 C CA . LYS A 1 274 ? 16.627 -23.121 -25.075 1 96.57 274 LYS A CA 1
ATOM 2106 C C . LYS A 1 274 ? 17.258 -24.349 -24.424 1 96.57 274 LYS A C 1
ATOM 2108 O O . LYS A 1 274 ? 16.818 -25.477 -24.656 1 96.57 274 LYS A O 1
ATOM 2113 N N . GLU A 1 275 ? 18.179 -24.097 -23.615 1 96.96 275 GLU A N 1
ATOM 2114 C CA . GLU A 1 275 ? 18.917 -25.182 -22.975 1 96.96 275 GLU A CA 1
ATOM 2115 C C . GLU A 1 275 ? 18.134 -25.764 -21.801 1 96.96 275 GLU A C 1
ATOM 2117 O O . GLU A 1 275 ? 18.273 -26.946 -21.481 1 96.96 275 GLU A O 1
ATOM 2122 N N . ALA A 1 276 ? 17.328 -25.009 -21.188 1 97.68 276 ALA A N 1
ATOM 2123 C CA . ALA A 1 276 ? 16.679 -25.409 -19.942 1 97.68 276 ALA A CA 1
ATOM 2124 C C . ALA A 1 276 ? 15.344 -26.097 -20.215 1 97.68 276 ALA A C 1
ATOM 2126 O O . ALA A 1 276 ? 14.917 -26.964 -19.449 1 97.68 276 ALA A O 1
ATOM 2127 N N . LEU A 1 277 ? 14.649 -25.78 -21.279 1 98.1 277 LEU A N 1
ATOM 2128 C CA . LEU A 1 277 ? 13.274 -26.185 -21.549 1 98.1 277 LEU A CA 1
ATOM 2129 C C . LEU A 1 277 ? 13.153 -27.704 -21.593 1 98.1 277 LEU A C 1
ATOM 2131 O O . LEU A 1 277 ? 12.183 -28.269 -21.083 1 98.1 277 LEU A O 1
ATOM 2135 N N . PRO A 1 278 ? 14.146 -28.395 -22.152 1 98.18 278 PRO A N 1
ATOM 2136 C CA . PRO A 1 278 ? 14.026 -29.855 -22.162 1 98.18 278 PRO A CA 1
ATOM 2137 C C . PRO A 1 278 ? 13.943 -30.45 -20.759 1 98.18 278 PRO A C 1
ATOM 2139 O O . PRO A 1 278 ? 13.109 -31.322 -20.502 1 98.18 278 PRO A O 1
ATOM 2142 N N . ALA A 1 279 ? 14.766 -30.012 -19.878 1 98.29 279 ALA A N 1
ATOM 2143 C CA . ALA A 1 279 ? 14.732 -30.484 -18.496 1 98.29 279 ALA A CA 1
ATOM 2144 C C . ALA A 1 279 ? 13.423 -30.093 -17.815 1 98.29 279 ALA A C 1
ATOM 2146 O O . ALA A 1 279 ? 12.847 -30.882 -17.063 1 98.29 279 ALA A O 1
ATOM 2147 N N . TRP A 1 280 ? 12.937 -28.9 -18.092 1 98.69 280 TRP A N 1
ATOM 2148 C CA . TRP A 1 280 ? 11.692 -28.414 -17.508 1 98.69 280 TRP A CA 1
ATOM 2149 C C . TRP A 1 280 ? 10.513 -29.277 -17.944 1 98.69 280 TRP A C 1
ATOM 2151 O O . TRP A 1 280 ? 9.627 -29.581 -17.141 1 98.69 280 TRP A O 1
ATOM 2161 N N . LYS A 1 281 ? 10.544 -29.622 -19.18 1 98.42 281 LYS A N 1
ATOM 2162 C CA . LYS A 1 281 ? 9.45 -30.419 -19.729 1 98.42 281 LYS A CA 1
ATOM 2163 C C . LYS A 1 281 ? 9.358 -31.776 -19.037 1 98.42 281 LYS A C 1
ATOM 2165 O O . LYS A 1 281 ? 8.26 -32.277 -18.788 1 98.42 281 LYS A O 1
ATOM 2170 N N . VAL A 1 282 ? 10.46 -32.336 -18.666 1 98.33 282 VAL A N 1
ATOM 2171 C CA . VAL A 1 282 ? 10.518 -33.644 -18.021 1 98.33 282 VAL A CA 1
ATOM 2172 C C . VAL A 1 282 ? 9.933 -33.553 -16.614 1 98.33 282 VAL A C 1
ATOM 2174 O O . VAL A 1 282 ? 9.225 -34.46 -16.169 1 98.33 282 VAL A O 1
ATOM 2177 N N . VAL A 1 283 ? 10.186 -32.48 -15.954 1 98.37 283 VAL A N 1
ATOM 2178 C CA . VAL A 1 283 ? 9.79 -32.297 -14.562 1 98.37 283 VAL A CA 1
ATOM 2179 C C . VAL A 1 283 ? 8.308 -31.937 -14.489 1 98.37 283 VAL A C 1
ATOM 2181 O O . VAL A 1 283 ? 7.619 -32.305 -13.534 1 98.37 283 VAL A O 1
ATOM 2184 N N . LEU A 1 284 ? 7.8 -31.298 -15.478 1 98.75 284 LEU A N 1
ATOM 2185 C CA . LEU A 1 284 ? 6.428 -30.803 -15.505 1 98.75 284 LEU A CA 1
ATOM 2186 C C . LEU A 1 284 ? 5.453 -31.92 -15.865 1 98.75 284 LEU A C 1
ATOM 2188 O O . LEU A 1 284 ? 5.721 -32.715 -16.769 1 98.75 284 LEU A O 1
ATOM 2192 N N . LYS A 1 285 ? 4.353 -32.023 -15.189 1 98.67 285 LYS A N 1
ATOM 2193 C CA . LYS A 1 285 ? 3.291 -32.973 -15.508 1 98.67 285 LYS A CA 1
ATOM 2194 C C . LYS A 1 285 ? 2.628 -32.63 -16.839 1 98.67 285 LYS A C 1
ATOM 2196 O O . LYS A 1 285 ? 2.633 -31.472 -17.261 1 98.67 285 LYS A O 1
ATOM 2201 N N . LYS A 1 286 ? 2.041 -33.673 -17.408 1 97.99 286 LYS A N 1
ATOM 2202 C CA . LYS A 1 286 ? 1.159 -33.401 -18.54 1 97.99 286 LYS A CA 1
ATOM 2203 C C . LYS A 1 286 ? 0.059 -32.416 -18.155 1 97.99 286 LYS A C 1
ATOM 2205 O O . LYS A 1 286 ? -0.506 -32.504 -17.063 1 97.99 286 LYS A O 1
ATOM 2210 N N . GLN A 1 287 ? -0.214 -31.454 -19.066 1 98.42 287 GLN A N 1
ATOM 2211 C CA . GLN A 1 287 ? -1.214 -30.407 -18.889 1 98.42 287 GLN A CA 1
ATOM 2212 C C . GLN A 1 287 ? -0.792 -29.42 -17.804 1 98.42 287 GLN A C 1
ATOM 2214 O O . GLN A 1 287 ? -1.617 -28.66 -17.293 1 98.42 287 GLN A O 1
ATOM 2219 N N . GLY A 1 288 ? 0.508 -29.516 -17.356 1 98.78 288 GLY A N 1
ATOM 2220 C CA . GLY A 1 288 ? 1.07 -28.479 -16.507 1 98.78 288 GLY A CA 1
ATOM 2221 C C . GLY A 1 288 ? 1.381 -27.197 -17.257 1 98.78 288 GLY A C 1
ATOM 2222 O O . GLY A 1 288 ? 1.451 -27.193 -18.488 1 98.78 288 GLY A O 1
ATOM 2223 N N . SER A 1 289 ? 1.545 -26.117 -16.553 1 98.85 289 SER A N 1
ATOM 2224 C CA . SER A 1 289 ? 1.731 -24.824 -17.206 1 98.85 289 SER A CA 1
ATOM 2225 C C . SER A 1 289 ? 3.07 -24.201 -16.827 1 98.85 289 SER A C 1
ATOM 2227 O O . SER A 1 289 ? 3.666 -24.567 -15.811 1 98.85 289 SER A O 1
ATOM 2229 N N . VAL A 1 290 ? 3.535 -23.3 -17.681 1 98.83 290 VAL A N 1
ATOM 2230 C CA . VAL A 1 290 ? 4.726 -22.489 -17.453 1 98.83 290 VAL A CA 1
ATOM 2231 C C . VAL A 1 290 ? 4.397 -21.014 -17.676 1 98.83 290 VAL A C 1
ATOM 2233 O O . VAL A 1 290 ? 3.767 -20.656 -18.674 1 98.83 290 VAL A O 1
ATOM 2236 N N . VAL A 1 291 ? 4.728 -20.202 -16.763 1 98.84 291 VAL A N 1
ATOM 2237 C CA . VAL A 1 291 ? 4.592 -18.753 -16.867 1 98.84 291 VAL A CA 1
ATOM 2238 C C . VAL A 1 291 ? 5.953 -18.091 -16.668 1 98.84 291 VAL A C 1
ATOM 2240 O O . VAL A 1 291 ? 6.577 -18.243 -15.616 1 98.84 291 VAL A O 1
ATOM 2243 N N . LEU A 1 292 ? 6.385 -17.327 -17.649 1 98.44 292 LEU A N 1
ATOM 2244 C CA . LEU A 1 292 ? 7.67 -16.643 -17.563 1 98.44 292 LEU A CA 1
ATOM 2245 C C . LEU A 1 292 ? 7.504 -15.143 -17.787 1 98.44 292 LEU A C 1
ATOM 2247 O O . LEU A 1 292 ? 6.731 -14.722 -18.65 1 98.44 292 LEU A O 1
ATOM 2251 N N . SER A 1 293 ? 8.14 -14.361 -17.016 1 97.11 293 SER A N 1
ATOM 2252 C CA . SER A 1 293 ? 8.287 -12.936 -17.294 1 97.11 293 SER A CA 1
ATOM 2253 C C . SER A 1 293 ? 9.667 -12.624 -17.865 1 97.11 293 SER A C 1
ATOM 2255 O O . SER A 1 293 ? 10.635 -13.334 -17.585 1 97.11 293 SER A O 1
ATOM 2257 N N . PHE A 1 294 ? 9.734 -11.653 -18.687 1 95.83 294 PHE A N 1
ATOM 2258 C CA . PHE A 1 294 ? 10.991 -11.293 -19.332 1 95.83 294 PHE A CA 1
ATOM 2259 C C . PHE A 1 294 ? 10.97 -9.838 -19.784 1 95.83 294 PHE A C 1
ATOM 2261 O O . PHE A 1 294 ? 9.924 -9.187 -19.751 1 95.83 294 PHE A O 1
ATOM 2268 N N . ASN A 1 295 ? 12.089 -9.336 -20.134 1 93.96 295 ASN A N 1
ATOM 2269 C CA . ASN A 1 295 ? 12.258 -7.971 -20.622 1 93.96 295 ASN A CA 1
ATOM 2270 C C . ASN A 1 295 ? 12.151 -7.902 -22.143 1 93.96 295 ASN A C 1
ATOM 2272 O O . ASN A 1 295 ? 13.029 -8.392 -22.854 1 93.96 295 ASN A O 1
ATOM 2276 N N . GLU A 1 296 ? 11.158 -7.234 -22.558 1 94.19 296 GLU A N 1
ATOM 2277 C CA . GLU A 1 296 ? 10.868 -7.172 -23.987 1 94.19 296 GLU A CA 1
ATOM 2278 C C . GLU A 1 296 ? 11.909 -6.335 -24.725 1 94.19 296 GLU A C 1
ATOM 2280 O O . GLU A 1 296 ? 12.018 -6.41 -25.951 1 94.19 296 GLU A O 1
ATOM 2285 N N . PHE A 1 297 ? 12.65 -5.502 -24.03 1 92.35 297 PHE A N 1
ATOM 2286 C CA . PHE A 1 297 ? 13.729 -4.759 -24.671 1 92.35 297 PHE A CA 1
ATOM 2287 C C . PHE A 1 297 ? 14.804 -5.705 -25.19 1 92.35 297 PHE A C 1
ATOM 2289 O O . PHE A 1 297 ? 15.451 -5.423 -26.201 1 92.35 297 PHE A O 1
ATOM 2296 N N . THR A 1 298 ? 14.996 -6.828 -24.57 1 91 298 THR A N 1
ATOM 2297 C CA . THR A 1 298 ? 16.111 -7.704 -24.914 1 91 298 THR A CA 1
ATOM 2298 C C . THR A 1 298 ? 15.605 -9.032 -25.47 1 91 298 THR A C 1
ATOM 2300 O O . THR A 1 298 ? 16.345 -9.751 -26.144 1 91 298 THR A O 1
ATOM 2303 N N . LEU A 1 299 ? 14.413 -9.394 -25.179 1 94.1 299 LEU A N 1
ATOM 2304 C CA . LEU A 1 299 ? 13.805 -10.656 -25.586 1 94.1 299 LEU A CA 1
ATOM 2305 C C . LEU A 1 299 ? 12.363 -10.445 -26.035 1 94.1 299 LEU A C 1
ATOM 2307 O O . LEU A 1 299 ? 11.502 -10.09 -25.226 1 94.1 299 LEU A O 1
ATOM 2311 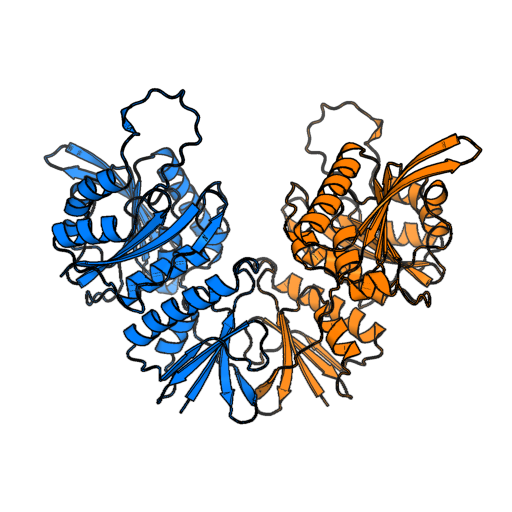N N . LYS A 1 300 ? 12.084 -10.739 -27.292 1 95.88 300 LYS A N 1
ATOM 2312 C CA . LYS A 1 300 ? 10.751 -10.492 -27.834 1 95.88 300 LYS A CA 1
ATOM 2313 C C . LYS A 1 300 ? 9.822 -11.673 -27.569 1 95.88 300 LYS A C 1
ATOM 2315 O O . LYS A 1 300 ? 10.241 -12.83 -27.655 1 95.88 300 LYS A O 1
ATOM 2320 N N . TRP A 1 301 ? 8.6 -11.403 -27.324 1 97.37 301 TRP A N 1
ATOM 2321 C CA . TRP A 1 301 ? 7.591 -12.419 -27.041 1 97.37 301 TRP A CA 1
ATOM 2322 C C . TRP A 1 301 ? 7.533 -13.455 -28.159 1 97.37 301 TRP A C 1
ATOM 2324 O O . TRP A 1 301 ? 7.481 -14.658 -27.896 1 97.37 301 TRP A O 1
ATOM 2334 N N . LYS A 1 302 ? 7.591 -12.998 -29.419 1 97.3 302 LYS A N 1
ATOM 2335 C CA . LYS A 1 302 ? 7.487 -13.89 -30.571 1 97.3 302 LYS A CA 1
ATOM 2336 C C . LYS A 1 302 ? 8.63 -14.901 -30.588 1 97.3 302 LYS A C 1
ATOM 2338 O O . LYS A 1 302 ? 8.446 -16.048 -31.001 1 97.3 302 LYS A O 1
ATOM 2343 N N . ASP A 1 303 ? 9.8 -14.463 -30.164 1 97.3 303 ASP A N 1
ATOM 2344 C CA . ASP A 1 303 ? 10.961 -15.347 -30.134 1 97.3 303 ASP A CA 1
ATOM 2345 C C . ASP A 1 303 ? 10.816 -16.408 -29.045 1 97.3 303 ASP A C 1
ATOM 2347 O O . ASP A 1 303 ? 11.146 -17.575 -29.261 1 97.3 303 ASP A O 1
ATOM 2351 N N . VAL A 1 304 ? 10.307 -16.021 -27.938 1 97.72 304 VAL A N 1
ATOM 2352 C CA . VAL A 1 304 ? 10.079 -16.963 -26.848 1 97.72 304 VAL A CA 1
ATOM 2353 C C . VAL A 1 304 ? 8.999 -17.965 -27.248 1 9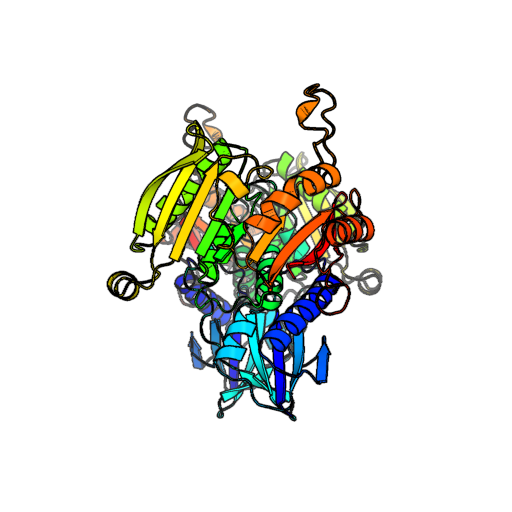7.72 304 VAL A C 1
ATOM 2355 O O . VAL A 1 304 ? 9.155 -19.171 -27.042 1 97.72 304 VAL A O 1
ATOM 2358 N N . ALA A 1 305 ? 7.924 -17.471 -27.83 1 98.43 305 ALA A N 1
ATOM 2359 C CA . ALA A 1 305 ? 6.822 -18.32 -28.274 1 98.43 305 ALA A CA 1
ATOM 2360 C C . ALA A 1 305 ? 7.302 -19.362 -29.281 1 98.43 305 ALA A C 1
ATOM 2362 O O . ALA A 1 305 ? 6.961 -20.542 -29.173 1 98.43 305 ALA A O 1
ATOM 2363 N N . ALA A 1 306 ? 8.104 -18.863 -30.171 1 98.44 306 ALA A N 1
ATOM 2364 C CA . ALA A 1 306 ? 8.626 -19.761 -31.198 1 98.44 306 ALA A CA 1
ATOM 2365 C C . ALA A 1 306 ? 9.476 -20.867 -30.579 1 98.44 306 ALA A C 1
ATOM 2367 O O . ALA A 1 306 ? 9.386 -22.028 -30.985 1 98.44 306 ALA A O 1
ATOM 2368 N N . LEU A 1 307 ? 10.29 -20.48 -29.68 1 97.97 307 LEU A N 1
ATOM 2369 C CA . LEU A 1 307 ? 11.155 -21.447 -29.014 1 97.97 307 LEU A CA 1
ATOM 2370 C C . LEU A 1 307 ? 10.331 -22.506 -28.29 1 97.97 307 LEU A C 1
ATOM 2372 O O . LEU A 1 307 ? 10.623 -23.7 -28.388 1 97.97 307 LEU A O 1
ATOM 2376 N N . PHE A 1 308 ? 9.291 -22.138 -27.555 1 98.55 308 PHE A N 1
ATOM 2377 C CA . PHE A 1 308 ? 8.407 -23.07 -26.865 1 98.55 308 PHE A CA 1
ATOM 2378 C C . PHE A 1 308 ? 7.742 -24.02 -27.855 1 98.55 308 PHE A C 1
ATOM 2380 O O . PHE A 1 308 ? 7.738 -25.235 -27.65 1 98.55 308 PHE A O 1
ATOM 2387 N N . GLU A 1 309 ? 7.22 -23.507 -28.903 1 98.37 309 GLU A N 1
ATOM 2388 C CA . GLU A 1 309 ? 6.512 -24.313 -29.893 1 98.37 309 GLU A CA 1
ATOM 2389 C C . GLU A 1 309 ? 7.452 -25.307 -30.569 1 98.37 309 GLU A C 1
ATOM 2391 O O . GLU A 1 309 ? 7.082 -26.46 -30.8 1 98.37 309 GLU A O 1
ATOM 2396 N N . GLU A 1 310 ? 8.628 -24.796 -30.841 1 98.06 310 GLU A N 1
ATOM 2397 C CA . GLU A 1 310 ? 9.637 -25.665 -31.44 1 98.06 310 GLU A CA 1
ATOM 2398 C C . GLU A 1 310 ? 9.933 -26.865 -30.545 1 98.06 310 GLU A C 1
ATOM 2400 O O . GLU A 1 310 ? 10.253 -27.949 -31.037 1 98.06 310 GLU A O 1
ATOM 2405 N N . GLN A 1 311 ? 9.796 -26.662 -29.308 1 97.72 311 GLN A N 1
ATOM 2406 C CA . GLN A 1 311 ? 10.144 -27.718 -28.363 1 97.72 311 GLN A CA 1
ATOM 2407 C C . GLN A 1 311 ? 8.899 -28.454 -27.877 1 97.72 311 GLN A C 1
ATOM 2409 O O . GLN A 1 311 ? 8.937 -29.141 -26.854 1 97.72 311 GLN A O 1
ATOM 2414 N N . GLY A 1 312 ? 7.774 -28.236 -28.516 1 97.54 312 GLY A N 1
ATOM 2415 C CA . GLY A 1 312 ? 6.594 -29.072 -28.354 1 97.54 312 GLY A CA 1
ATOM 2416 C C . GLY A 1 312 ? 5.642 -28.561 -27.29 1 97.54 312 GLY A C 1
ATOM 2417 O O . GLY A 1 312 ? 4.784 -29.304 -26.809 1 97.54 312 GLY A O 1
ATOM 2418 N N . TRP A 1 313 ? 5.791 -27.392 -26.871 1 98.23 313 TRP A N 1
ATOM 2419 C CA . TRP A 1 313 ? 4.856 -26.774 -25.936 1 98.23 313 TRP A CA 1
ATOM 2420 C C . TRP A 1 313 ? 3.693 -26.125 -26.678 1 98.23 313 TRP A C 1
ATOM 2422 O O . TRP A 1 313 ? 3.805 -25.81 -27.865 1 98.23 313 TRP A O 1
ATOM 2432 N N . LYS A 1 314 ? 2.586 -26.005 -26.056 1 98.57 314 LYS A N 1
ATOM 2433 C CA . LYS A 1 314 ? 1.475 -25.205 -26.562 1 98.57 314 LYS A CA 1
ATOM 2434 C C . LYS A 1 314 ? 1.477 -23.809 -25.945 1 98.57 314 LYS A C 1
ATOM 2436 O O . LYS A 1 314 ? 1.168 -23.646 -24.763 1 98.57 314 LYS A O 1
ATOM 2441 N N . VAL A 1 315 ? 1.745 -22.832 -26.715 1 98.71 315 VAL A N 1
ATOM 2442 C CA . VAL A 1 315 ? 1.746 -21.453 -26.238 1 98.71 315 VAL A CA 1
ATOM 2443 C C . VAL A 1 315 ? 0.319 -20.908 -26.231 1 98.71 315 VAL A C 1
ATOM 2445 O O . VAL A 1 315 ? -0.42 -21.072 -27.204 1 98.71 315 VAL A O 1
ATOM 2448 N N . LEU A 1 316 ? -0.098 -20.331 -25.139 1 98.51 316 LEU A N 1
ATOM 2449 C CA . LEU A 1 316 ? -1.401 -19.678 -25.074 1 98.51 316 LEU A CA 1
ATOM 2450 C C . LEU A 1 316 ? -1.318 -18.245 -25.59 1 98.51 316 LEU A C 1
ATOM 2452 O O . LEU A 1 316 ? -0.94 -17.335 -24.848 1 98.51 316 LEU A O 1
ATOM 2456 N N . SER A 1 317 ? -1.694 -18.019 -26.82 1 97.57 317 SER A N 1
ATOM 2457 C CA . SER A 1 317 ? -1.404 -16.777 -27.529 1 97.57 317 SER A CA 1
ATOM 2458 C C . SER A 1 317 ? -2.657 -15.92 -27.678 1 97.57 317 SER A C 1
ATOM 2460 O O . SER A 1 317 ? -2.72 -15.05 -28.549 1 97.57 317 SER A O 1
ATOM 2462 N N . GLU A 1 318 ? -3.681 -16.184 -26.941 1 96.68 318 GLU A N 1
ATOM 2463 C CA . GLU A 1 318 ? -4.911 -15.397 -26.948 1 96.68 318 GLU A CA 1
ATOM 2464 C C . GLU A 1 318 ? -5.318 -14.995 -25.534 1 96.68 318 GLU A C 1
ATOM 2466 O O . GLU A 1 318 ? -4.758 -15.494 -24.555 1 96.68 318 GLU A O 1
ATOM 2471 N N . GLU A 1 319 ? -6.254 -14.132 -25.483 1 93.18 319 GLU A N 1
ATOM 2472 C CA . GLU A 1 319 ? -6.816 -13.787 -24.181 1 93.18 319 GLU A CA 1
ATOM 2473 C C . GLU A 1 319 ? -7.382 -15.018 -23.48 1 93.18 319 GLU A C 1
ATOM 2475 O O . GLU A 1 319 ? -7.975 -15.887 -24.123 1 93.18 319 GLU A O 1
ATOM 2480 N N . PRO A 1 320 ? -7.145 -15.014 -22.32 1 95.76 320 PRO A N 1
ATOM 2481 C CA . PRO A 1 320 ? -6.669 -14.014 -21.362 1 95.76 320 PRO A CA 1
ATOM 2482 C C . PRO A 1 320 ? -5.181 -14.158 -21.05 1 95.76 320 PRO A C 1
ATOM 2484 O O . PRO A 1 320 ? -4.694 -13.591 -20.068 1 95.76 320 PRO A O 1
ATOM 2487 N N . TYR A 1 321 ? -4.432 -14.867 -21.83 1 97.61 321 TYR A N 1
ATOM 2488 C CA . TYR A 1 321 ? -3.062 -15.202 -21.459 1 97.61 321 TYR A CA 1
ATOM 2489 C C . TYR A 1 321 ? -2.064 -14.328 -22.209 1 97.61 321 TYR A C 1
ATOM 2491 O O . TYR A 1 321 ? -0.871 -14.636 -22.254 1 97.61 321 TYR A O 1
ATOM 2499 N N . ILE A 1 322 ? -2.601 -13.192 -22.792 1 94.82 322 ILE A N 1
ATOM 2500 C CA . ILE A 1 322 ? -1.759 -12.197 -23.447 1 94.82 322 ILE A CA 1
ATOM 2501 C C . ILE A 1 322 ? -2.112 -10.803 -22.934 1 94.82 322 ILE A C 1
ATOM 2503 O O . ILE A 1 322 ? -3.058 -10.641 -22.16 1 94.82 322 ILE A O 1
ATOM 2507 N N . GLY A 1 323 ? -1.279 -9.789 -23.338 1 89.17 323 GLY A N 1
ATOM 2508 C CA . GLY A 1 323 ? -1.605 -8.415 -22.991 1 89.17 323 GLY A CA 1
ATOM 2509 C C . GLY A 1 323 ? -0.996 -7.971 -21.674 1 89.17 323 GLY A C 1
ATOM 2510 O O . GLY A 1 323 ? -1.581 -7.158 -20.956 1 89.17 323 GLY A O 1
ATOM 2511 N N . TYR A 1 324 ? 0.13 -8.45 -21.332 1 94.51 324 TYR A N 1
ATOM 2512 C CA . TYR A 1 324 ? 0.71 -8.158 -20.025 1 94.51 324 TYR A CA 1
ATOM 2513 C C . TYR A 1 324 ? 1.926 -7.25 -20.159 1 94.51 324 TYR A C 1
ATOM 2515 O O . TYR A 1 324 ? 2.646 -7.018 -19.185 1 94.51 324 TYR A O 1
ATOM 2523 N N . LEU A 1 325 ? 2.133 -6.752 -21.368 1 93.35 325 LEU A N 1
ATOM 2524 C CA . LEU A 1 325 ? 3.256 -5.85 -21.596 1 93.35 325 LEU A CA 1
ATOM 2525 C C . LEU A 1 325 ? 3.074 -4.548 -20.823 1 93.35 325 LEU A C 1
ATOM 2527 O O . LEU A 1 325 ? 2.024 -3.909 -20.914 1 93.35 325 LEU A O 1
ATOM 2531 N N . HIS A 1 326 ? 4.105 -4.169 -20.017 1 90.55 326 HIS A N 1
ATOM 2532 C CA . HIS A 1 326 ? 4.044 -2.909 -19.285 1 90.55 326 HIS A CA 1
ATOM 2533 C C . HIS A 1 326 ? 5.441 -2.416 -18.921 1 90.55 326 HIS A C 1
ATOM 2535 O O . HIS A 1 326 ? 6.332 -3.218 -18.634 1 90.55 326 HIS A O 1
ATOM 2541 N N . ARG A 1 327 ? 5.574 -1.165 -18.804 1 86.33 327 ARG A N 1
ATOM 2542 C CA . ARG A 1 327 ? 6.843 -0.534 -18.457 1 86.33 327 ARG A CA 1
ATOM 2543 C C . ARG A 1 327 ? 7.069 -0.55 -16.949 1 86.33 327 ARG A C 1
ATOM 2545 O O . ARG A 1 327 ? 6.193 -0.145 -16.181 1 86.33 327 ARG A O 1
ATOM 2552 N N . VAL A 1 328 ? 8.219 -1.029 -16.537 1 81 328 VAL A N 1
ATOM 2553 C CA . VAL A 1 328 ? 8.584 -1.047 -15.125 1 81 328 VAL A CA 1
ATOM 2554 C C . VAL A 1 328 ? 9.493 0.139 -14.811 1 81 328 VAL A C 1
ATOM 2556 O O . VAL A 1 328 ? 9.302 0.827 -13.805 1 81 328 VAL A O 1
ATOM 2559 N N . ASP A 1 329 ? 10.403 0.404 -15.609 1 78.75 329 ASP A N 1
ATOM 2560 C CA . ASP A 1 329 ? 11.297 1.556 -15.547 1 78.75 329 ASP A CA 1
ATOM 2561 C C . ASP A 1 329 ? 11.962 1.809 -16.898 1 78.75 329 ASP A C 1
ATOM 2563 O O . ASP A 1 329 ? 11.5 1.311 -17.926 1 78.75 329 ASP A O 1
ATOM 2567 N N . GLN A 1 330 ? 12.93 2.635 -16.886 1 80.28 330 GLN A N 1
ATOM 2568 C CA . GLN A 1 330 ? 13.551 3.054 -18.138 1 80.28 330 GLN A CA 1
ATOM 2569 C C . GLN A 1 330 ? 14.205 1.874 -18.85 1 80.28 330 GLN A C 1
ATOM 2571 O O . GLN A 1 330 ? 14.307 1.862 -20.078 1 80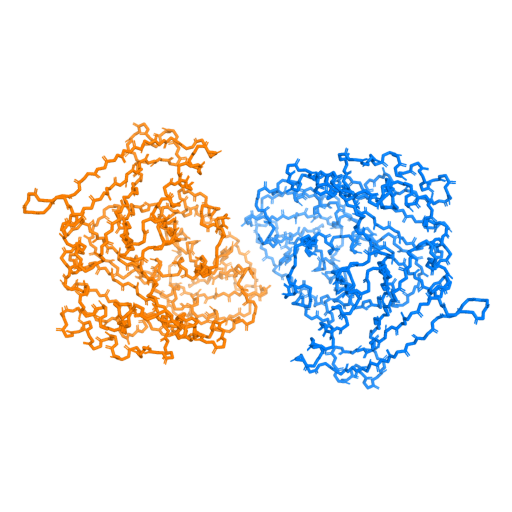.28 330 GLN A O 1
ATOM 2576 N N . SER A 1 331 ? 14.579 0.864 -18.147 1 86.51 331 SER A N 1
ATOM 2577 C CA . SER A 1 331 ? 15.376 -0.206 -18.737 1 86.51 331 SER A CA 1
ATOM 2578 C C . SER A 1 331 ? 14.572 -1.497 -18.848 1 86.51 331 SER A C 1
ATOM 2580 O O . SER A 1 331 ? 15.046 -2.483 -19.416 1 86.51 331 SER A O 1
ATOM 2582 N N . ILE A 1 332 ? 13.341 -1.473 -18.385 1 87.26 332 ILE A N 1
ATOM 2583 C CA . ILE A 1 332 ? 12.597 -2.728 -18.33 1 87.26 332 ILE A CA 1
ATOM 2584 C C . ILE A 1 332 ? 11.191 -2.519 -18.886 1 87.26 332 ILE A C 1
ATOM 2586 O O . ILE A 1 332 ? 10.42 -1.715 -18.356 1 87.26 332 ILE A O 1
ATOM 2590 N N . ASN A 1 333 ? 10.953 -3.166 -19.903 1 92.88 333 ASN A N 1
ATOM 2591 C CA . ASN A 1 333 ? 9.616 -3.371 -20.45 1 92.88 333 ASN A CA 1
ATOM 2592 C C . ASN A 1 333 ? 9.171 -4.825 -20.313 1 92.88 333 ASN A C 1
ATOM 2594 O O . ASN A 1 333 ? 9.506 -5.662 -21.153 1 92.88 333 ASN A O 1
ATOM 2598 N N . ARG A 1 334 ? 8.378 -5.102 -19.343 1 93.61 334 ARG A N 1
ATOM 2599 C CA . ARG A 1 334 ? 8.154 -6.473 -18.896 1 93.61 334 ARG A CA 1
ATOM 2600 C C . ARG A 1 334 ? 6.966 -7.098 -19.619 1 93.61 334 ARG A C 1
ATOM 2602 O O . ARG A 1 334 ? 5.937 -6.447 -19.811 1 93.61 334 ARG A O 1
ATOM 2609 N N . ASN A 1 335 ? 7.109 -8.309 -19.997 1 95.97 335 ASN A N 1
ATOM 2610 C CA . ASN A 1 335 ? 6.05 -9.102 -20.611 1 95.97 335 ASN A CA 1
ATOM 2611 C C . ASN A 1 335 ? 5.987 -10.507 -20.02 1 95.97 335 ASN A C 1
ATOM 2613 O O . ASN A 1 335 ? 6.854 -10.895 -19.236 1 95.97 335 ASN A O 1
ATOM 2617 N N . ILE A 1 336 ? 4.864 -11.237 -20.333 1 97.57 336 ILE A N 1
ATOM 2618 C CA . ILE A 1 336 ? 4.653 -12.579 -19.802 1 97.57 336 ILE A CA 1
ATOM 2619 C C . ILE A 1 336 ? 4.326 -13.541 -20.942 1 97.57 336 ILE A C 1
ATOM 2621 O O . ILE A 1 336 ? 3.673 -13.159 -21.916 1 97.57 336 ILE A O 1
ATOM 2625 N N . ILE A 1 337 ? 4.821 -14.733 -20.847 1 98.52 337 ILE A N 1
ATOM 2626 C CA . ILE A 1 337 ? 4.38 -15.804 -21.734 1 98.52 337 ILE A CA 1
ATOM 2627 C C . ILE A 1 337 ? 3.806 -16.954 -20.909 1 98.52 337 ILE A C 1
ATOM 2629 O O . ILE A 1 337 ? 4.323 -17.274 -19.836 1 98.52 337 ILE A O 1
ATOM 2633 N N . VAL A 1 338 ? 2.738 -17.534 -21.36 1 98.81 338 VAL A N 1
ATOM 2634 C CA . VAL A 1 338 ? 2.102 -18.696 -20.747 1 98.81 338 VAL A CA 1
ATOM 2635 C C . VAL A 1 338 ? 2.073 -19.854 -21.741 1 98.81 338 VAL A C 1
ATOM 2637 O O . VAL A 1 338 ? 1.65 -19.686 -22.887 1 98.81 338 VAL A O 1
ATOM 2640 N N . ALA A 1 339 ? 2.562 -20.999 -21.319 1 98.87 339 ALA A N 1
ATOM 2641 C CA . ALA A 1 339 ? 2.554 -22.197 -22.156 1 98.87 339 ALA A CA 1
ATOM 2642 C C . ALA A 1 339 ? 2.142 -23.425 -21.35 1 98.87 339 ALA A C 1
ATOM 2644 O O . ALA A 1 339 ? 2.173 -23.407 -20.118 1 98.87 339 ALA A O 1
ATOM 2645 N N . VAL A 1 340 ? 1.762 -24.493 -22.042 1 98.74 340 VAL A N 1
ATOM 2646 C CA . VAL A 1 340 ? 1.311 -25.732 -21.417 1 98.74 340 VAL A CA 1
ATOM 2647 C C . VAL A 1 340 ? 2.001 -26.924 -22.077 1 98.74 340 VAL A C 1
ATOM 2649 O O . VAL A 1 340 ? 2.268 -26.907 -23.28 1 98.74 340 VAL A O 1
ATOM 2652 N N . LYS A 1 341 ? 2.309 -27.833 -21.208 1 98.41 341 LYS A N 1
ATOM 2653 C CA . LYS A 1 341 ? 2.778 -29.113 -21.731 1 98.41 341 LYS A CA 1
ATOM 2654 C C . LYS A 1 341 ? 1.615 -29.958 -22.242 1 98.41 341 LYS A C 1
ATOM 2656 O O . LYS A 1 341 ? 0.696 -30.281 -21.486 1 98.41 341 LYS A O 1
ATOM 2661 N N . PRO A 1 342 ? 1.629 -30.322 -23.516 1 95.8 342 PRO A N 1
ATOM 2662 C CA . PRO A 1 342 ? 0.507 -31.094 -24.055 1 95.8 342 PRO A CA 1
ATOM 2663 C C . PRO A 1 342 ? 0.431 -32.506 -23.478 1 95.8 342 PRO A C 1
ATOM 2665 O O . PRO A 1 342 ? 1.454 -33.073 -23.088 1 95.8 342 PRO A O 1
ATOM 2668 N N . MET B 1 1 ? -30.83 8.684 11.543 1 89.76 1 MET B N 1
ATOM 2669 C CA . MET B 1 1 ? -29.419 8.453 11.839 1 89.76 1 MET B CA 1
ATOM 2670 C C . MET B 1 1 ? -28.688 7.911 10.616 1 89.76 1 MET B C 1
ATOM 2672 O O . MET B 1 1 ? -29.207 7.044 9.911 1 89.76 1 MET B O 1
ATOM 2676 N N . TYR B 1 2 ? -27.665 8.579 10.35 1 94.82 2 TYR B N 1
ATOM 2677 C CA . TYR B 1 2 ? -26.848 8.16 9.217 1 94.82 2 TYR B CA 1
ATOM 2678 C C . TYR B 1 2 ? -25.632 7.368 9.684 1 94.82 2 TYR B C 1
ATOM 2680 O O . TYR B 1 2 ? -24.996 7.724 10.679 1 94.82 2 TYR B O 1
ATOM 2688 N N . HIS B 1 3 ? -25.377 6.242 9.016 1 96.4 3 HIS B N 1
ATOM 2689 C CA . HIS B 1 3 ? -24.235 5.387 9.319 1 96.4 3 HIS B CA 1
ATOM 2690 C C . HIS B 1 3 ? -23.235 5.375 8.168 1 96.4 3 HIS B C 1
ATOM 2692 O O . HIS B 1 3 ? -23.622 5.24 7.005 1 96.4 3 HIS B O 1
ATOM 2698 N N . TYR B 1 4 ? -22.038 5.629 8.549 1 97.52 4 TYR B N 1
ATOM 2699 C CA . TYR B 1 4 ? -20.993 5.678 7.533 1 97.52 4 TYR B CA 1
ATOM 2700 C C . TYR B 1 4 ? -19.868 4.704 7.86 1 97.52 4 TYR B C 1
ATOM 2702 O O . TYR B 1 4 ? -19.635 4.384 9.028 1 97.52 4 TYR B O 1
ATOM 2710 N N . ALA B 1 5 ? -19.237 4.186 6.808 1 96.83 5 ALA B N 1
ATOM 2711 C CA . ALA B 1 5 ? -18.067 3.32 6.933 1 96.83 5 ALA B CA 1
ATOM 2712 C C . ALA B 1 5 ? -16.912 3.832 6.077 1 96.83 5 ALA B C 1
ATOM 2714 O O . ALA B 1 5 ? -17.089 4.116 4.89 1 96.83 5 ALA B O 1
ATOM 2715 N N . ILE B 1 6 ? -15.782 3.981 6.722 1 95.74 6 ILE B N 1
ATOM 2716 C CA . ILE B 1 6 ? -14.549 4.284 6.004 1 95.74 6 ILE B CA 1
ATOM 2717 C C . ILE B 1 6 ? -13.735 3.005 5.814 1 95.74 6 ILE B C 1
ATOM 2719 O O . ILE B 1 6 ? -13.324 2.374 6.79 1 95.74 6 ILE B O 1
ATOM 2723 N N . LEU B 1 7 ? -13.559 2.635 4.582 1 94.14 7 LEU B N 1
ATOM 2724 C CA . LEU B 1 7 ? -12.669 1.516 4.291 1 94.14 7 LEU B CA 1
ATOM 2725 C C . LEU B 1 7 ? -11.209 1.933 4.429 1 94.14 7 LEU B C 1
ATOM 2727 O O . LEU B 1 7 ? -10.787 2.936 3.848 1 94.14 7 LEU B O 1
ATOM 2731 N N . ALA B 1 8 ? -10.502 1.104 5.152 1 90.72 8 ALA B N 1
ATOM 2732 C CA . ALA B 1 8 ? -9.115 1.449 5.449 1 90.72 8 ALA B CA 1
ATOM 2733 C C . ALA B 1 8 ? -8.209 1.155 4.256 1 90.72 8 ALA B C 1
ATOM 2735 O O . ALA B 1 8 ? -8.362 0.128 3.591 1 90.72 8 ALA B O 1
ATOM 2736 N N . ASN B 1 9 ? -7.299 2.084 4.024 1 86.66 9 ASN B N 1
ATOM 2737 C CA . ASN B 1 9 ? -6.227 1.846 3.064 1 86.66 9 ASN B CA 1
ATOM 2738 C C . ASN B 1 9 ? -5.292 0.733 3.531 1 86.66 9 ASN B C 1
ATOM 2740 O O . ASN B 1 9 ? -4.776 0.779 4.649 1 86.66 9 ASN B O 1
ATOM 2744 N N . PRO B 1 10 ? -5.075 -0.311 2.753 1 75.09 10 PRO B N 1
ATOM 2745 C CA . PRO B 1 10 ? -4.288 -1.462 3.203 1 75.09 10 PRO B CA 1
ATOM 2746 C C . PRO B 1 10 ? -2.816 -1.121 3.421 1 75.09 10 PRO B C 1
ATOM 2748 O O . PRO B 1 10 ? -2.093 -1.877 4.075 1 75.09 10 PRO B O 1
ATOM 2751 N N . GLY B 1 11 ? -2.218 -0.176 2.727 1 64.11 11 GLY B N 1
ATOM 2752 C CA . GLY B 1 11 ? -0.837 0.199 2.989 1 64.11 11 GLY B CA 1
ATOM 2753 C C . GLY B 1 11 ? -0.517 0.299 4.468 1 64.11 11 GLY B C 1
ATOM 2754 O O . GLY B 1 11 ? 0.652 0.377 4.852 1 64.11 11 GLY B O 1
ATOM 2755 N N . HIS B 1 12 ? -1.479 0.323 5.249 1 52.62 12 HIS B N 1
ATOM 2756 C CA . HIS B 1 12 ? -1.269 0.365 6.692 1 52.62 12 HIS B CA 1
ATOM 2757 C C . HIS B 1 12 ? -0.81 -0.989 7.221 1 52.62 12 HIS B C 1
ATOM 2759 O O . HIS B 1 12 ? -1.353 -2.027 6.836 1 52.62 12 HIS B O 1
ATOM 2765 N N . ASN B 1 13 ? 0.436 -0.945 7.557 1 48.72 13 ASN B N 1
ATOM 2766 C CA . ASN B 1 13 ? 1.131 -2.123 8.065 1 48.72 13 ASN B CA 1
ATOM 2767 C C . ASN B 1 13 ? 0.206 -3.001 8.903 1 48.72 13 ASN B C 1
ATOM 2769 O O . ASN B 1 13 ? -0.327 -2.554 9.92 1 48.72 13 ASN B O 1
ATOM 2773 N N . ARG B 1 14 ? -0.182 -4.059 8.404 1 51.07 14 ARG B N 1
ATOM 2774 C CA . ARG B 1 14 ? -1.053 -5.051 9.026 1 51.07 14 ARG B CA 1
ATOM 2775 C C . ARG B 1 14 ? -0.533 -5.452 10.402 1 51.07 14 ARG B C 1
ATOM 2777 O O . ARG B 1 14 ? -1.307 -5.862 11.269 1 51.07 14 ARG B O 1
ATOM 2784 N N . ILE B 1 15 ? 0.819 -5.302 10.669 1 49.32 15 ILE B N 1
ATOM 2785 C CA . ILE B 1 15 ? 1.37 -5.758 11.94 1 49.32 15 ILE B CA 1
ATOM 2786 C C . ILE B 1 15 ? 0.786 -4.93 13.082 1 49.32 15 ILE B C 1
ATOM 2788 O O . ILE B 1 15 ? 0.544 -5.45 14.174 1 49.32 15 ILE B O 1
ATOM 2792 N N . TYR B 1 16 ? 0.392 -3.751 12.76 1 57.8 16 TYR B N 1
ATOM 2793 C CA . TYR B 1 16 ? -0.083 -2.865 13.817 1 57.8 16 TYR B CA 1
ATOM 2794 C C . TYR B 1 16 ? -1.526 -2.442 13.568 1 57.8 16 TYR B C 1
ATOM 2796 O O . TYR B 1 16 ? -1.904 -1.303 13.852 1 57.8 16 TYR B O 1
ATOM 2804 N N . PHE B 1 17 ? -2.234 -3.465 13.116 1 61.78 17 PHE B N 1
ATOM 2805 C CA . PHE B 1 17 ? -3.568 -3.121 12.64 1 61.78 17 PHE B CA 1
ATOM 2806 C C . PHE B 1 17 ? -4.431 -2.593 13.781 1 61.78 17 PHE B C 1
ATOM 2808 O O . PHE B 1 17 ? -5.131 -1.591 13.624 1 61.78 17 PHE B O 1
ATOM 2815 N N . ASP B 1 18 ? -4.259 -3.252 15.012 1 70.15 18 ASP B N 1
ATOM 2816 C CA . ASP B 1 18 ? -5.103 -2.813 16.118 1 70.15 18 ASP B CA 1
ATOM 2817 C C . ASP B 1 18 ? -4.742 -1.394 16.554 1 70.15 18 ASP B C 1
ATOM 2819 O O . ASP B 1 18 ? -5.626 -0.56 16.761 1 70.15 18 ASP B O 1
ATOM 2823 N N . SER B 1 19 ? -3.503 -1.202 16.684 1 78.49 19 SER B N 1
ATOM 2824 C CA . SER B 1 19 ? -3.065 0.139 17.058 1 78.49 19 SER B CA 1
ATOM 2825 C C . SER B 1 19 ? -3.399 1.154 15.97 1 78.49 19 SER B C 1
ATOM 2827 O O . SER B 1 19 ? -3.801 2.281 16.266 1 78.49 19 SER B O 1
ATOM 2829 N N . ALA B 1 20 ? -3.371 0.674 14.801 1 82.45 20 ALA B N 1
ATOM 2830 C CA . ALA B 1 20 ? -3.646 1.56 13.672 1 82.45 20 ALA B CA 1
ATOM 2831 C C . ALA B 1 20 ? -5.109 1.994 13.659 1 82.45 20 ALA B C 1
ATOM 2833 O O . ALA B 1 20 ? -5.415 3.159 13.398 1 82.45 20 ALA B O 1
ATOM 2834 N N . MET B 1 21 ? -5.964 1.102 14.057 1 84.55 21 MET B N 1
ATOM 2835 C CA . MET B 1 21 ? -7.391 1.407 14.046 1 84.55 21 MET B CA 1
ATOM 2836 C C . MET B 1 21 ? -7.749 2.376 15.168 1 84.55 21 MET B C 1
ATOM 2838 O O . MET B 1 21 ? -8.572 3.274 14.98 1 84.55 21 MET B O 1
ATOM 2842 N N . THR B 1 22 ? -7.137 2.14 16.296 1 88.76 22 THR B N 1
ATOM 2843 C CA . THR B 1 22 ? -7.373 3.037 17.422 1 88.76 22 THR B CA 1
ATOM 2844 C C . THR B 1 22 ? -6.905 4.452 17.094 1 88.76 22 THR B C 1
ATOM 2846 O O . THR B 1 22 ? -7.615 5.424 17.361 1 88.76 22 THR B O 1
ATOM 2849 N N . ILE B 1 23 ? -5.805 4.529 16.537 1 92.67 23 ILE B N 1
ATOM 2850 C CA . ILE B 1 23 ? -5.222 5.808 16.149 1 92.67 23 ILE B CA 1
ATOM 2851 C C . ILE B 1 23 ? -6.096 6.473 15.087 1 92.67 23 ILE B C 1
ATOM 2853 O O . ILE B 1 23 ? -6.41 7.661 15.187 1 92.67 23 ILE B O 1
ATOM 2857 N N . ALA B 1 24 ? -6.511 5.661 14.179 1 92.2 24 ALA B N 1
ATOM 2858 C CA . ALA B 1 24 ? -7.368 6.177 13.114 1 92.2 24 ALA B CA 1
ATOM 2859 C C . ALA B 1 24 ? -8.691 6.69 13.675 1 92.2 24 ALA B C 1
ATOM 2861 O O . ALA B 1 24 ? -9.232 7.688 13.192 1 92.2 24 ALA B O 1
ATOM 2862 N N . CYS B 1 25 ? -9.2 6.017 14.638 1 93.31 25 CYS B N 1
ATOM 2863 C CA . CYS B 1 25 ? -10.441 6.434 15.282 1 93.31 25 CYS B CA 1
ATOM 2864 C C . CYS B 1 25 ? -10.285 7.806 15.927 1 93.31 25 CYS B C 1
ATOM 2866 O O . CYS B 1 25 ? -11.135 8.681 15.748 1 93.31 25 CYS B O 1
ATOM 2868 N N . SER B 1 26 ? -9.196 7.976 16.631 1 94.81 26 SER B N 1
ATOM 2869 C CA . SER B 1 26 ? -8.933 9.258 17.277 1 94.81 26 SER B CA 1
ATOM 2870 C C . SER B 1 26 ? -8.771 10.372 16.248 1 94.81 26 SER B C 1
ATOM 2872 O O . SER B 1 26 ? -9.292 11.474 16.432 1 94.81 26 SER B O 1
ATOM 2874 N N . GLU B 1 27 ? -8.067 10.078 15.193 1 96.11 27 GLU B N 1
ATOM 2875 C CA . GLU B 1 27 ? -7.899 11.057 14.123 1 96.11 27 GLU B CA 1
ATOM 2876 C C . GLU B 1 27 ? -9.246 11.476 13.541 1 96.11 27 GLU B C 1
ATOM 2878 O O . GLU B 1 27 ? -9.517 12.669 13.386 1 96.11 27 GLU B O 1
ATOM 2883 N N . LEU B 1 28 ? -10.057 10.513 13.276 1 95.79 28 LEU B N 1
ATOM 2884 C CA . LEU B 1 28 ? -11.351 10.795 12.664 1 95.79 28 LEU B CA 1
ATOM 2885 C C . LEU B 1 28 ? -12.227 11.621 13.6 1 95.79 28 LEU B C 1
ATOM 2887 O O . LEU B 1 28 ? -12.923 12.538 13.157 1 95.79 28 LEU B O 1
ATOM 2891 N N . LYS B 1 29 ? -12.185 11.27 14.859 1 96.14 29 LYS B N 1
ATOM 2892 C CA . LYS B 1 29 ? -12.923 12.061 15.84 1 96.14 29 LYS B CA 1
ATOM 2893 C C . LYS B 1 29 ? -12.488 13.523 15.807 1 96.14 29 LYS B C 1
ATOM 2895 O O . LYS B 1 29 ? -13.325 14.427 15.855 1 96.14 29 LYS B O 1
ATOM 2900 N N . ALA B 1 30 ? -11.213 13.727 15.718 1 97.14 30 ALA B N 1
ATOM 2901 C CA . ALA B 1 30 ? -10.686 15.089 15.671 1 97.14 30 ALA B CA 1
ATOM 2902 C C . ALA B 1 30 ? -11.165 15.82 14.42 1 97.14 30 ALA B C 1
ATOM 2904 O O . ALA B 1 30 ? -11.607 16.969 14.496 1 97.14 30 ALA B O 1
ATOM 2905 N N . ILE B 1 31 ? -11.122 15.149 13.283 1 97.17 31 ILE B N 1
ATOM 2906 C CA . ILE B 1 31 ? -11.53 15.727 12.008 1 97.17 31 ILE B CA 1
ATOM 2907 C C . ILE B 1 31 ? -13.015 16.08 12.052 1 97.17 31 ILE B C 1
ATOM 2909 O O . ILE B 1 31 ? -13.401 17.207 11.733 1 97.17 31 ILE B O 1
ATOM 2913 N N . LEU B 1 32 ? -13.827 15.172 12.475 1 96.17 32 LEU B N 1
ATOM 2914 C CA . LEU B 1 32 ? -15.273 15.365 12.481 1 96.17 32 LEU B CA 1
ATOM 2915 C C . LEU B 1 32 ? -15.671 16.457 13.468 1 96.17 32 LEU B C 1
ATOM 2917 O O . LEU B 1 32 ? -16.529 17.29 13.165 1 96.17 32 LEU B O 1
ATOM 2921 N N . ALA B 1 33 ? -15.036 16.449 14.611 1 95.06 33 ALA B N 1
ATOM 2922 C CA . ALA B 1 33 ? -15.318 17.482 15.605 1 95.06 33 ALA B CA 1
ATOM 2923 C C . ALA B 1 33 ? -15.001 18.871 15.058 1 95.06 33 ALA B C 1
ATOM 2925 O O . ALA B 1 33 ? -15.761 19.818 15.273 1 95.06 33 ALA B O 1
ATOM 2926 N N . SER B 1 34 ? -13.921 18.995 14.357 1 95.3 34 SER B N 1
ATOM 2927 C CA . SER B 1 34 ? -13.508 20.283 13.809 1 95.3 34 SER B CA 1
ATOM 2928 C C . SER B 1 34 ? -14.468 20.755 12.723 1 95.3 34 SER B C 1
ATOM 2930 O O . SER B 1 34 ? -14.501 21.942 12.39 1 95.3 34 SER B O 1
ATOM 2932 N N . GLU B 1 35 ? -15.261 19.853 12.181 1 94.59 35 GLU B N 1
ATOM 2933 C CA . GLU B 1 35 ? -16.212 20.186 11.126 1 94.59 35 GLU B CA 1
ATOM 2934 C C . GLU B 1 35 ? -17.629 20.31 11.678 1 94.59 35 GLU B C 1
ATOM 2936 O O . GLU B 1 35 ? -18.593 20.399 10.915 1 94.59 35 GLU B O 1
ATOM 2941 N N . GLY B 1 36 ? -17.767 20.19 12.997 1 93.23 36 GLY B N 1
ATOM 2942 C CA . GLY B 1 36 ? -19.056 20.355 13.649 1 93.23 36 GLY B CA 1
ATOM 2943 C C . GLY B 1 36 ? -19.95 19.136 13.521 1 93.23 36 GLY B C 1
ATOM 2944 O O . GLY B 1 36 ? -21.173 19.241 13.638 1 93.23 36 GLY B O 1
ATOM 2945 N N . VAL B 1 37 ? -19.352 18.013 13.204 1 94.04 37 VAL B N 1
ATOM 2946 C CA . VAL B 1 37 ? -20.121 16.778 13.097 1 94.04 37 VAL B CA 1
ATOM 2947 C C . VAL B 1 37 ? -20.191 16.092 14.459 1 94.04 37 VAL B C 1
ATOM 2949 O O . VAL B 1 37 ? -19.159 15.744 15.039 1 94.04 37 VAL B O 1
ATOM 2952 N N . GLU B 1 38 ? -21.31 15.875 14.93 1 90.79 38 GLU B N 1
ATOM 2953 C CA . GLU B 1 38 ? -21.502 15.144 16.179 1 90.79 38 GLU B CA 1
ATOM 2954 C C . GLU B 1 38 ? -21.583 13.641 15.932 1 90.79 38 GLU B C 1
ATOM 2956 O O . GLU B 1 38 ? -22.522 13.161 15.293 1 90.79 38 GLU B O 1
ATOM 2961 N N . VAL B 1 39 ? -20.647 12.994 16.451 1 91.97 39 VAL B N 1
ATOM 2962 C CA . VAL B 1 39 ? -20.57 11.55 16.254 1 91.97 39 VAL B CA 1
ATOM 2963 C C . VAL B 1 39 ? -21.159 10.83 17.465 1 91.97 39 VAL B C 1
ATOM 2965 O O . VAL B 1 39 ? -20.843 11.166 18.609 1 91.97 39 VAL B O 1
ATOM 2968 N N . THR B 1 40 ? -22.04 9.867 17.288 1 88.42 40 THR B N 1
ATOM 2969 C CA . THR B 1 40 ? -22.658 9.122 18.379 1 88.42 40 THR B CA 1
ATOM 2970 C C . THR B 1 40 ? -21.928 7.803 18.614 1 88.42 40 THR B C 1
ATOM 2972 O O . THR B 1 40 ? -21.803 7.351 19.755 1 88.42 40 THR B O 1
ATOM 2975 N N . GLU B 1 41 ? -21.501 7.172 17.588 1 90.18 41 GLU B N 1
ATOM 2976 C CA . GLU B 1 41 ? -20.726 5.936 17.653 1 90.18 41 GLU B CA 1
ATOM 2977 C C . GLU B 1 41 ? -19.586 5.946 16.639 1 90.18 41 GLU B C 1
ATOM 2979 O O . GLU B 1 41 ? -19.741 6.455 15.527 1 90.18 41 GLU B O 1
ATOM 2984 N N . ILE B 1 42 ? -18.507 5.498 17.204 1 91.18 42 ILE B N 1
ATOM 2985 C CA . ILE B 1 42 ? -17.394 5.37 16.27 1 91.18 42 ILE B CA 1
ATOM 2986 C C . ILE B 1 42 ? -16.497 4.208 16.692 1 91.18 42 ILE B C 1
ATOM 2988 O O . ILE B 1 42 ? -16.206 4.04 17.878 1 91.18 42 ILE B O 1
ATOM 2992 N N . GLY B 1 43 ? -16.18 3.324 15.802 1 89.36 43 GLY B N 1
ATOM 2993 C CA . GLY B 1 43 ? -15.308 2.19 16.064 1 89.36 43 GLY B CA 1
ATOM 2994 C C . GLY B 1 43 ? -15.303 1.169 14.942 1 89.36 43 GLY B C 1
ATOM 2995 O O . GLY B 1 43 ? -15.921 1.385 13.897 1 89.36 43 GLY B O 1
ATOM 2996 N N . SER B 1 44 ? -14.555 0.183 15.207 1 85.03 44 SER B N 1
ATOM 2997 C CA . SER B 1 44 ? -14.507 -0.918 14.25 1 85.03 44 SER B CA 1
ATOM 2998 C C . SER B 1 44 ? -15.775 -1.763 14.316 1 85.03 44 SER B C 1
ATOM 3000 O O . SER B 1 44 ? -16.248 -2.098 15.404 1 85.03 44 SER B O 1
ATOM 3002 N N . LYS B 1 45 ? -16.433 -1.897 13.286 1 86.15 45 LYS B N 1
ATOM 3003 C CA . LYS B 1 45 ? -17.608 -2.752 13.146 1 86.15 45 LYS B CA 1
ATOM 3004 C C . LYS B 1 45 ? -17.558 -3.546 11.844 1 86.15 45 LYS B C 1
ATOM 3006 O O . LYS B 1 45 ? -17.072 -3.049 10.826 1 86.15 45 LYS B O 1
ATOM 3011 N N . ASP B 1 46 ? -18.066 -4.721 11.934 1 89.58 46 ASP B N 1
ATOM 3012 C CA . ASP B 1 46 ? -18.126 -5.55 10.734 1 89.58 46 ASP B CA 1
ATOM 3013 C C . ASP B 1 46 ? -19.306 -5.152 9.85 1 89.58 46 ASP B C 1
ATOM 3015 O O . ASP B 1 46 ? -20.462 -5.392 10.204 1 89.58 46 ASP B O 1
ATOM 3019 N N . VAL B 1 47 ? -19.063 -4.593 8.784 1 92.11 47 VAL B N 1
ATOM 3020 C CA . VAL B 1 47 ? -20.095 -4.21 7.826 1 92.11 47 VAL B CA 1
ATOM 3021 C C . VAL B 1 47 ? -19.828 -4.884 6.482 1 92.11 47 VAL B C 1
ATOM 3023 O O . VAL B 1 47 ? -20.201 -4.358 5.432 1 92.11 47 VAL B O 1
ATOM 3026 N N . GLY B 1 48 ? -19.013 -5.943 6.523 1 91.81 48 GLY B N 1
ATOM 3027 C CA . GLY B 1 48 ? -18.703 -6.706 5.324 1 91.81 48 GLY B CA 1
ATOM 3028 C C . GLY B 1 48 ? -17.468 -6.205 4.601 1 91.81 48 GLY B C 1
ATOM 3029 O O . GLY B 1 48 ? -17.177 -6.639 3.484 1 91.81 48 GLY B O 1
ATOM 3030 N N . LEU B 1 49 ? -16.774 -5.28 5.158 1 91.9 49 LEU B N 1
ATOM 3031 C CA . LEU B 1 49 ? -15.542 -4.73 4.603 1 91.9 49 LEU B CA 1
ATOM 3032 C C . LEU B 1 49 ? -14.322 -5.29 5.328 1 91.9 49 LEU B C 1
ATOM 3034 O O . LEU B 1 49 ? -14.408 -5.661 6.501 1 91.9 49 LEU B O 1
ATOM 3038 N N . PRO B 1 50 ? -13.249 -5.422 4.652 1 87.13 50 PRO B N 1
ATOM 3039 C CA . PRO B 1 50 ? -12.061 -6.012 5.272 1 87.13 50 PRO B CA 1
ATOM 3040 C C . PRO B 1 50 ? -11.591 -5.237 6.502 1 87.13 50 PRO B C 1
ATOM 3042 O O . PRO B 1 50 ? -11.164 -5.839 7.49 1 87.13 50 PRO B O 1
ATOM 3045 N N . ALA B 1 51 ? -11.493 -3.98 6.489 1 87.46 51 ALA B N 1
ATOM 3046 C CA . ALA B 1 51 ? -11.091 -3.098 7.581 1 87.46 51 ALA B CA 1
ATOM 3047 C C . ALA B 1 51 ? -11.784 -1.743 7.475 1 87.46 51 ALA B C 1
ATOM 3049 O O . ALA B 1 51 ? -11.506 -0.966 6.559 1 87.46 51 ALA B O 1
ATOM 3050 N N . ALA B 1 52 ? -12.688 -1.527 8.426 1 92.08 52 ALA B N 1
ATOM 3051 C CA . ALA B 1 52 ? -13.462 -0.297 8.281 1 92.08 52 ALA B CA 1
ATOM 3052 C C . ALA B 1 52 ? -13.694 0.368 9.635 1 92.08 52 ALA B C 1
ATOM 3054 O O . ALA B 1 52 ? -13.856 -0.315 10.649 1 92.08 52 ALA B O 1
ATOM 3055 N N . LEU B 1 53 ? -13.64 1.634 9.629 1 93.78 53 LEU B N 1
ATOM 3056 C CA . LEU B 1 53 ? -14.127 2.447 10.738 1 93.78 53 LEU B CA 1
ATOM 3057 C C . LEU B 1 53 ? -15.551 2.926 10.477 1 93.78 53 LEU B C 1
ATOM 3059 O O . LEU B 1 53 ? -15.836 3.493 9.42 1 93.78 53 LEU B O 1
ATOM 3063 N N . VAL B 1 54 ? -16.393 2.656 11.417 1 95.33 54 VAL B N 1
ATOM 3064 C CA . VAL B 1 54 ? -17.798 3.012 11.245 1 95.33 54 VAL B CA 1
ATOM 3065 C C . VAL B 1 54 ? -18.187 4.085 12.259 1 95.33 54 VAL B C 1
ATOM 3067 O O . VAL B 1 54 ? -17.762 4.039 13.416 1 95.33 54 VAL B O 1
ATOM 3070 N N . PHE B 1 55 ? -18.928 5.02 11.797 1 96.09 55 PHE B N 1
ATOM 3071 C CA . PHE B 1 55 ? -19.431 6.044 12.706 1 96.09 55 PHE B CA 1
ATOM 3072 C C . PHE B 1 55 ? -20.847 6.457 12.325 1 96.09 55 PHE B C 1
ATOM 3074 O O . PHE B 1 55 ? -21.301 6.185 11.212 1 96.09 55 PHE B O 1
ATOM 3081 N N . SER B 1 56 ? -21.549 7.018 13.29 1 95.8 56 SER B N 1
ATOM 3082 C CA . SER B 1 56 ? -22.925 7.459 13.084 1 95.8 56 SER B CA 1
ATOM 3083 C C . SER B 1 56 ? -23.087 8.938 13.422 1 95.8 56 SER B C 1
ATOM 3085 O O . SER B 1 56 ? -22.422 9.45 14.324 1 95.8 56 SER B O 1
ATOM 3087 N N . CYS B 1 57 ? -23.919 9.573 12.64 1 94.17 57 CYS B N 1
ATOM 3088 C CA . CYS B 1 57 ? -24.236 10.97 12.917 1 94.17 57 CYS B CA 1
ATOM 3089 C C . CYS B 1 57 ? -25.708 11.259 12.65 1 94.17 57 CYS B C 1
ATOM 3091 O O . CYS B 1 57 ? -26.374 10.504 11.941 1 94.17 57 CYS B O 1
ATOM 3093 N N . GLU B 1 58 ? -26.226 12.294 13.216 1 92.28 58 GLU B N 1
ATOM 3094 C CA . GLU B 1 58 ? -27.642 12.639 13.142 1 92.28 58 GLU B CA 1
ATOM 3095 C C . GLU B 1 58 ? -27.997 13.227 11.779 1 92.28 58 GLU B C 1
ATOM 3097 O O . GLU B 1 58 ? -29.116 13.05 11.293 1 92.28 58 GLU B O 1
ATOM 3102 N N . GLN B 1 59 ? -27.054 13.904 11.177 1 93.85 59 GLN B N 1
ATOM 3103 C CA . GLN B 1 59 ? -27.278 14.533 9.879 1 93.85 59 GLN B CA 1
ATOM 3104 C C . GLN B 1 59 ? -26.376 13.924 8.81 1 93.85 59 GLN B C 1
ATOM 3106 O O . GLN B 1 59 ? -25.306 13.397 9.119 1 93.85 59 GLN B O 1
ATOM 3111 N N . ALA B 1 60 ? -26.849 14.082 7.56 1 95.04 60 ALA B N 1
ATOM 3112 C CA . ALA B 1 60 ? -26.046 13.593 6.442 1 95.04 60 ALA B CA 1
ATOM 3113 C C . ALA B 1 60 ? -24.77 14.415 6.282 1 95.04 60 ALA B C 1
ATOM 3115 O O . ALA B 1 60 ? -24.775 15.629 6.501 1 95.04 60 ALA B O 1
ATOM 3116 N N . LEU B 1 61 ? -23.72 13.816 5.824 1 95.91 61 LEU B N 1
ATOM 3117 C CA . LEU B 1 61 ? -22.454 14.506 5.602 1 95.91 61 LEU B CA 1
ATOM 3118 C C . LEU B 1 61 ? -22.557 15.465 4.421 1 95.91 61 LEU B C 1
ATOM 3120 O O . LEU B 1 61 ? -23.158 15.132 3.397 1 95.91 61 LEU B O 1
ATOM 3124 N N . SER B 1 62 ? -22.053 16.62 4.583 1 96.1 62 SER B N 1
ATOM 3125 C CA . SER B 1 62 ? -21.892 17.537 3.459 1 96.1 62 SER B CA 1
ATOM 3126 C C . SER B 1 62 ? -20.699 17.145 2.593 1 96.1 62 SER B C 1
ATOM 3128 O O . SER B 1 62 ? -19.901 16.289 2.978 1 96.1 62 SER B O 1
ATOM 3130 N N . GLU B 1 63 ? -20.587 17.765 1.465 1 95.8 63 GLU B N 1
ATOM 3131 C CA . GLU B 1 63 ? -19.448 17.535 0.582 1 95.8 63 GLU B CA 1
ATOM 3132 C C . GLU B 1 63 ? -18.139 17.948 1.251 1 95.8 63 GLU B C 1
ATOM 3134 O O . GLU B 1 63 ? -17.132 17.246 1.14 1 95.8 63 GLU B O 1
ATOM 3139 N N . ALA B 1 64 ? -18.199 19.069 1.943 1 95.06 64 ALA B N 1
ATOM 3140 C CA . ALA B 1 64 ? -17.008 19.569 2.625 1 95.06 64 ALA B CA 1
ATOM 3141 C C . ALA B 1 64 ? -16.556 18.603 3.717 1 95.06 64 ALA B C 1
ATOM 3143 O O . ALA B 1 64 ? -15.359 18.359 3.881 1 95.06 64 ALA B O 1
ATOM 3144 N N . GLN B 1 65 ? -17.525 18.067 4.411 1 96.65 65 GLN B N 1
ATOM 3145 C CA . GLN B 1 65 ? -17.217 17.126 5.483 1 96.65 65 GLN B CA 1
ATOM 3146 C C . GLN B 1 65 ? -16.634 15.83 4.927 1 96.65 65 GLN B C 1
ATOM 3148 O O . GLN B 1 65 ? -15.656 15.304 5.463 1 96.65 65 GLN B O 1
ATOM 3153 N N . SER B 1 66 ? -17.174 15.327 3.796 1 96.89 66 SER B N 1
ATOM 3154 C CA . SER B 1 66 ? -16.655 14.114 3.173 1 96.89 66 SER B CA 1
ATOM 3155 C C . SER B 1 66 ? -15.246 14.33 2.631 1 96.89 66 SER B C 1
ATOM 3157 O O . SER B 1 66 ? -14.424 13.412 2.641 1 96.89 66 SER B O 1
ATOM 3159 N N . ARG B 1 67 ? -14.996 15.534 2.183 1 96.68 67 ARG B N 1
ATOM 3160 C CA . ARG B 1 67 ? -13.66 15.874 1.704 1 96.68 67 ARG B CA 1
ATOM 3161 C C . ARG B 1 67 ? -12.637 15.793 2.832 1 96.68 67 ARG B C 1
ATOM 3163 O O . ARG B 1 67 ? -11.536 15.272 2.643 1 96.68 67 ARG B O 1
ATOM 3170 N N . LYS B 1 68 ? -13.009 16.288 3.953 1 96.69 68 LYS B N 1
ATOM 3171 C CA . LYS B 1 68 ? -12.116 16.241 5.107 1 96.69 68 LYS B CA 1
ATOM 3172 C C . LYS B 1 68 ? -11.873 14.803 5.556 1 96.69 68 LYS B C 1
ATOM 3174 O O . LYS B 1 68 ? -10.761 14.451 5.955 1 96.69 68 LYS B O 1
ATOM 3179 N N . ILE B 1 69 ? -12.914 14.006 5.483 1 96.63 69 ILE B N 1
ATOM 3180 C CA . ILE B 1 69 ? -12.785 12.595 5.831 1 96.63 69 ILE B CA 1
ATOM 3181 C C . ILE B 1 69 ? -11.823 11.91 4.863 1 96.63 69 ILE B C 1
ATOM 3183 O O . ILE B 1 69 ? -10.992 11.098 5.276 1 96.63 69 ILE B O 1
ATOM 3187 N N . ALA B 1 70 ? -11.891 12.315 3.601 1 95.99 70 ALA B N 1
ATOM 3188 C CA . ALA B 1 70 ? -11.04 11.728 2.57 1 95.99 70 ALA B CA 1
ATOM 3189 C C . ALA B 1 70 ? -9.572 12.063 2.814 1 95.99 70 ALA B C 1
ATOM 3191 O O . ALA B 1 70 ? -8.68 11.389 2.294 1 95.99 70 ALA B O 1
ATOM 3192 N N . ALA B 1 71 ? -9.328 13.04 3.607 1 96.24 71 ALA B N 1
ATOM 3193 C CA . ALA B 1 71 ? -7.961 13.457 3.91 1 96.24 71 ALA B CA 1
ATOM 3194 C C . ALA B 1 71 ? -7.381 12.641 5.062 1 96.24 71 ALA B C 1
ATOM 3196 O O . ALA B 1 71 ? -6.184 12.726 5.35 1 96.24 71 ALA B O 1
ATOM 3197 N N . SER B 1 72 ? -8.235 11.844 5.715 1 95.59 72 SER B N 1
ATOM 3198 C CA . SER B 1 72 ? -7.749 11.076 6.856 1 95.59 72 SER B CA 1
ATOM 3199 C C . SER B 1 72 ? -6.698 10.056 6.428 1 95.59 72 SER B C 1
ATOM 3201 O O . SER B 1 72 ? -6.687 9.613 5.278 1 95.59 72 SER B O 1
ATOM 3203 N N . SER B 1 73 ? -5.872 9.708 7.339 1 92.39 73 SER B N 1
ATOM 3204 C CA . SER B 1 73 ? -4.727 8.848 7.059 1 92.39 73 SER B CA 1
ATOM 3205 C C . SER B 1 73 ? -5.172 7.43 6.714 1 92.39 73 SER B C 1
ATOM 3207 O O . SER B 1 73 ? -4.464 6.706 6.011 1 92.39 73 SER B O 1
ATOM 3209 N N . ILE B 1 74 ? -6.345 6.99 7.115 1 90.59 74 ILE B N 1
ATOM 3210 C CA . ILE B 1 74 ? -6.783 5.608 6.956 1 90.59 74 ILE B CA 1
ATOM 3211 C C . ILE B 1 74 ? -7.662 5.485 5.712 1 90.59 74 ILE B C 1
ATOM 3213 O O . ILE B 1 74 ? -7.98 4.377 5.277 1 90.59 74 ILE B O 1
ATOM 3217 N N . TYR B 1 75 ? -7.991 6.521 5.04 1 92.85 75 TYR B N 1
ATOM 3218 C CA . TYR B 1 75 ? -9.057 6.614 4.049 1 92.85 75 TYR B CA 1
ATOM 3219 C C . TYR B 1 75 ? -8.69 5.854 2.78 1 92.85 75 TYR B C 1
ATOM 3221 O O . TYR B 1 75 ? -7.618 6.067 2.21 1 92.85 75 TYR B O 1
ATOM 3229 N N . TYR B 1 76 ? -9.536 4.994 2.364 1 92.45 76 TYR B N 1
ATOM 3230 C CA . TYR B 1 76 ? -9.485 4.423 1.022 1 92.45 76 TYR B CA 1
ATOM 3231 C C . TYR B 1 76 ? -10.794 4.66 0.279 1 92.45 76 TYR B C 1
ATOM 3233 O O . TYR B 1 76 ? -10.789 5.077 -0.882 1 92.45 76 TYR B O 1
ATOM 3241 N N . ALA B 1 77 ? -11.93 4.491 0.967 1 94.81 77 ALA B N 1
ATOM 3242 C CA . ALA B 1 77 ? -13.265 4.714 0.417 1 94.81 77 ALA B CA 1
ATOM 3243 C C . ALA B 1 77 ? -14.269 5.026 1.523 1 94.81 77 ALA B C 1
ATOM 3245 O O . ALA B 1 77 ? -14.036 4.703 2.691 1 94.81 77 ALA B O 1
ATOM 3246 N N . LEU B 1 78 ? -15.319 5.641 1.155 1 96.64 78 LEU B N 1
ATOM 3247 C CA . LEU B 1 78 ? -16.377 6.023 2.083 1 96.64 78 LEU B CA 1
ATOM 3248 C C . LEU B 1 78 ? -17.727 5.483 1.621 1 96.64 78 LEU B C 1
ATOM 3250 O O . LEU B 1 78 ? -18.053 5.549 0.433 1 96.64 78 LEU B O 1
ATOM 3254 N N . PHE B 1 79 ? -18.491 4.914 2.59 1 97.68 79 PHE B N 1
ATOM 3255 C CA . PHE B 1 79 ? -19.802 4.356 2.281 1 97.68 79 PHE B CA 1
ATOM 3256 C C . PHE B 1 79 ? -20.846 4.84 3.28 1 97.68 79 PHE B C 1
ATOM 3258 O O . PHE B 1 79 ? -20.552 4.992 4.468 1 97.68 79 PHE B O 1
ATOM 3265 N N . GLU B 1 80 ? -22.001 5.031 2.808 1 97.02 80 GLU B N 1
ATOM 3266 C CA . GLU B 1 80 ? -23.158 5.025 3.698 1 97.02 80 GLU B CA 1
ATOM 3267 C C . GLU B 1 80 ? -23.655 3.604 3.946 1 97.02 80 GLU B C 1
ATOM 3269 O O . GLU B 1 80 ? -23.858 2.837 3.002 1 97.02 80 GLU B O 1
ATOM 3274 N N . VAL B 1 81 ? -23.774 3.283 5.173 1 96.32 81 VAL B N 1
ATOM 3275 C CA . VAL B 1 81 ? -24.232 1.945 5.531 1 96.32 81 VAL B CA 1
ATOM 3276 C C . VAL B 1 81 ? -25.747 1.949 5.717 1 96.32 81 VAL B C 1
ATOM 3278 O O . VAL B 1 81 ? -26.271 2.654 6.583 1 96.32 81 VAL B O 1
ATOM 3281 N N . ARG B 1 82 ? -26.398 1.079 4.984 1 93.71 82 ARG B N 1
ATOM 3282 C CA . ARG B 1 82 ? -27.851 0.982 5.079 1 93.71 82 ARG B CA 1
ATOM 3283 C C . ARG B 1 82 ? -28.264 -0.106 6.065 1 93.71 82 ARG B C 1
ATOM 3285 O O . ARG B 1 82 ? -27.455 -0.962 6.427 1 93.71 82 ARG B O 1
ATOM 3292 N N . GLU B 1 83 ? -29.488 -0.103 6.481 1 86.23 83 GLU B N 1
ATOM 3293 C CA . GLU B 1 83 ? -29.994 -1.006 7.511 1 86.23 83 GLU B CA 1
ATOM 3294 C C . GLU B 1 83 ? -30.007 -2.45 7.02 1 86.23 83 GLU B C 1
ATOM 3296 O O . GLU B 1 83 ? -29.906 -3.384 7.819 1 86.23 83 GLU B O 1
ATOM 3301 N N . ASP B 1 84 ? -30.022 -2.679 5.727 1 88.36 84 ASP B N 1
ATOM 3302 C CA . ASP B 1 84 ? -30.087 -4.029 5.175 1 88.36 84 ASP B CA 1
ATOM 3303 C C . ASP B 1 84 ? -28.69 -4.572 4.887 1 88.36 84 ASP B C 1
ATOM 3305 O O . ASP B 1 84 ? -28.544 -5.632 4.273 1 88.36 84 ASP B O 1
ATOM 3309 N N . GLY B 1 85 ? -27.734 -3.826 5.328 1 88.75 85 GLY B N 1
ATOM 3310 C CA . GLY B 1 85 ? -26.363 -4.273 5.14 1 88.75 85 GLY B CA 1
ATOM 3311 C C . GLY B 1 85 ? -25.774 -3.848 3.808 1 88.75 85 GLY B C 1
ATOM 3312 O O . GLY B 1 85 ? -24.612 -4.137 3.517 1 88.75 85 GLY B O 1
ATOM 3313 N N . LEU B 1 86 ? -26.555 -3.098 3.061 1 94.96 86 LEU B N 1
ATOM 3314 C CA . LEU B 1 86 ? -26.088 -2.574 1.782 1 94.96 86 LEU B CA 1
ATOM 3315 C C . LEU B 1 86 ? -25.289 -1.291 1.979 1 94.96 86 LEU B C 1
ATOM 3317 O O . LEU B 1 86 ? -25.474 -0.585 2.973 1 94.96 86 LEU B O 1
ATOM 3321 N N . LEU B 1 87 ? -24.392 -1.091 1.045 1 96.93 87 LEU B N 1
ATOM 3322 C CA . LEU B 1 87 ? -23.528 0.084 1.112 1 96.93 87 LEU B CA 1
ATOM 3323 C C . LEU B 1 87 ? -23.777 1.01 -0.073 1 96.93 87 LEU B C 1
ATOM 3325 O O . LEU B 1 87 ? -23.936 0.548 -1.205 1 96.93 87 LEU B O 1
ATOM 3329 N N . ARG B 1 88 ? -23.889 2.217 0.157 1 96.54 88 ARG B N 1
ATOM 3330 C CA . ARG B 1 88 ? -23.882 3.239 -0.885 1 96.54 88 ARG B CA 1
ATOM 3331 C C . ARG B 1 88 ? -22.532 3.948 -0.948 1 96.54 88 ARG B C 1
ATOM 3333 O O . ARG B 1 88 ? -22.158 4.664 -0.018 1 96.54 88 ARG B O 1
ATOM 3340 N N . PRO B 1 89 ? -21.791 3.738 -2.008 1 96.37 89 PRO B N 1
ATOM 3341 C CA . PRO B 1 89 ? -20.509 4.441 -2.103 1 96.37 89 PRO B CA 1
ATOM 3342 C C . PRO B 1 89 ? -20.671 5.958 -2.153 1 96.37 89 PRO B C 1
ATOM 3344 O O . PRO B 1 89 ? -21.582 6.464 -2.813 1 96.37 89 PRO B O 1
ATOM 3347 N N . ILE B 1 90 ? -19.846 6.616 -1.426 1 95.96 90 ILE B N 1
ATOM 3348 C CA . ILE B 1 90 ? -19.802 8.074 -1.434 1 95.96 90 ILE B CA 1
ATOM 3349 C C . ILE B 1 90 ? -18.528 8.549 -2.129 1 95.96 90 ILE B C 1
ATOM 3351 O O . ILE B 1 90 ? -17.421 8.197 -1.716 1 95.96 90 ILE B O 1
ATOM 3355 N N . GLN B 1 91 ? -18.691 9.232 -3.16 1 92.77 91 GLN B N 1
ATOM 3356 C CA . GLN B 1 91 ? -17.541 9.805 -3.851 1 92.77 91 GLN B CA 1
ATOM 3357 C C . GLN B 1 91 ? -17.128 11.133 -3.222 1 92.77 91 GLN B C 1
ATOM 3359 O O . GLN B 1 91 ? -17.64 12.19 -3.598 1 92.77 91 GLN B O 1
ATOM 3364 N N . ALA B 1 92 ? -16.221 11.076 -2.354 1 93.77 92 ALA B N 1
ATOM 3365 C CA . ALA B 1 92 ? -15.715 12.294 -1.728 1 93.77 92 ALA B CA 1
ATOM 3366 C C . ALA B 1 92 ? -14.86 13.098 -2.703 1 93.77 92 ALA B C 1
ATOM 3368 O O . ALA B 1 92 ? -14.076 12.528 -3.466 1 93.77 92 ALA B O 1
ATOM 3369 N N . PRO B 1 93 ? -15.053 14.412 -2.696 1 93.03 93 PRO B N 1
ATOM 3370 C CA . PRO B 1 93 ? -14.144 15.217 -3.516 1 93.03 93 PRO B CA 1
ATOM 3371 C C . PRO B 1 93 ? -12.678 15.024 -3.136 1 93.03 93 PRO B C 1
ATOM 3373 O O . PRO B 1 93 ? -12.374 14.676 -1.992 1 93.03 93 PRO B O 1
ATOM 3376 N N . ALA B 1 94 ? -11.846 15.251 -4.114 1 91.45 94 ALA B N 1
ATOM 3377 C CA . ALA B 1 94 ? -10.415 15.163 -3.839 1 91.45 94 ALA B CA 1
ATOM 3378 C C . ALA B 1 94 ? -9.998 16.17 -2.771 1 91.45 94 ALA B C 1
ATOM 3380 O O . ALA B 1 94 ? -10.382 17.341 -2.83 1 91.45 94 ALA B O 1
ATOM 3381 N N . PHE B 1 95 ? -9.247 15.653 -1.892 1 93.36 95 PHE B N 1
ATOM 3382 C CA . PHE B 1 95 ? -8.806 16.541 -0.823 1 93.36 95 PHE B CA 1
ATOM 3383 C C . PHE B 1 95 ? -7.514 17.252 -1.207 1 93.36 95 PHE B C 1
ATOM 3385 O O . PHE B 1 95 ? -7.186 18.299 -0.646 1 93.36 95 PHE B O 1
ATOM 3392 N N . ASN B 1 96 ? -6.752 16.677 -2.135 1 94.42 96 ASN B N 1
ATOM 3393 C CA . ASN B 1 96 ? -5.376 17.099 -2.372 1 94.42 96 ASN B CA 1
ATOM 3394 C C . ASN B 1 96 ? -5.277 18.045 -3.565 1 94.42 96 ASN B C 1
ATOM 3396 O O . ASN B 1 96 ? -6.001 17.887 -4.55 1 94.42 96 ASN B O 1
ATOM 3400 N N . THR B 1 97 ? -4.437 18.999 -3.462 1 95.12 97 THR B N 1
ATOM 3401 C CA . THR B 1 97 ? -4.147 19.895 -4.576 1 95.12 97 THR B CA 1
ATOM 3402 C C . THR B 1 97 ? -3.019 19.336 -5.44 1 95.12 97 THR B C 1
ATOM 3404 O O . THR B 1 97 ? -3.042 19.474 -6.665 1 95.12 97 THR B O 1
ATOM 3407 N N . PHE B 1 98 ? -1.998 18.754 -4.763 1 95.22 98 PHE B N 1
ATOM 3408 C CA . PHE B 1 98 ? -0.928 18.049 -5.459 1 95.22 98 PHE B CA 1
ATOM 3409 C C . PHE B 1 98 ? -1.028 16.546 -5.223 1 95.22 98 PHE B C 1
ATOM 3411 O O . PHE B 1 98 ? -1.626 16.106 -4.24 1 95.22 98 PHE B O 1
ATOM 3418 N N . PRO B 1 99 ? -0.491 15.81 -6.133 1 92.58 99 PRO B N 1
ATOM 3419 C CA . PRO B 1 99 ? -0.595 14.356 -5.986 1 92.58 99 PRO B CA 1
ATOM 3420 C C . PRO B 1 99 ? 0.152 13.832 -4.761 1 92.58 99 PRO B C 1
ATOM 3422 O O . PRO B 1 99 ? 1.191 14.38 -4.386 1 92.58 99 PRO B O 1
ATOM 3425 N N . GLU B 1 100 ? -0.36 12.78 -4.247 1 90.14 100 GLU B N 1
ATOM 3426 C CA . GLU B 1 100 ? 0.223 12.191 -3.045 1 90.14 100 GLU B CA 1
ATOM 3427 C C . GLU B 1 100 ? 1.628 11.662 -3.315 1 90.14 100 GLU B C 1
ATOM 3429 O O . GLU B 1 100 ? 2.405 11.443 -2.383 1 90.14 100 GLU B O 1
ATOM 3434 N N . SER B 1 101 ? 1.946 11.444 -4.577 1 86.56 101 SER B N 1
ATOM 3435 C CA . SER B 1 101 ? 3.281 10.977 -4.938 1 86.56 101 SER B CA 1
ATOM 3436 C C . SER B 1 101 ? 4.35 11.975 -4.505 1 86.56 101 SER B C 1
ATOM 3438 O O . SER B 1 101 ? 5.525 11.621 -4.386 1 86.56 101 SER B O 1
ATOM 3440 N N . MET B 1 102 ? 3.909 13.172 -4.288 1 92.4 102 MET B N 1
ATOM 3441 C CA . MET B 1 102 ? 4.846 14.201 -3.848 1 92.4 102 MET B CA 1
ATOM 3442 C C . MET B 1 102 ? 5.556 13.778 -2.566 1 92.4 102 MET B C 1
ATOM 3444 O O . MET B 1 102 ? 6.751 14.031 -2.401 1 92.4 102 MET B O 1
ATOM 3448 N N . SER B 1 103 ? 4.865 13.136 -1.705 1 91.42 103 SER B N 1
ATOM 3449 C CA . SER B 1 103 ? 5.463 12.71 -0.444 1 91.42 103 SER B CA 1
ATOM 3450 C C . SER B 1 103 ? 5.937 11.262 -0.52 1 91.42 103 SER B C 1
ATOM 3452 O O . SER B 1 103 ? 6.748 10.826 0.3 1 91.42 103 SER B O 1
ATOM 3454 N N . GLN B 1 104 ? 5.53 10.553 -1.532 1 82.19 104 GLN B N 1
ATOM 3455 C CA . GLN B 1 104 ? 5.748 9.11 -1.551 1 82.19 104 GLN B CA 1
ATOM 3456 C C . GLN B 1 104 ? 6.994 8.753 -2.356 1 82.19 104 GLN B C 1
ATOM 3458 O O . GLN B 1 104 ? 7.622 7.72 -2.113 1 82.19 104 GLN B O 1
ATOM 3463 N N . ILE B 1 105 ? 7.329 9.485 -3.31 1 79.24 105 ILE B N 1
ATOM 3464 C CA . ILE B 1 105 ? 8.387 9.161 -4.261 1 79.24 105 ILE B CA 1
ATOM 3465 C C . ILE B 1 105 ? 9.745 9.234 -3.566 1 79.24 105 ILE B C 1
ATOM 3467 O O . ILE B 1 105 ? 10.6 8.369 -3.768 1 79.24 105 ILE B O 1
ATOM 3471 N N . LEU B 1 106 ? 9.89 10.338 -2.813 1 78.82 106 LEU B N 1
ATOM 3472 C CA . LEU B 1 106 ? 11.183 10.522 -2.164 1 78.82 106 LEU B CA 1
ATOM 3473 C C . LEU B 1 106 ? 11.398 9.478 -1.074 1 78.82 106 LEU B C 1
ATOM 3475 O O . LEU B 1 106 ? 10.598 9.374 -0.141 1 78.82 106 LEU B O 1
ATOM 3479 N N . ARG B 1 107 ? 12.404 8.685 -1.239 1 75.75 107 ARG B N 1
ATOM 3480 C CA . ARG B 1 107 ? 12.736 7.643 -0.273 1 75.75 107 ARG B CA 1
ATOM 3481 C C . ARG B 1 107 ? 14.082 7.918 0.389 1 75.75 107 ARG B C 1
ATOM 3483 O O . ARG B 1 107 ? 15.024 8.362 -0.27 1 75.75 107 ARG B O 1
ATOM 3490 N N . TYR B 1 108 ? 14.232 7.821 1.703 1 77.13 108 TYR B N 1
ATOM 3491 C CA . TYR B 1 108 ? 15.482 7.977 2.438 1 77.13 108 TYR B CA 1
ATOM 3492 C C . TYR B 1 108 ? 15.393 7.321 3.811 1 77.13 108 TYR B C 1
ATOM 3494 O O . TYR B 1 108 ? 14.296 7.081 4.321 1 77.13 108 TYR B O 1
ATOM 3502 N N . THR B 1 109 ? 16.462 6.93 4.351 1 72.33 109 THR B N 1
ATOM 3503 C CA . THR B 1 109 ? 16.526 6.317 5.673 1 72.33 109 THR B CA 1
ATOM 3504 C C . THR B 1 109 ? 15.985 7.267 6.737 1 72.33 109 THR B C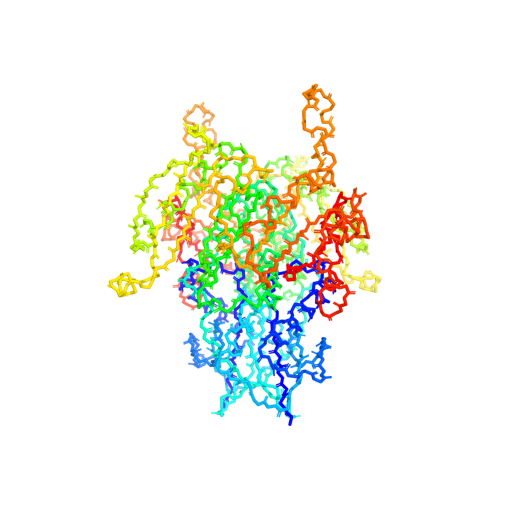 1
ATOM 3506 O O . THR B 1 109 ? 16.33 8.451 6.753 1 72.33 109 THR B O 1
ATOM 3509 N N . GLY B 1 110 ? 15.086 6.805 7.575 1 74.93 110 GLY B N 1
ATOM 3510 C CA . GLY B 1 110 ? 14.559 7.602 8.67 1 74.93 110 GLY B CA 1
ATOM 3511 C C . GLY B 1 110 ? 13.311 8.379 8.296 1 74.93 110 GLY B C 1
ATOM 3512 O O . GLY B 1 110 ? 12.772 9.129 9.113 1 74.93 110 GLY B O 1
ATOM 3513 N N . LYS B 1 111 ? 12.985 8.134 7.095 1 80.92 111 LYS B N 1
ATOM 3514 C CA . LYS B 1 111 ? 11.782 8.836 6.656 1 80.92 111 LYS B CA 1
ATOM 3515 C C . LYS B 1 111 ? 10.572 8.427 7.491 1 80.92 111 LYS B C 1
ATOM 3517 O O . LYS B 1 111 ? 10.344 7.238 7.723 1 80.92 111 LYS B O 1
ATOM 3522 N N . THR B 1 112 ? 9.908 9.455 7.891 1 82.5 112 THR B N 1
ATOM 3523 C CA . THR B 1 112 ? 8.655 9.202 8.593 1 82.5 112 THR B CA 1
ATOM 3524 C C . THR B 1 112 ? 7.585 8.702 7.627 1 82.5 112 THR B C 1
ATOM 3526 O O . THR B 1 112 ? 7.477 9.196 6.503 1 82.5 112 THR B O 1
ATOM 3529 N N . ASN B 1 113 ? 6.866 7.786 8.127 1 84.95 113 ASN B N 1
ATOM 3530 C CA . ASN B 1 113 ? 5.756 7.262 7.34 1 84.95 113 ASN B CA 1
ATOM 3531 C C . ASN B 1 113 ? 4.804 8.372 6.905 1 84.95 113 ASN B C 1
ATOM 3533 O O . ASN B 1 113 ? 4.407 9.209 7.718 1 84.95 113 ASN B O 1
ATOM 3537 N N . GLU B 1 114 ? 4.438 8.409 5.671 1 88.61 114 GLU B N 1
ATOM 3538 C CA . GLU B 1 114 ? 3.631 9.487 5.109 1 88.61 114 GLU B CA 1
ATOM 3539 C C . GLU B 1 114 ? 2.229 9.498 5.711 1 88.61 114 GLU B C 1
ATOM 3541 O O . GLU B 1 114 ? 1.637 10.562 5.901 1 88.61 114 GLU B O 1
ATOM 3546 N N . GLN B 1 115 ? 1.686 8.316 5.967 1 89.23 115 GLN B N 1
ATOM 3547 C CA . GLN B 1 115 ? 0.359 8.241 6.569 1 89.23 115 GLN B CA 1
ATOM 3548 C C . GLN B 1 115 ? 0.364 8.811 7.984 1 89.23 115 GLN B C 1
ATOM 3550 O O . GLN B 1 115 ? -0.594 9.467 8.399 1 89.23 115 GLN B O 1
ATOM 3555 N N . PHE B 1 116 ? 1.451 8.489 8.626 1 91.92 116 PHE B N 1
ATOM 3556 C CA . PHE B 1 116 ? 1.589 9.04 9.969 1 91.92 116 PHE B CA 1
ATOM 3557 C C . PHE B 1 116 ? 1.711 10.558 9.92 1 91.92 116 PHE B C 1
ATOM 3559 O O . PHE B 1 116 ? 1.107 11.261 10.733 1 91.92 116 PHE B O 1
ATOM 3566 N N . THR B 1 117 ? 2.502 11.059 9.03 1 95.59 117 THR B N 1
ATOM 3567 C CA . THR B 1 117 ? 2.65 12.502 8.878 1 95.59 117 THR B CA 1
ATOM 3568 C C . THR B 1 117 ? 1.314 13.149 8.524 1 95.59 117 THR B C 1
ATOM 3570 O O . THR B 1 117 ? 0.97 14.206 9.056 1 95.59 117 THR B O 1
ATOM 3573 N N . ARG B 1 118 ? 0.572 12.525 7.653 1 95.78 118 ARG B N 1
ATOM 3574 C CA . ARG B 1 118 ? -0.76 13.006 7.299 1 95.78 118 ARG B CA 1
ATOM 3575 C C . ARG B 1 118 ? -1.656 13.093 8.531 1 95.78 118 ARG B C 1
ATOM 3577 O O . ARG B 1 118 ? -2.394 14.065 8.7 1 95.78 118 ARG B O 1
ATOM 3584 N N . LEU B 1 119 ? -1.582 12.066 9.33 1 96.67 119 LEU B N 1
ATOM 3585 C CA . LEU B 1 119 ? -2.317 12.049 10.59 1 96.67 119 LEU B CA 1
ATOM 3586 C C . LEU B 1 119 ? -1.973 13.269 11.437 1 96.67 119 LEU B C 1
ATOM 3588 O O . LEU B 1 119 ? -2.866 13.943 11.955 1 96.67 119 LEU B O 1
ATOM 3592 N N . MET B 1 120 ? -0.721 13.549 11.531 1 98.15 120 MET B N 1
ATOM 3593 C CA . MET B 1 120 ? -0.285 14.686 12.337 1 98.15 120 MET B CA 1
ATOM 3594 C C . MET B 1 120 ? -0.801 15.997 11.753 1 98.15 120 MET B C 1
ATOM 3596 O O . MET B 1 120 ? -1.235 16.883 12.492 1 98.15 120 MET B O 1
ATOM 3600 N N . VAL B 1 121 ? -0.74 16.11 10.465 1 98.41 121 VAL B N 1
ATOM 3601 C CA . VAL B 1 121 ? -1.237 17.311 9.803 1 98.41 121 VAL B CA 1
ATOM 3602 C C . VAL B 1 121 ? -2.731 17.472 10.077 1 98.41 121 VAL B C 1
ATOM 3604 O O . VAL B 1 121 ? -3.192 18.563 10.417 1 98.41 121 VAL B O 1
ATOM 3607 N N . ASN B 1 122 ? -3.427 16.398 9.978 1 98.24 122 ASN B N 1
ATOM 3608 C CA . ASN B 1 122 ? -4.864 16.428 10.229 1 98.24 122 ASN B CA 1
ATOM 3609 C C . ASN B 1 122 ? -5.174 16.855 11.661 1 98.24 122 ASN B C 1
ATOM 3611 O O . ASN B 1 122 ? -6.101 17.633 11.894 1 98.24 122 ASN B O 1
ATOM 3615 N N . LEU B 1 123 ? -4.406 16.361 12.6 1 98.58 123 LEU B N 1
ATOM 3616 C CA . LEU B 1 123 ? -4.602 16.745 13.994 1 98.58 123 LEU B CA 1
ATOM 3617 C C . LEU B 1 123 ? -4.346 18.236 14.188 1 98.58 123 LEU B C 1
ATOM 3619 O O . LEU B 1 123 ? -5.113 18.918 14.871 1 98.58 123 LEU B O 1
ATOM 3623 N N . GLY B 1 124 ? -3.255 18.702 13.586 1 98.72 124 GLY B N 1
ATOM 3624 C CA . GLY B 1 124 ? -2.932 20.116 13.687 1 98.72 124 GLY B CA 1
ATOM 3625 C C . GLY B 1 124 ? -4.007 21.016 13.109 1 98.72 124 GLY B C 1
ATOM 3626 O O . GLY B 1 124 ? -4.417 21.99 13.744 1 98.72 124 GLY B O 1
ATOM 3627 N N . VAL B 1 125 ? -4.463 20.683 11.925 1 98.35 125 VAL B N 1
ATOM 3628 C CA . VAL B 1 125 ? -5.484 21.472 11.243 1 98.35 125 VAL B CA 1
ATOM 3629 C C . VAL B 1 125 ? -6.785 21.436 12.043 1 98.35 125 VAL B C 1
ATOM 3631 O O . VAL B 1 125 ? -7.479 22.449 12.156 1 98.35 125 VAL B O 1
ATOM 3634 N N . SER B 1 126 ? -7.091 20.307 12.618 1 98.06 126 SER B N 1
ATOM 3635 C CA . SER B 1 126 ? -8.325 20.15 13.381 1 98.06 126 SER B CA 1
ATOM 3636 C C . SER B 1 126 ? -8.274 20.942 14.683 1 98.06 126 SER B C 1
ATOM 3638 O O . SER B 1 126 ? -9.30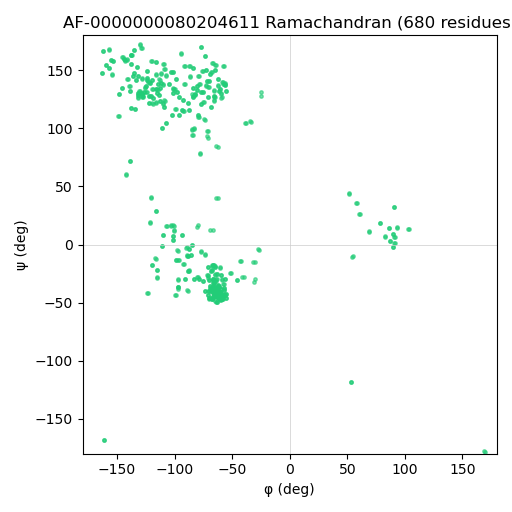4 21.414 15.169 1 98.06 126 SER B O 1
ATOM 3640 N N . ALA B 1 127 ? -7.096 21.095 15.236 1 98.29 127 ALA B N 1
ATOM 3641 C CA . ALA B 1 127 ? -6.951 21.746 16.535 1 98.29 127 ALA B CA 1
ATOM 3642 C C . ALA B 1 127 ? -6.825 23.259 16.38 1 98.29 127 ALA B C 1
ATOM 3644 O O . ALA B 1 127 ? -7.056 24.008 17.332 1 98.29 127 ALA B O 1
ATOM 3645 N N . ALA B 1 128 ? -6.421 23.702 15.224 1 98.13 128 ALA B N 1
ATOM 3646 C CA . ALA B 1 128 ? -6.174 25.123 14.989 1 98.13 128 ALA B CA 1
ATOM 3647 C C . ALA B 1 128 ? -7.48 25.873 14.745 1 98.13 128 ALA B C 1
ATOM 3649 O O . ALA B 1 128 ? -8.409 25.334 14.139 1 98.13 128 ALA B O 1
ATOM 3650 N N . ASN B 1 129 ? -7.573 27.093 15.184 1 97.13 129 ASN B N 1
ATOM 3651 C CA . ASN B 1 129 ? -8.714 27.974 14.958 1 97.13 129 ASN B CA 1
ATOM 3652 C C . ASN B 1 129 ? -8.272 29.417 14.732 1 97.13 129 ASN B C 1
ATOM 3654 O O . ASN B 1 129 ? -8.694 30.32 15.455 1 97.13 129 ASN B O 1
ATOM 3658 N N . THR B 1 130 ? -7.473 29.654 13.708 1 97.44 130 THR B N 1
ATOM 3659 C CA . THR B 1 130 ? -6.829 30.947 13.498 1 97.44 130 THR B CA 1
ATOM 3660 C C . THR B 1 130 ? -7.689 31.841 12.609 1 97.44 130 THR B C 1
ATOM 3662 O O . THR B 1 130 ? -7.449 33.046 12.514 1 97.44 130 THR B O 1
ATOM 3665 N N . GLY B 1 131 ? -8.652 31.326 11.899 1 93.73 131 GLY B N 1
ATOM 3666 C CA . GLY B 1 131 ? -9.513 32.091 11.011 1 93.73 131 GLY B CA 1
ATOM 3667 C C . GLY B 1 131 ? -8.895 32.342 9.649 1 93.73 131 GLY B C 1
ATOM 3668 O O . GLY B 1 131 ? -9.467 33.057 8.824 1 93.73 131 GLY B O 1
ATOM 3669 N N . SER B 1 132 ? -7.817 31.774 9.383 1 95.45 132 SER B N 1
ATOM 3670 C CA . SER B 1 132 ? -7.15 31.957 8.098 1 95.45 132 SER B CA 1
ATOM 3671 C C . SER B 1 132 ? -7.923 31.277 6.973 1 95.45 132 SER B C 1
ATOM 3673 O O . SER B 1 132 ? -8.464 30.184 7.156 1 95.45 132 SER B O 1
ATOM 3675 N N . THR B 1 133 ? -7.962 31.914 5.893 1 92.98 133 THR B N 1
ATOM 3676 C CA . THR B 1 133 ? -8.598 31.328 4.718 1 92.98 133 THR B CA 1
ATOM 3677 C C . THR B 1 133 ? -7.764 30.173 4.171 1 92.98 133 THR B C 1
ATOM 3679 O O . THR B 1 133 ? -8.299 29.107 3.86 1 92.98 133 THR B O 1
ATOM 3682 N N . GLN B 1 134 ? -6.509 30.385 4.055 1 95.66 134 GLN B N 1
ATOM 3683 C CA . GLN B 1 134 ? -5.543 29.341 3.729 1 95.66 134 GLN B CA 1
ATOM 3684 C C . GLN B 1 134 ? -4.507 29.185 4.838 1 95.66 134 GLN B C 1
ATOM 3686 O O . GLN B 1 134 ? -3.796 30.137 5.169 1 95.66 134 GLN B O 1
ATOM 3691 N N . LEU B 1 135 ? -4.463 28.03 5.33 1 98.32 135 LEU B N 1
ATOM 3692 C CA . LEU B 1 135 ? -3.596 27.795 6.479 1 98.32 135 LEU B CA 1
ATOM 3693 C C . LEU B 1 135 ? -2.135 27.71 6.05 1 98.32 135 LEU B C 1
ATOM 3695 O O . LEU B 1 135 ? -1.836 27.284 4.932 1 98.32 135 LEU B O 1
ATOM 3699 N N . THR B 1 136 ? -1.25 28.104 6.893 1 98.87 136 THR B N 1
ATOM 3700 C CA . THR B 1 136 ? 0.191 27.93 6.749 1 98.87 136 THR B CA 1
ATOM 3701 C C . THR B 1 136 ? 0.718 26.918 7.762 1 98.87 136 THR B C 1
ATOM 3703 O O . THR B 1 136 ? 0.499 27.065 8.966 1 98.87 136 THR B O 1
ATOM 3706 N N . LEU B 1 137 ? 1.317 25.898 7.24 1 98.92 137 LEU B N 1
ATOM 3707 C CA . LEU B 1 137 ? 1.919 24.859 8.068 1 98.92 137 LEU B CA 1
ATOM 3708 C C . LEU B 1 137 ? 3.432 25.035 8.147 1 98.92 137 LEU B C 1
ATOM 3710 O O . LEU B 1 137 ? 4.089 25.262 7.129 1 98.92 137 LEU B O 1
ATOM 3714 N N . MET B 1 138 ? 3.986 24.929 9.365 1 98.91 138 MET B N 1
ATOM 3715 C CA . MET B 1 138 ? 5.434 25.004 9.539 1 98.91 138 MET B CA 1
ATOM 3716 C C . MET B 1 138 ? 5.977 23.714 10.145 1 98.91 138 MET B C 1
ATOM 3718 O O . MET B 1 138 ? 5.381 23.158 11.069 1 98.91 138 MET B O 1
ATOM 3722 N N . ASP B 1 139 ? 6.999 23.226 9.609 1 98.82 139 ASP B N 1
ATOM 3723 C CA . ASP B 1 139 ? 7.846 22.233 10.262 1 98.82 139 ASP B CA 1
ATOM 3724 C C . ASP B 1 139 ? 9.174 22.847 10.699 1 98.82 139 ASP B C 1
ATOM 3726 O O . ASP B 1 139 ? 10.054 23.092 9.871 1 98.82 139 ASP B O 1
ATOM 3730 N N . PRO B 1 140 ? 9.325 23.1 11.979 1 98.5 140 PRO B N 1
ATOM 3731 C CA . PRO B 1 140 ? 10.509 23.818 12.456 1 98.5 140 PRO B CA 1
ATOM 3732 C C . PRO B 1 140 ? 11.754 22.934 12.508 1 98.5 140 PRO B C 1
ATOM 3734 O O . PRO B 1 140 ? 12.849 23.42 12.8 1 98.5 140 PRO B O 1
ATOM 3737 N N . MET B 1 141 ? 11.624 21.69 12.257 1 97.23 141 MET B N 1
ATOM 3738 C CA . MET B 1 141 ? 12.691 20.709 12.082 1 97.23 141 MET B CA 1
ATOM 3739 C C . MET B 1 141 ? 12.372 19.758 10.933 1 97.23 141 MET B C 1
ATOM 3741 O O . MET B 1 141 ? 12.157 18.564 11.152 1 97.23 141 MET B O 1
ATOM 3745 N N . CYS B 1 142 ? 12.451 20.24 9.717 1 96.92 142 CYS B N 1
ATOM 3746 C CA . CYS B 1 142 ? 11.695 19.616 8.636 1 96.92 142 CYS B CA 1
ATOM 3747 C C . CYS B 1 142 ? 12.507 18.509 7.972 1 96.92 142 CYS B C 1
ATOM 3749 O O . CYS B 1 142 ? 11.969 17.723 7.191 1 96.92 142 CYS B O 1
ATOM 3751 N N . GLY B 1 143 ? 13.809 18.422 8.332 1 94.79 143 GLY B N 1
ATOM 3752 C CA . GLY B 1 143 ? 14.585 17.356 7.718 1 94.79 143 GLY B CA 1
ATOM 3753 C C . GLY B 1 143 ? 14.513 17.363 6.203 1 94.79 143 GLY B C 1
ATOM 3754 O O . GLY B 1 143 ? 14.792 18.383 5.568 1 94.79 143 GLY B O 1
ATOM 3755 N N . LYS B 1 144 ? 14.013 16.346 5.679 1 94.01 144 LYS B N 1
ATOM 3756 C CA . LYS B 1 144 ? 13.967 16.238 4.224 1 94.01 144 LYS B CA 1
ATOM 3757 C C . LYS B 1 144 ? 12.572 16.555 3.693 1 94.01 144 LYS B C 1
ATOM 3759 O O . LYS B 1 144 ? 12.261 16.264 2.536 1 94.01 144 LYS B O 1
ATOM 3764 N N . GLY B 1 145 ? 11.708 17 4.517 1 96.04 145 GLY B N 1
ATOM 3765 C CA . GLY B 1 145 ? 10.598 17.802 4.03 1 96.04 145 GLY B CA 1
ATOM 3766 C C . GLY B 1 145 ? 9.293 17.032 3.954 1 96.04 145 GLY B C 1
ATOM 3767 O O . GLY B 1 145 ? 8.309 17.521 3.395 1 96.04 145 GLY B O 1
ATOM 3768 N N . THR B 1 146 ? 9.114 15.808 4.543 1 95.67 146 THR B N 1
ATOM 3769 C CA . THR B 1 146 ? 7.907 14.996 4.435 1 95.67 146 THR B CA 1
ATOM 3770 C C . THR B 1 146 ? 6.684 15.779 4.904 1 95.67 146 THR B C 1
ATOM 3772 O O . THR B 1 146 ? 5.655 15.798 4.226 1 95.67 146 THR B O 1
ATOM 3775 N N . THR B 1 147 ? 6.803 16.479 5.986 1 97.91 147 THR B N 1
ATOM 3776 C CA . THR B 1 147 ? 5.7 17.265 6.528 1 97.91 147 THR B CA 1
ATOM 3777 C C . THR B 1 147 ? 5.332 18.404 5.582 1 97.91 147 THR B C 1
ATOM 3779 O O . THR B 1 147 ? 4.15 18.688 5.373 1 97.91 147 THR B O 1
ATOM 3782 N N . LEU B 1 148 ? 6.331 19.002 5.003 1 98.47 148 LEU B N 1
ATOM 3783 C CA . LEU B 1 148 ? 6.085 20.099 4.074 1 98.47 148 LEU B CA 1
ATOM 3784 C C . LEU B 1 148 ? 5.318 19.613 2.849 1 98.47 148 LEU B C 1
ATOM 3786 O O . LEU B 1 148 ? 4.352 20.25 2.423 1 98.47 148 LEU B O 1
ATOM 3790 N N . PHE B 1 149 ? 5.703 18.507 2.358 1 97.8 149 PHE B N 1
ATOM 3791 C CA . PHE B 1 149 ? 5.038 17.948 1.187 1 97.8 149 PHE B CA 1
ATOM 3792 C C . PHE B 1 149 ? 3.598 17.569 1.511 1 97.8 149 PHE B C 1
ATOM 3794 O O . PHE B 1 149 ? 2.688 17.832 0.722 1 97.8 149 PHE B O 1
ATOM 3801 N N . GLU B 1 150 ? 3.4 16.967 2.66 1 97.2 150 GLU B N 1
ATOM 3802 C CA . GLU B 1 150 ? 2.034 16.644 3.063 1 97.2 150 GLU B CA 1
ATOM 3803 C C . GLU B 1 150 ? 1.186 17.906 3.197 1 97.2 150 GLU B C 1
ATOM 3805 O O . GLU B 1 150 ? -0.004 17.897 2.873 1 97.2 150 GLU B O 1
ATOM 3810 N N . GLY B 1 151 ? 1.766 18.972 3.666 1 98.36 151 GLY B N 1
ATOM 3811 C CA . GLY B 1 151 ? 1.064 20.245 3.716 1 98.36 151 GLY B CA 1
ATOM 3812 C C . GLY B 1 151 ? 0.648 20.75 2.347 1 98.36 151 GLY B C 1
ATOM 3813 O O . GLY B 1 151 ? -0.496 21.166 2.155 1 98.36 151 GLY B O 1
ATOM 3814 N N . LEU B 1 152 ? 1.556 20.677 1.414 1 98.1 152 LEU B N 1
ATOM 3815 C CA . LEU B 1 152 ? 1.249 21.106 0.054 1 98.1 152 LEU B CA 1
ATOM 3816 C C . LEU B 1 152 ? 0.136 20.253 -0.546 1 98.1 152 LEU B C 1
ATOM 3818 O O . LEU B 1 152 ? -0.773 20.778 -1.193 1 98.1 152 LEU B O 1
ATOM 3822 N N . ILE B 1 153 ? 0.215 18.993 -0.293 1 96.94 153 ILE B N 1
ATOM 3823 C CA . ILE B 1 153 ? -0.81 18.075 -0.778 1 96.94 153 ILE B CA 1
ATOM 3824 C C . ILE B 1 153 ? -2.177 18.501 -0.246 1 96.94 153 ILE B C 1
ATOM 3826 O O . ILE B 1 153 ? -3.168 18.482 -0.979 1 96.94 153 ILE B O 1
ATOM 3830 N N . HIS B 1 154 ? -2.224 19.042 0.982 1 97.07 154 HIS B N 1
ATOM 3831 C CA . HIS B 1 154 ? -3.462 19.426 1.651 1 97.07 154 HIS B CA 1
ATOM 3832 C C . HIS B 1 154 ? -3.904 20.824 1.231 1 97.07 154 HIS B C 1
ATOM 3834 O O . HIS B 1 154 ? -4.919 21.33 1.716 1 97.07 154 HIS B O 1
ATOM 3840 N N . GLY B 1 155 ? -3.114 21.448 0.358 1 96.7 155 GLY B N 1
ATOM 3841 C CA . GLY B 1 155 ? -3.496 22.767 -0.119 1 96.7 155 GLY B CA 1
ATOM 3842 C C . GLY B 1 155 ? -3.023 23.889 0.786 1 96.7 155 GLY B C 1
ATOM 3843 O O . GLY B 1 155 ? -3.517 25.015 0.697 1 96.7 155 GLY B O 1
ATOM 3844 N N . LEU B 1 156 ? -2.114 23.576 1.691 1 98.28 156 LEU B N 1
ATOM 3845 C CA . LEU B 1 156 ? -1.605 24.566 2.633 1 98.28 156 LEU B CA 1
ATOM 3846 C C . LEU B 1 156 ? -0.358 25.251 2.082 1 98.28 156 LEU B C 1
ATOM 3848 O O . LEU B 1 156 ? 0.333 24.694 1.226 1 98.28 156 LEU B O 1
ATOM 3852 N N . ASN B 1 157 ? -0.121 26.49 2.546 1 98.65 157 ASN B N 1
ATOM 3853 C CA . ASN B 1 157 ? 1.239 27.014 2.469 1 98.65 157 ASN B CA 1
ATOM 3854 C C . ASN B 1 157 ? 2.156 26.345 3.489 1 98.65 157 ASN B C 1
ATOM 3856 O O . ASN B 1 157 ? 1.699 25.9 4.544 1 98.65 157 ASN B O 1
ATOM 3860 N N . VAL B 1 158 ? 3.445 26.259 3.128 1 98.85 158 VAL B N 1
ATOM 3861 C CA . VAL B 1 158 ? 4.303 25.547 4.07 1 98.85 158 VAL B CA 1
ATOM 3862 C C . VAL B 1 158 ? 5.6 26.326 4.278 1 98.85 158 VAL B C 1
ATOM 3864 O O . VAL B 1 158 ? 6.071 27.014 3.369 1 98.85 158 VAL B O 1
ATOM 3867 N N . VAL B 1 159 ? 6.127 26.224 5.505 1 98.83 159 VAL B N 1
ATOM 3868 C CA . VAL B 1 159 ? 7.401 26.821 5.891 1 98.83 159 VAL B CA 1
ATOM 3869 C C . VAL B 1 159 ? 8.26 25.786 6.613 1 98.83 159 VAL B C 1
ATOM 3871 O O . VAL B 1 159 ? 7.79 25.114 7.535 1 98.83 159 VAL B O 1
ATOM 3874 N N . GLY B 1 160 ? 9.468 25.621 6.175 1 98.66 160 GLY B N 1
ATOM 3875 C CA . GLY B 1 160 ? 10.387 24.691 6.812 1 98.66 160 GLY B CA 1
ATOM 3876 C C . GLY B 1 160 ? 11.637 25.362 7.35 1 98.66 160 GLY B C 1
ATOM 3877 O O . GLY B 1 160 ? 12.157 26.298 6.739 1 98.66 160 GLY B O 1
ATOM 3878 N N . VAL B 1 161 ? 12.123 24.96 8.483 1 98.21 161 VAL B N 1
ATOM 3879 C CA . VAL B 1 161 ? 13.408 25.34 9.06 1 98.21 161 VAL B CA 1
ATOM 3880 C C . VAL B 1 161 ? 14.249 24.092 9.317 1 98.21 161 VAL B C 1
ATOM 3882 O O . VAL B 1 161 ? 13.759 23.112 9.883 1 98.21 161 VAL B O 1
ATOM 3885 N N . GLU B 1 162 ? 15.398 24.101 8.85 1 96.99 162 GLU B N 1
ATOM 3886 C CA . GLU B 1 162 ? 16.285 22.951 8.996 1 96.99 162 GLU B CA 1
ATOM 3887 C C . GLU B 1 162 ? 17.738 23.391 9.156 1 96.99 162 GLU B C 1
ATOM 3889 O O . GLU B 1 162 ? 18.227 24.224 8.391 1 96.99 162 GLU B O 1
ATOM 3894 N N . ILE B 1 163 ? 18.377 22.774 10.099 1 96.02 163 ILE B N 1
ATOM 3895 C CA . ILE B 1 163 ? 19.73 23.197 10.446 1 96.02 163 ILE B CA 1
ATOM 3896 C C . ILE B 1 163 ? 20.732 22.557 9.489 1 96.02 163 ILE B C 1
ATOM 3898 O O . ILE B 1 163 ? 21.798 23.12 9.228 1 96.02 163 ILE B O 1
ATOM 3902 N N . ASN B 1 164 ? 20.439 21.398 8.978 1 95.09 164 ASN B N 1
ATOM 3903 C CA . ASN B 1 164 ? 21.319 20.693 8.052 1 95.09 164 ASN B CA 1
ATOM 3904 C C . ASN B 1 164 ? 21.192 21.239 6.633 1 95.09 164 ASN B C 1
ATOM 3906 O O . ASN B 1 164 ? 20.208 20.966 5.943 1 95.09 164 ASN B O 1
ATOM 3910 N N . GLN B 1 165 ? 22.187 21.877 6.141 1 95.27 165 GLN B N 1
ATOM 3911 C CA . GLN B 1 165 ? 22.168 22.564 4.854 1 95.27 165 GLN B CA 1
ATOM 3912 C C . GLN B 1 165 ? 22.028 21.571 3.703 1 95.27 165 GLN B C 1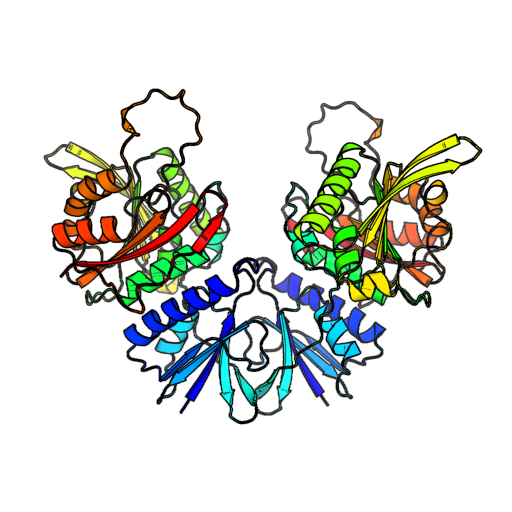
ATOM 3914 O O . GLN B 1 165 ? 21.393 21.871 2.691 1 95.27 165 GLN B O 1
ATOM 3919 N N . LYS B 1 166 ? 22.608 20.48 3.863 1 95.4 166 LYS B N 1
ATOM 3920 C CA . LYS B 1 166 ? 22.522 19.464 2.818 1 95.4 166 LYS B CA 1
ATOM 3921 C C . LYS B 1 166 ? 21.081 19.009 2.611 1 95.4 166 LYS B C 1
ATOM 3923 O O . LYS B 1 166 ? 20.639 18.826 1.474 1 95.4 166 LYS B O 1
ATOM 3928 N N . TRP B 1 167 ? 20.381 18.807 3.711 1 95.18 167 TRP B N 1
ATOM 3929 C CA . TRP B 1 167 ? 18.986 18.391 3.62 1 95.18 167 TRP B CA 1
ATOM 3930 C C . TRP B 1 167 ? 18.135 19.478 2.97 1 95.18 167 TRP B C 1
ATOM 3932 O O . TRP B 1 167 ? 17.253 19.183 2.16 1 95.18 167 TRP B O 1
ATOM 3942 N N . VAL B 1 168 ? 18.435 20.684 3.273 1 96.55 168 VAL B N 1
ATOM 3943 C CA . VAL B 1 168 ? 17.74 21.82 2.675 1 96.55 168 VAL B CA 1
ATOM 3944 C C . VAL B 1 168 ? 17.926 21.8 1.16 1 96.55 168 VAL B C 1
ATOM 3946 O O . VAL B 1 168 ? 16.963 21.966 0.407 1 96.55 168 VAL B O 1
ATOM 3949 N N . GLN B 1 169 ? 19.105 21.566 0.748 1 96.63 169 GLN B N 1
ATOM 3950 C CA . GLN B 1 169 ? 19.405 21.527 -0.68 1 96.63 169 GLN B CA 1
ATOM 3951 C C . GLN B 1 169 ? 18.672 20.376 -1.364 1 96.63 169 GLN B C 1
ATOM 3953 O O . GLN B 1 169 ? 18.193 20.522 -2.491 1 96.63 169 GLN B O 1
ATOM 3958 N N . GLU B 1 170 ? 18.577 19.284 -0.689 1 95.54 170 GLU B N 1
ATOM 3959 C CA . GLU B 1 170 ? 17.89 18.123 -1.245 1 95.54 170 GLU B CA 1
ATOM 3960 C C . GLU B 1 170 ? 16.401 18.401 -1.434 1 95.54 170 GLU B C 1
ATOM 3962 O O . GLU B 1 170 ? 15.817 18.018 -2.45 1 95.54 170 GLU B O 1
ATOM 3967 N N . ILE B 1 171 ? 15.811 19.065 -0.5 1 96.57 171 ILE B N 1
ATOM 3968 C CA . ILE B 1 171 ? 14.402 19.43 -0.6 1 96.57 171 ILE B CA 1
ATOM 3969 C C . ILE B 1 171 ? 14.192 20.357 -1.796 1 96.57 171 ILE B C 1
ATOM 3971 O O . ILE B 1 171 ? 13.259 20.168 -2.58 1 96.57 171 ILE B O 1
ATOM 3975 N N . GLN B 1 172 ? 15.11 21.302 -1.914 1 97.15 172 GLN B N 1
ATOM 3976 C CA . GLN B 1 172 ? 15.013 22.276 -2.997 1 97.15 172 GLN B CA 1
ATOM 3977 C C . GLN B 1 172 ? 15.077 21.591 -4.359 1 97.15 172 GLN B C 1
ATOM 3979 O O . GLN B 1 172 ? 14.235 21.841 -5.225 1 97.15 172 GLN B O 1
ATOM 3984 N N . THR B 1 173 ? 15.985 20.742 -4.433 1 96.8 173 THR B N 1
ATOM 3985 C CA . THR B 1 173 ? 16.171 20.026 -5.69 1 96.8 173 THR B CA 1
ATOM 3986 C C . THR B 1 173 ? 14.955 19.159 -6.004 1 96.8 173 THR B C 1
ATOM 3988 O O . THR B 1 173 ? 14.476 19.142 -7.14 1 96.8 173 THR B O 1
ATOM 3991 N N . PHE B 1 174 ? 14.459 18.522 -5.046 1 96.46 174 PHE B N 1
ATOM 3992 C CA . PHE B 1 174 ? 13.347 17.599 -5.245 1 96.46 174 PHE B CA 1
ATOM 3993 C C . PHE B 1 174 ? 12.098 18.345 -5.698 1 96.46 174 PHE B C 1
ATOM 3995 O O . PHE B 1 174 ? 11.462 17.962 -6.682 1 96.46 174 PHE B O 1
ATOM 4002 N N . ILE B 1 175 ? 11.771 19.428 -4.98 1 97.45 175 ILE B N 1
ATOM 4003 C CA . ILE B 1 175 ? 10.5 20.099 -5.234 1 97.45 175 ILE B CA 1
ATOM 4004 C C . ILE B 1 175 ? 10.523 20.741 -6.619 1 97.45 175 ILE B C 1
ATOM 4006 O O . ILE B 1 175 ? 9.522 20.713 -7.339 1 97.45 175 ILE B O 1
ATOM 4010 N N . VAL B 1 176 ? 11.641 21.272 -6.995 1 97.42 176 VAL B N 1
ATOM 4011 C CA . VAL B 1 176 ? 11.745 21.89 -8.313 1 97.42 176 VAL B CA 1
ATOM 4012 C C . VAL B 1 176 ? 11.599 20.823 -9.396 1 97.42 176 VAL B C 1
ATOM 4014 O O . VAL B 1 176 ? 10.853 21.007 -10.361 1 97.42 176 VAL B O 1
ATOM 4017 N N . LYS B 1 177 ? 12.249 19.758 -9.189 1 96.27 177 LYS B N 1
ATOM 4018 C CA . LYS B 1 177 ? 12.14 18.656 -10.14 1 96.27 177 LYS B CA 1
ATOM 4019 C C . LYS B 1 177 ? 10.711 18.123 -10.203 1 96.27 177 LYS B C 1
ATOM 4021 O O . LYS B 1 177 ? 10.204 17.817 -11.284 1 96.27 177 LYS B O 1
ATOM 4026 N N . PHE B 1 178 ? 10.101 17.994 -9.125 1 95.55 178 PHE B N 1
ATOM 4027 C CA . PHE B 1 178 ? 8.732 17.496 -9.065 1 95.55 178 PHE B CA 1
ATOM 4028 C C . PHE B 1 178 ? 7.789 18.409 -9.841 1 95.55 178 PHE B C 1
ATOM 4030 O O . PHE B 1 178 ? 6.967 17.935 -10.628 1 95.55 178 PHE B O 1
ATOM 4037 N N . MET B 1 179 ? 7.971 19.702 -9.647 1 95.97 179 MET B N 1
ATOM 4038 C CA . MET B 1 179 ? 7.123 20.674 -10.331 1 95.97 179 MET B CA 1
ATOM 4039 C C . MET B 1 179 ? 7.347 20.626 -11.839 1 95.97 179 MET B C 1
ATOM 4041 O O . MET B 1 179 ? 6.39 20.661 -12.615 1 95.97 179 MET B O 1
ATOM 4045 N N . LYS B 1 180 ? 8.529 20.488 -12.202 1 95.43 180 LYS B N 1
ATOM 4046 C CA . LYS B 1 180 ? 8.866 20.44 -13.622 1 95.43 180 LYS B CA 1
ATOM 4047 C C . LYS B 1 180 ? 8.326 19.17 -14.272 1 95.43 180 LYS B C 1
ATOM 4049 O O . LYS B 1 180 ? 7.66 19.231 -15.308 1 95.43 180 LYS B O 1
ATOM 4054 N N . ASN B 1 181 ? 8.551 18.068 -13.617 1 91.77 181 ASN B N 1
ATOM 4055 C CA . ASN B 1 181 ? 8.126 16.782 -14.161 1 91.77 181 ASN B CA 1
ATOM 4056 C C . ASN B 1 181 ? 6.605 16.675 -14.225 1 91.77 181 ASN B C 1
ATOM 4058 O O . ASN B 1 181 ? 6.061 16.02 -15.116 1 91.77 181 ASN B O 1
ATOM 4062 N N . GLY B 1 182 ? 5.975 17.301 -13.295 1 91.55 182 GLY B N 1
ATOM 4063 C CA . GLY B 1 182 ? 4.521 17.278 -13.263 1 91.55 182 GLY B CA 1
ATOM 4064 C C . GLY B 1 182 ? 3.888 18.378 -14.093 1 91.55 182 GLY B C 1
ATOM 4065 O O . GLY B 1 182 ? 2.662 18.463 -14.19 1 91.55 182 GLY B O 1
ATOM 4066 N N . ARG B 1 183 ? 4.678 19.27 -14.671 1 93.03 183 ARG B N 1
ATOM 4067 C CA . ARG B 1 183 ? 4.255 20.413 -15.474 1 93.03 183 ARG B CA 1
ATOM 4068 C C . ARG B 1 183 ? 3.34 21.335 -14.675 1 93.03 183 ARG B C 1
ATOM 4070 O O . ARG B 1 183 ? 2.339 21.829 -15.198 1 93.03 183 ARG B O 1
ATOM 4077 N N . PHE B 1 184 ? 3.656 21.422 -13.419 1 96.09 184 PHE B N 1
ATOM 4078 C CA . PHE B 1 184 ? 2.953 22.393 -12.589 1 96.09 184 PHE B CA 1
ATOM 4079 C C . PHE B 1 184 ? 3.54 23.787 -12.77 1 96.09 184 PHE B C 1
ATOM 4081 O O . PHE B 1 184 ? 4.76 23.962 -12.73 1 96.09 184 PHE B O 1
ATOM 4088 N N . LYS B 1 185 ? 2.707 24.741 -12.958 1 96.68 185 LYS B N 1
ATOM 4089 C CA . LYS B 1 185 ? 3.211 26.11 -13.024 1 96.68 185 LYS B CA 1
ATOM 4090 C C . LYS B 1 185 ? 3.789 26.547 -11.681 1 96.68 185 LYS B C 1
ATOM 4092 O O . LYS B 1 185 ? 3.165 26.349 -10.636 1 96.68 185 LYS B O 1
ATOM 4097 N N . HIS B 1 186 ? 5.043 27.036 -11.776 1 97.51 186 HIS B N 1
ATOM 4098 C CA . HIS B 1 186 ? 5.703 27.417 -10.533 1 97.51 186 HIS B CA 1
ATOM 4099 C C . HIS B 1 186 ? 6.751 28.498 -10.774 1 97.51 186 HIS B C 1
ATOM 4101 O O . HIS B 1 186 ? 7.162 28.727 -11.914 1 97.51 186 HIS B O 1
ATOM 4107 N N . LYS B 1 187 ? 7.043 29.194 -9.707 1 97.07 187 LYS B N 1
ATOM 4108 C CA . LYS B 1 187 ? 8.106 30.194 -9.661 1 97.07 187 LYS B CA 1
ATOM 4109 C C . LYS B 1 187 ? 9.014 29.977 -8.454 1 97.07 187 LYS B C 1
ATOM 4111 O O . LYS B 1 187 ? 8.535 29.695 -7.353 1 97.07 187 LYS B O 1
ATOM 4116 N N . VAL B 1 188 ? 10.328 30.008 -8.74 1 97.7 188 VAL B N 1
ATOM 4117 C CA . VAL B 1 188 ? 11.318 29.81 -7.686 1 97.7 188 VAL B CA 1
ATOM 4118 C C . VAL B 1 188 ? 12.052 31.12 -7.413 1 97.7 188 VAL B C 1
ATOM 4120 O O . VAL B 1 188 ? 12.392 31.855 -8.343 1 97.7 188 VAL B O 1
ATOM 4123 N N . SER B 1 189 ? 12.247 31.411 -6.163 1 97.52 189 SER B N 1
ATOM 4124 C CA . SER B 1 189 ? 13.024 32.586 -5.78 1 97.52 189 SER B CA 1
ATOM 4125 C C . SER B 1 189 ? 13.84 32.322 -4.519 1 97.52 189 SER B C 1
ATOM 4127 O O . SER B 1 189 ? 13.631 31.316 -3.838 1 97.52 189 SER B O 1
ATOM 4129 N N . LYS B 1 190 ? 14.809 33.135 -4.331 1 95.43 190 LYS B N 1
ATOM 4130 C CA . LYS B 1 190 ? 15.638 33.101 -3.13 1 95.43 190 LYS B CA 1
ATOM 4131 C C . LYS B 1 190 ? 15.414 34.343 -2.272 1 95.43 190 LYS B C 1
ATOM 4133 O O . LYS B 1 190 ? 15.032 35.397 -2.784 1 95.43 190 LYS B O 1
ATOM 4138 N N . GLU B 1 191 ? 15.541 34.094 -1.014 1 92.36 191 GLU B N 1
ATOM 4139 C CA . GLU B 1 191 ? 15.451 35.229 -0.1 1 92.36 191 GLU B CA 1
ATOM 4140 C C . GLU B 1 191 ? 16.511 35.14 0.995 1 92.36 191 GLU B C 1
ATOM 4142 O O . GLU B 1 191 ? 17.12 34.087 1.192 1 92.36 191 GLU B O 1
ATOM 4147 N N . LYS B 1 192 ? 16.854 36.318 1.545 1 91.11 192 LYS B N 1
ATOM 4148 C CA . LYS B 1 192 ? 17.768 36.406 2.68 1 91.11 192 LYS B CA 1
ATOM 4149 C C . LYS B 1 192 ? 17.061 36.963 3.912 1 91.11 192 LYS B C 1
ATOM 4151 O O . LYS B 1 192 ? 16.386 37.992 3.835 1 91.11 192 LYS B O 1
ATOM 4156 N N . ARG B 1 193 ? 17.261 36.24 4.968 1 91.85 193 ARG B N 1
ATOM 4157 C CA . ARG B 1 193 ? 16.692 36.718 6.223 1 91.85 193 ARG B CA 1
ATOM 4158 C C . ARG B 1 193 ? 17.756 37.383 7.089 1 91.85 193 ARG B C 1
ATOM 4160 O O . ARG B 1 193 ? 18.844 36.834 7.276 1 91.85 193 ARG B O 1
ATOM 4167 N N . THR B 1 194 ? 17.4 38.576 7.547 1 89.99 194 THR B N 1
ATOM 4168 C CA . THR B 1 194 ? 18.342 39.336 8.361 1 89.99 194 THR B CA 1
ATOM 4169 C C . THR B 1 194 ? 17.721 39.704 9.705 1 89.99 194 THR B C 1
ATOM 4171 O O . THR B 1 194 ? 16.502 39.852 9.812 1 89.99 194 THR B O 1
ATOM 4174 N N . SER B 1 195 ? 18.491 39.654 10.691 1 86.97 195 SER B N 1
ATOM 4175 C CA . SER B 1 195 ? 18.144 40.114 12.032 1 86.97 195 SER B CA 1
ATOM 4176 C C . SER B 1 195 ? 19.238 41.004 12.612 1 86.97 195 SER B C 1
ATOM 4178 O O . SER B 1 195 ? 20.406 40.611 12.656 1 86.97 195 SER B O 1
ATOM 4180 N N . GLY B 1 196 ? 18.944 42.213 13.088 1 84.78 196 GLY B N 1
ATOM 4181 C CA . GLY B 1 196 ? 19.943 43.143 13.589 1 84.78 196 GLY B CA 1
ATOM 4182 C C . GLY B 1 196 ? 20.975 43.531 12.546 1 84.78 196 GLY B C 1
ATOM 4183 O O . GLY B 1 196 ? 22.165 43.633 12.85 1 84.78 196 GLY B O 1
ATOM 4184 N N . GLY B 1 197 ? 20.6 43.462 11.298 1 83.86 197 GLY B N 1
ATOM 4185 C CA . GLY B 1 197 ? 21.472 43.871 10.209 1 83.86 197 GLY B CA 1
ATOM 4186 C C . GLY B 1 197 ? 22.346 42.745 9.689 1 83.86 197 GLY B C 1
ATOM 4187 O O . GLY B 1 197 ? 23.101 42.93 8.733 1 83.86 197 GLY B O 1
ATOM 4188 N N . LYS B 1 198 ? 22.226 41.58 10.321 1 90.77 198 LYS B N 1
ATOM 4189 C CA . LYS B 1 198 ? 23.066 40.461 9.904 1 90.77 198 LYS B CA 1
ATOM 4190 C C . LYS B 1 198 ? 22.227 39.339 9.298 1 90.77 198 LYS B C 1
ATOM 4192 O O . LYS B 1 198 ? 21.132 39.046 9.783 1 90.77 198 LYS B O 1
ATOM 4197 N N . LYS B 1 199 ? 22.796 38.8 8.341 1 90.64 199 LYS B N 1
ATOM 4198 C CA . LYS B 1 199 ? 22.134 37.653 7.727 1 90.64 199 LYS B CA 1
ATOM 4199 C C . LYS B 1 199 ? 22.063 36.476 8.696 1 90.64 199 LYS B C 1
ATOM 4201 O O . LYS B 1 199 ? 23.075 36.083 9.28 1 90.64 199 LYS B O 1
ATOM 4206 N N . VAL B 1 200 ? 20.822 35.9 8.759 1 92.92 200 VAL B N 1
ATOM 4207 C CA . VAL B 1 200 ? 20.683 34.82 9.729 1 92.92 200 VAL B CA 1
ATOM 4208 C C . VAL B 1 200 ? 20.292 33.529 9.013 1 92.92 200 VAL B C 1
ATOM 4210 O O . VAL B 1 200 ? 20.422 32.437 9.573 1 92.92 200 VAL B O 1
ATOM 4213 N N . ALA B 1 201 ? 19.799 33.672 7.794 1 94.43 201 ALA B N 1
ATOM 4214 C CA . ALA B 1 201 ? 19.445 32.449 7.079 1 94.43 201 ALA B CA 1
ATOM 4215 C C . ALA B 1 201 ? 19.299 32.712 5.583 1 94.43 201 ALA B C 1
ATOM 4217 O O . ALA B 1 201 ? 18.928 33.815 5.173 1 94.43 201 ALA B O 1
ATOM 4218 N N . ASP B 1 202 ? 19.62 31.75 4.799 1 93.67 202 ASP B N 1
ATOM 4219 C CA . ASP B 1 202 ? 19.214 31.696 3.398 1 93.67 202 ASP B CA 1
ATOM 4220 C C . ASP B 1 202 ? 17.814 31.105 3.254 1 93.67 202 ASP B C 1
ATOM 4222 O O . ASP B 1 202 ? 17.461 30.152 3.953 1 93.67 202 ASP B O 1
ATOM 4226 N N . GLY B 1 203 ? 17.03 31.838 2.375 1 95.28 203 GLY B N 1
ATOM 4227 C CA . GLY B 1 203 ? 15.678 31.361 2.133 1 95.28 203 GLY B CA 1
ATOM 4228 C C . GLY B 1 203 ? 15.443 30.938 0.695 1 95.28 203 GLY B C 1
ATOM 4229 O O . GLY B 1 203 ? 16.075 31.464 -0.224 1 95.28 203 GLY B O 1
ATOM 4230 N N . PHE B 1 204 ? 14.654 29.99 0.555 1 97.46 204 PHE B N 1
ATOM 4231 C CA . PHE B 1 204 ? 14.194 29.453 -0.719 1 97.46 204 PHE B CA 1
ATOM 4232 C C . PHE B 1 204 ? 12.671 29.451 -0.788 1 97.46 204 PHE B C 1
ATOM 4234 O O . PHE B 1 204 ? 12.002 29.037 0.162 1 97.46 204 PHE B O 1
ATOM 4241 N N . VAL B 1 205 ? 12.13 29.986 -1.922 1 97.99 205 VAL B N 1
ATOM 4242 C CA . VAL B 1 205 ? 10.679 30.094 -2.033 1 97.99 205 VAL B CA 1
ATOM 4243 C C . VAL B 1 205 ? 10.215 29.482 -3.352 1 97.99 205 VAL B C 1
ATOM 4245 O O . VAL B 1 205 ? 10.796 29.749 -4.407 1 97.99 205 VAL B O 1
ATOM 4248 N N . VAL B 1 206 ? 9.239 28.643 -3.241 1 98.18 206 VAL B N 1
ATOM 4249 C CA . VAL B 1 206 ? 8.536 28.141 -4.417 1 98.18 206 VAL B CA 1
ATOM 4250 C C . VAL B 1 206 ? 7.063 28.537 -4.346 1 98.18 206 VAL B C 1
ATOM 4252 O O . VAL B 1 206 ? 6.396 28.293 -3.337 1 98.18 206 VAL B O 1
ATOM 4255 N N . GLU B 1 207 ? 6.564 29.159 -5.351 1 97.85 207 GLU B N 1
ATOM 4256 C CA . GLU B 1 207 ? 5.141 29.413 -5.55 1 97.85 207 GLU B CA 1
ATOM 4257 C C . GLU B 1 207 ? 4.582 28.56 -6.686 1 97.85 207 GLU B C 1
ATOM 4259 O O . GLU B 1 207 ? 5.1 28.589 -7.804 1 97.85 207 GLU B O 1
ATOM 4264 N N . ALA B 1 208 ? 3.569 27.817 -6.35 1 97.59 208 ALA B N 1
ATOM 4265 C CA . ALA B 1 208 ? 3.078 26.879 -7.355 1 97.59 208 ALA B CA 1
ATOM 4266 C C . ALA B 1 208 ? 1.559 26.747 -7.287 1 97.59 208 ALA B C 1
ATOM 4268 O O . ALA B 1 208 ? 0.941 27.123 -6.288 1 97.59 208 ALA B O 1
ATOM 4269 N N . ALA B 1 209 ? 0.991 26.286 -8.36 1 96.31 209 ALA B N 1
ATOM 4270 C CA . ALA B 1 209 ? -0.436 25.984 -8.431 1 96.31 209 ALA B CA 1
ATOM 4271 C C . ALA B 1 209 ? -0.676 24.615 -9.06 1 96.31 209 ALA B C 1
ATOM 4273 O O . ALA B 1 209 ? 0.148 24.13 -9.839 1 96.31 209 ALA B O 1
ATOM 4274 N N . ALA B 1 210 ? -1.791 24.071 -8.652 1 90.67 210 ALA B N 1
ATOM 4275 C CA . ALA B 1 210 ? -2.128 22.728 -9.114 1 90.67 210 ALA B CA 1
ATOM 4276 C C . ALA B 1 210 ? -2.512 22.736 -10.591 1 90.67 210 ALA B C 1
ATOM 4278 O O . ALA B 1 210 ? -2.372 21.724 -11.282 1 90.67 210 ALA B O 1
ATOM 4279 N N . SER B 1 211 ? -3.038 23.897 -11.092 1 92.92 211 SER B N 1
ATOM 4280 C CA . SER B 1 211 ? -3.416 24.032 -12.495 1 92.92 211 SER B CA 1
ATOM 4281 C C . SER B 1 211 ? -2.982 25.382 -13.057 1 92.92 211 SER B C 1
ATOM 4283 O O . SER B 1 211 ? -2.712 26.317 -12.301 1 92.92 211 SER B O 1
ATOM 4285 N N . LYS B 1 212 ? -2.993 25.391 -14.349 1 92.24 212 LYS B N 1
ATOM 4286 C CA . LYS B 1 212 ? -2.674 26.648 -15.019 1 92.24 212 LYS B CA 1
ATOM 4287 C C . LYS B 1 212 ? -3.721 27.715 -14.713 1 92.24 212 LYS B C 1
ATOM 4289 O O . LYS B 1 212 ? -3.385 28.885 -14.521 1 92.24 212 LYS B O 1
ATOM 4294 N N . GLU B 1 213 ? -4.892 27.296 -14.684 1 94.26 213 GLU B N 1
ATOM 4295 C CA . GLU B 1 213 ? -5.989 28.208 -14.373 1 94.26 213 GLU B CA 1
ATOM 4296 C C . GLU B 1 213 ? -5.838 28.796 -12.973 1 94.26 213 GLU B C 1
ATOM 4298 O O . GLU B 1 213 ? -6.008 30.001 -12.779 1 94.26 213 GLU B O 1
ATOM 4303 N N . ASP B 1 214 ? -5.519 27.948 -11.999 1 94.08 214 ASP B N 1
ATOM 4304 C CA . ASP B 1 214 ? -5.298 28.417 -10.634 1 94.08 214 ASP B CA 1
ATOM 4305 C C . ASP B 1 214 ? -4.137 29.407 -10.574 1 94.08 214 ASP B C 1
ATOM 4307 O O . ASP B 1 214 ? -4.214 30.42 -9.876 1 94.08 214 ASP B O 1
ATOM 4311 N N . TYR B 1 215 ? -3.154 29.08 -11.298 1 94.12 215 TYR B N 1
ATOM 4312 C CA . TYR B 1 215 ? -1.98 29.945 -11.315 1 94.12 215 TYR B CA 1
ATOM 4313 C C . TYR B 1 215 ? -2.334 31.336 -11.829 1 94.12 215 TYR B C 1
ATOM 4315 O O . TYR B 1 215 ? -1.952 32.343 -11.228 1 94.12 215 TYR B O 1
ATOM 4323 N N . LEU B 1 216 ? -3.09 31.377 -12.888 1 94.12 216 LEU B N 1
ATOM 4324 C CA . LEU B 1 216 ? -3.476 32.636 -13.516 1 94.12 216 LEU B CA 1
ATOM 4325 C C . LEU B 1 216 ? -4.395 33.44 -12.602 1 94.12 216 LEU B C 1
ATOM 4327 O O . LEU B 1 216 ? -4.365 34.673 -12.613 1 94.12 216 LEU B O 1
ATOM 4331 N N . GLN B 1 217 ? -5.152 32.801 -11.805 1 94.84 217 GLN B N 1
ATOM 4332 C CA . GLN B 1 217 ? -6.102 33.46 -10.916 1 94.84 217 GLN B CA 1
ATOM 4333 C C . GLN B 1 217 ? -5.448 33.829 -9.587 1 94.84 217 GLN B C 1
ATOM 4335 O O . GLN B 1 217 ? -6.085 34.433 -8.722 1 94.84 217 GLN B O 1
ATOM 4340 N N . GLY B 1 218 ? -4.247 33.34 -9.374 1 92.58 218 GLY B N 1
ATOM 4341 C CA . GLY B 1 218 ? -3.517 33.69 -8.167 1 92.58 218 GLY B CA 1
ATOM 4342 C C . GLY B 1 218 ? -3.783 32.743 -7.012 1 92.58 218 GLY B C 1
ATOM 4343 O O . GLY B 1 218 ? -3.498 33.068 -5.857 1 92.58 218 GLY B O 1
ATOM 4344 N N . ASN B 1 219 ? -4.478 31.626 -7.299 1 93.02 219 ASN B N 1
ATOM 4345 C CA . ASN B 1 219 ? -4.678 30.582 -6.299 1 93.02 219 ASN B CA 1
ATOM 4346 C C . ASN B 1 219 ? -3.432 29.717 -6.135 1 93.02 219 ASN B C 1
ATOM 4348 O O . ASN B 1 219 ? -3.387 28.587 -6.624 1 93.02 219 ASN B O 1
ATOM 4352 N N . LEU B 1 220 ? -2.429 30.274 -5.381 1 96.44 220 LEU B N 1
ATOM 4353 C CA . LEU B 1 220 ? -1.103 29.672 -5.29 1 96.44 220 LEU B CA 1
ATOM 4354 C C . LEU B 1 220 ? -0.881 29.052 -3.915 1 96.44 220 LEU B C 1
ATOM 4356 O O . LEU B 1 220 ? -1.545 29.427 -2.945 1 96.44 220 LEU B O 1
ATOM 4360 N N . GLN B 1 221 ? -0.086 28.068 -3.905 1 97.93 221 GLN B N 1
ATOM 4361 C CA . GLN B 1 221 ? 0.533 27.578 -2.678 1 97.93 221 GLN B CA 1
ATOM 4362 C C . GLN B 1 221 ? 2.017 27.93 -2.632 1 97.93 221 GLN B C 1
ATOM 4364 O O . GLN B 1 221 ? 2.689 27.948 -3.665 1 97.93 221 GLN B O 1
ATOM 4369 N N . THR B 1 222 ? 2.496 28.203 -1.434 1 98.25 222 THR B N 1
ATOM 4370 C CA . THR B 1 222 ? 3.89 28.609 -1.286 1 98.25 222 THR B CA 1
ATOM 4371 C C . THR B 1 222 ? 4.631 27.663 -0.345 1 98.25 222 THR B C 1
ATOM 4373 O O . THR B 1 222 ? 4.079 27.226 0.667 1 98.25 222 THR B O 1
ATOM 4376 N N . MET B 1 223 ? 5.838 27.372 -0.709 1 98.62 223 MET B N 1
ATOM 4377 C CA . MET B 1 223 ? 6.791 26.712 0.178 1 98.62 223 MET B CA 1
ATOM 4378 C C . MET B 1 223 ? 7.984 27.617 0.466 1 98.62 223 MET B C 1
ATOM 4380 O O . MET B 1 223 ? 8.646 28.092 -0.459 1 98.62 223 MET B O 1
ATOM 4384 N N . LYS B 1 224 ? 8.215 27.891 1.674 1 98.6 224 LYS B N 1
ATOM 4385 C CA . LYS B 1 224 ? 9.413 28.602 2.113 1 98.6 224 LYS B CA 1
ATOM 4386 C C . LYS B 1 224 ? 10.324 27.691 2.932 1 98.6 224 LYS B C 1
ATOM 4388 O O . LYS B 1 224 ? 9.851 26.933 3.781 1 98.6 224 LYS B O 1
ATOM 4393 N N . LEU B 1 225 ? 11.557 27.75 2.637 1 98.41 225 LEU B N 1
ATOM 4394 C CA . LEU B 1 225 ? 12.54 26.907 3.308 1 98.41 225 LEU B CA 1
ATOM 4395 C C . LEU B 1 225 ? 13.735 27.73 3.775 1 98.41 225 LEU B C 1
ATOM 4397 O O . LEU B 1 225 ? 14.309 28.495 2.996 1 98.41 225 LEU B O 1
ATOM 4401 N N . TYR B 1 226 ? 14.082 27.548 5.017 1 98.02 226 TYR B N 1
ATOM 4402 C CA . TYR B 1 226 ? 15.193 28.301 5.587 1 98.02 226 TYR B CA 1
ATOM 4403 C C . TYR B 1 226 ? 16.218 27.366 6.218 1 98.02 226 TYR B C 1
ATOM 4405 O O . TYR B 1 226 ? 15.861 26.479 6.996 1 98.02 226 TYR B O 1
ATOM 4413 N N . SER B 1 227 ? 17.469 27.563 5.891 1 97.12 227 SER B N 1
ATOM 4414 C CA . SER B 1 227 ? 18.556 26.887 6.592 1 97.12 227 SER B CA 1
ATOM 4415 C C . SER B 1 227 ? 18.928 27.622 7.875 1 97.12 227 SER B C 1
ATOM 4417 O O . SER B 1 227 ? 19.655 28.617 7.838 1 97.12 227 SER B O 1
ATOM 4419 N N . ALA B 1 228 ? 18.451 27.156 8.98 1 96.8 228 ALA B N 1
ATOM 4420 C CA . ALA B 1 228 ? 18.657 27.851 10.248 1 96.8 228 ALA B CA 1
ATOM 4421 C C . ALA B 1 228 ? 18.404 26.92 11.431 1 96.8 228 ALA B C 1
ATOM 4423 O O . ALA B 1 228 ? 17.905 25.806 11.256 1 96.8 228 ALA B O 1
ATOM 4424 N N . ASP B 1 229 ? 18.839 27.403 12.581 1 96.21 229 ASP B N 1
ATOM 4425 C CA . ASP B 1 229 ? 18.523 26.74 13.842 1 96.21 229 ASP B CA 1
ATOM 4426 C C . ASP B 1 229 ? 17.089 27.037 14.275 1 96.21 229 ASP B C 1
ATOM 4428 O O . ASP B 1 229 ? 16.654 28.19 14.248 1 96.21 229 ASP B O 1
ATOM 4432 N N . THR B 1 230 ? 16.335 26.024 14.633 1 97.41 230 THR B N 1
ATOM 4433 C CA . THR B 1 230 ? 14.93 26.173 14.995 1 97.41 230 THR B CA 1
ATOM 4434 C C . THR B 1 230 ? 14.776 27.108 16.191 1 97.41 230 THR B C 1
ATOM 4436 O O . THR B 1 230 ? 13.719 27.715 16.38 1 97.41 230 THR B O 1
ATOM 4439 N N . ARG B 1 231 ? 15.765 27.263 17.069 1 97.02 231 ARG B N 1
ATOM 4440 C CA . ARG B 1 231 ? 15.731 28.089 18.271 1 97.02 231 ARG B CA 1
ATOM 4441 C C . ARG B 1 231 ? 15.607 29.567 17.916 1 97.02 231 ARG B C 1
ATOM 4443 O O . ARG B 1 231 ? 15.24 30.385 18.762 1 97.02 231 ARG B O 1
ATOM 4450 N N . ILE B 1 232 ? 15.933 29.874 16.634 1 96.96 232 ILE B N 1
ATOM 4451 C CA . ILE B 1 232 ? 15.831 31.269 16.219 1 96.96 232 ILE B CA 1
ATOM 4452 C C . ILE B 1 232 ? 14.772 31.407 15.128 1 96.96 232 ILE B C 1
ATOM 4454 O O . ILE B 1 232 ? 14.897 32.25 14.236 1 96.96 232 ILE B O 1
ATOM 4458 N N . ALA B 1 233 ? 13.806 30.549 15.163 1 97.36 233 ALA B N 1
ATOM 4459 C CA . ALA B 1 233 ? 12.744 30.556 14.161 1 97.36 233 ALA B CA 1
ATOM 4460 C C . ALA B 1 233 ? 12.052 31.915 14.104 1 97.36 233 ALA B C 1
ATOM 4462 O O . ALA B 1 233 ? 11.587 32.338 13.043 1 97.36 233 ALA B O 1
ATOM 4463 N N . ASP B 1 234 ? 11.998 32.641 15.223 1 97.22 234 ASP B N 1
ATOM 4464 C CA . ASP B 1 234 ? 11.319 33.931 15.292 1 97.22 234 ASP B CA 1
ATOM 4465 C C . ASP B 1 234 ? 12.12 35.012 14.569 1 97.22 234 ASP B C 1
ATOM 4467 O O . ASP B 1 234 ? 11.603 36.098 14.298 1 97.22 234 ASP B O 1
ATOM 4471 N N . GLN B 1 235 ? 13.358 34.715 14.147 1 96.74 235 GLN B N 1
ATOM 4472 C CA . GLN B 1 235 ? 14.184 35.653 13.394 1 96.74 235 GLN B CA 1
ATOM 4473 C C . GLN B 1 235 ? 14.117 35.366 11.896 1 96.74 235 GLN B C 1
ATOM 4475 O O . GLN B 1 235 ? 14.538 36.19 11.082 1 96.74 235 GLN B O 1
ATOM 4480 N N . VAL B 1 236 ? 13.59 34.223 11.565 1 96.15 236 VAL B N 1
ATOM 4481 C CA . VAL B 1 236 ? 13.681 33.811 10.168 1 96.15 236 VAL B CA 1
ATOM 4482 C C . VAL B 1 236 ? 12.283 33.729 9.561 1 96.15 236 VAL B C 1
ATOM 4484 O O . VAL B 1 236 ? 12.119 33.855 8.345 1 96.15 236 VAL B O 1
ATOM 4487 N N . VAL B 1 237 ? 11.327 33.469 10.393 1 97.31 237 VAL B N 1
ATOM 4488 C CA . VAL B 1 237 ? 9.94 33.359 9.954 1 97.31 237 VAL B CA 1
ATOM 4489 C C . VAL B 1 237 ? 9.127 34.526 10.508 1 97.31 237 VAL B C 1
ATOM 4491 O O . VAL B 1 237 ? 9.311 34.927 11.66 1 97.31 237 VAL B O 1
ATOM 4494 N N . LYS B 1 238 ? 8.251 35.069 9.663 1 96.3 238 LYS B N 1
ATOM 4495 C CA . LYS B 1 238 ? 7.432 36.213 10.053 1 96.3 238 LYS B CA 1
ATOM 4496 C C . LYS B 1 238 ? 6.599 35.897 11.291 1 96.3 238 LYS B C 1
ATOM 4498 O O . LYS B 1 238 ? 6.023 34.812 11.398 1 96.3 238 LYS B O 1
ATOM 4503 N N . LYS B 1 239 ? 6.49 36.834 12.258 1 97.47 239 LYS B N 1
ATOM 4504 C CA . LYS B 1 239 ? 5.724 36.665 13.49 1 97.47 239 LYS B CA 1
ATOM 4505 C C . LYS B 1 239 ? 4.241 36.463 13.192 1 97.47 239 LYS B C 1
ATOM 4507 O O . LYS B 1 239 ? 3.693 37.093 12.285 1 97.47 239 LYS B O 1
ATOM 4512 N N . ASN B 1 240 ? 3.603 35.635 13.938 1 98.22 240 ASN B N 1
ATOM 4513 C CA . ASN B 1 240 ? 2.167 35.386 13.864 1 98.22 240 ASN B CA 1
ATOM 4514 C C . ASN B 1 240 ? 1.723 35.084 12.436 1 98.22 240 ASN B C 1
ATOM 4516 O O . ASN B 1 240 ? 0.735 35.644 11.957 1 98.22 240 ASN B O 1
ATOM 4520 N N . SER B 1 241 ? 2.492 34.256 11.773 1 98.35 241 SER B N 1
ATOM 4521 C CA . SER B 1 241 ? 2.2 33.991 10.368 1 98.35 241 SER B CA 1
ATOM 4522 C C . SER B 1 241 ? 1.845 32.525 10.144 1 98.35 241 SER B C 1
ATOM 4524 O O . SER B 1 241 ? 1.353 32.155 9.076 1 98.35 241 SER B O 1
ATOM 4526 N N . VAL B 1 242 ? 2.074 31.726 11.115 1 98.76 242 VAL B N 1
ATOM 4527 C CA . VAL B 1 242 ? 1.892 30.283 10.993 1 98.76 242 VAL B CA 1
ATOM 4528 C C . VAL B 1 242 ? 0.619 29.86 11.723 1 98.76 242 VAL B C 1
ATOM 4530 O O . VAL B 1 242 ? 0.339 30.34 12.824 1 98.76 242 VAL B O 1
ATOM 4533 N N . ASP B 1 243 ? -0.149 28.97 11.12 1 98.89 243 ASP B N 1
ATOM 4534 C CA . ASP B 1 243 ? -1.395 28.506 11.721 1 98.89 243 ASP B CA 1
ATOM 4535 C C . ASP B 1 243 ? -1.193 27.181 12.452 1 98.89 243 ASP B C 1
ATOM 4537 O O . ASP B 1 243 ? -1.825 26.931 13.481 1 98.89 243 ASP B O 1
ATOM 4541 N N . VAL B 1 244 ? -0.356 26.299 11.912 1 98.85 244 VAL B N 1
ATOM 4542 C CA . VAL B 1 244 ? -0.154 24.941 12.406 1 98.85 244 VAL B CA 1
ATOM 4543 C C . VAL B 1 244 ? 1.332 24.591 12.363 1 98.85 244 VAL B C 1
ATOM 4545 O O . VAL B 1 244 ? 2.009 24.852 11.366 1 98.85 244 VAL B O 1
ATOM 4548 N N . MET B 1 245 ? 1.859 24.054 13.441 1 98.87 245 MET B N 1
ATOM 4549 C CA . MET B 1 245 ? 3.218 23.521 13.476 1 98.87 245 MET B CA 1
ATOM 4550 C C . MET B 1 245 ? 3.204 22.006 13.653 1 98.87 245 MET B C 1
ATOM 4552 O O . MET B 1 245 ? 2.547 21.489 14.558 1 98.87 245 MET B O 1
ATOM 4556 N N . VAL B 1 246 ? 3.795 21.289 12.784 1 98.8 246 VAL B N 1
ATOM 4557 C CA . VAL B 1 246 ? 3.886 19.834 12.837 1 98.8 246 VAL B CA 1
ATOM 4558 C C . VAL B 1 246 ? 5.342 19.401 12.672 1 98.8 246 VAL B C 1
ATOM 4560 O O . VAL B 1 246 ? 6.019 19.824 11.733 1 98.8 246 VAL B O 1
ATOM 4563 N N . SER B 1 247 ? 5.828 18.6 13.574 1 97.85 247 SER B N 1
ATOM 4564 C CA . SER B 1 247 ? 7.215 18.165 13.453 1 97.85 247 SER B CA 1
ATOM 4565 C C . SER B 1 247 ? 7.436 16.822 14.142 1 97.85 247 SER B C 1
ATOM 4567 O O . SER B 1 247 ? 6.742 16.492 15.106 1 97.85 247 SER B O 1
ATOM 4569 N N . ASP B 1 248 ? 8.285 16.042 13.622 1 95.32 248 ASP B N 1
ATOM 4570 C CA . ASP B 1 248 ? 8.834 14.853 14.266 1 95.32 248 ASP B CA 1
ATOM 4571 C C . ASP B 1 248 ? 10.145 15.172 14.981 1 95.32 248 ASP B C 1
ATOM 4573 O O . ASP B 1 248 ? 11.132 15.544 14.342 1 95.32 248 ASP B O 1
ATOM 4577 N N . LEU B 1 249 ? 10.145 15.033 16.265 1 93.24 249 LEU B N 1
ATOM 4578 C CA . LEU B 1 249 ? 11.34 15.388 17.023 1 93.24 249 LEU B CA 1
ATOM 4579 C C . LEU B 1 249 ? 12.472 14.404 16.745 1 93.24 249 LEU B C 1
ATOM 4581 O O . LEU B 1 249 ? 12.224 13.234 16.446 1 93.24 249 LEU B O 1
ATOM 4585 N N . PRO B 1 250 ? 13.667 14.865 16.766 1 84.15 250 PRO B N 1
ATOM 4586 C CA . PRO B 1 250 ? 14.775 13.919 16.616 1 84.15 250 PRO B CA 1
ATOM 4587 C C . PRO B 1 250 ? 14.785 12.845 17.701 1 84.15 250 PRO B C 1
ATOM 4589 O O . PRO B 1 250 ? 14.565 13.147 18.876 1 84.15 250 PRO B O 1
ATOM 4592 N N . TYR B 1 251 ? 14.822 11.566 17.365 1 71.29 251 TYR B N 1
ATOM 4593 C CA . TYR B 1 251 ? 14.712 10.448 18.295 1 71.29 251 TYR B CA 1
ATOM 4594 C C . TYR B 1 251 ? 16.042 10.184 18.99 1 71.29 251 TYR B C 1
ATOM 4596 O O . TYR B 1 251 ? 16.105 9.413 19.951 1 71.29 251 TYR B O 1
ATOM 4604 N N . GLY B 1 252 ? 16.997 11.005 18.983 1 58.52 252 GLY B N 1
ATOM 4605 C CA . GLY B 1 252 ? 18.258 10.894 19.699 1 58.52 252 GLY B CA 1
ATOM 4606 C C . GLY B 1 252 ? 18.998 9.602 19.408 1 58.52 252 GLY B C 1
ATOM 4607 O O . GLY B 1 252 ? 19.902 9.217 20.152 1 58.52 252 GLY B O 1
ATOM 4608 N N . VAL B 1 253 ? 18.448 8.589 18.734 1 47.67 253 VAL B N 1
ATOM 4609 C CA . VAL B 1 253 ? 19.112 7.296 18.609 1 47.67 253 VAL B CA 1
ATOM 4610 C C . VAL B 1 253 ? 20.409 7.455 17.819 1 47.67 253 VAL B C 1
ATOM 4612 O O . VAL B 1 253 ? 20.383 7.614 16.597 1 47.67 253 VAL B O 1
ATOM 4615 N N . GLN B 1 254 ? 21.072 8.498 18.077 1 38.41 254 GLN B N 1
ATOM 4616 C CA . GLN B 1 254 ? 22.356 8.288 17.418 1 38.41 254 GLN B CA 1
ATOM 4617 C C . GLN B 1 254 ? 22.814 6.838 17.555 1 38.41 254 GLN B C 1
ATOM 4619 O O . GLN B 1 254 ? 22.714 6.249 18.633 1 38.41 254 GLN B O 1
ATOM 4624 N N . HIS B 1 255 ? 22.731 6.073 16.588 1 35.93 255 HIS B N 1
ATOM 4625 C CA . HIS B 1 255 ? 23.536 4.865 16.725 1 35.93 255 HIS B CA 1
ATOM 4626 C C . HIS B 1 255 ? 24.713 5.091 17.668 1 35.93 255 HIS B C 1
ATOM 4628 O O . HIS B 1 255 ? 25.213 6.212 17.786 1 35.93 255 HIS B O 1
ATOM 4634 N N . GLY B 1 256 ? 24.976 4.212 18.668 1 32.86 256 GLY B N 1
ATOM 4635 C CA . GLY B 1 256 ? 26.151 4.056 19.511 1 32.86 256 GLY B CA 1
ATOM 4636 C C . GLY B 1 256 ? 27.43 4.523 18.843 1 32.86 256 GLY B C 1
ATOM 4637 O O . GLY B 1 256 ? 28.525 4.105 19.227 1 32.86 256 GLY B O 1
ATOM 4638 N N . SER B 1 257 ? 27.484 4.941 17.649 1 30.84 257 SER B N 1
ATOM 4639 C CA . SER B 1 257 ? 28.895 5.278 17.482 1 30.84 257 SER B CA 1
ATOM 4640 C C . SER B 1 257 ? 29.306 6.412 18.414 1 30.84 257 SER B C 1
ATOM 4642 O O . SER B 1 257 ? 28.788 7.526 18.312 1 30.84 257 SER B O 1
ATOM 4644 N N . LYS B 1 258 ? 29.685 5.996 19.771 1 33.77 258 LYS B N 1
ATOM 4645 C CA . LYS B 1 258 ? 30.476 6.674 20.794 1 33.77 258 LYS B CA 1
ATOM 4646 C C . LYS B 1 258 ? 31.54 7.568 20.163 1 33.77 258 LYS B C 1
ATOM 4648 O O . LYS B 1 258 ? 32.252 8.286 20.868 1 33.77 258 LYS B O 1
ATOM 4653 N N . ASN B 1 259 ? 32.083 7.232 19.033 1 33.31 259 ASN B N 1
ATOM 4654 C CA . ASN B 1 259 ? 33.259 8.011 18.662 1 33.31 259 ASN B CA 1
ATOM 4655 C C . ASN B 1 259 ? 32.894 9.454 18.328 1 33.31 259 ASN B C 1
ATOM 4657 O O . ASN B 1 259 ? 33.756 10.241 17.933 1 33.31 259 ASN B O 1
ATOM 4661 N N . ALA B 1 260 ? 31.786 9.73 17.699 1 32.3 260 ALA B N 1
ATOM 4662 C CA . ALA B 1 260 ? 31.952 11.134 17.332 1 32.3 260 ALA B CA 1
ATOM 4663 C C . ALA B 1 260 ? 31.854 12.036 18.559 1 32.3 260 ALA B C 1
ATOM 4665 O O . ALA B 1 260 ? 30.817 12.077 19.225 1 32.3 260 ALA B O 1
ATOM 4666 N N . LYS B 1 261 ? 32.762 12.4 19.236 1 34.85 261 LYS B N 1
ATOM 4667 C CA . LYS B 1 261 ? 33.188 13.321 20.286 1 34.85 261 LYS B CA 1
ATOM 4668 C C . LYS B 1 261 ? 32.418 14.636 20.21 1 34.85 261 LYS B C 1
ATOM 4670 O O . LYS B 1 261 ? 32.786 15.616 20.861 1 34.85 261 LYS B O 1
ATOM 4675 N N . ASP B 1 262 ? 31.686 14.92 19.003 1 35.92 262 ASP B N 1
ATOM 4676 C CA . ASP B 1 262 ? 31.287 16.323 19.051 1 35.92 262 ASP B CA 1
ATOM 4677 C C . ASP B 1 262 ? 30.179 16.544 20.079 1 35.92 262 ASP B C 1
ATOM 4679 O O . ASP B 1 262 ? 29.091 15.977 19.96 1 35.92 262 ASP B O 1
ATOM 4683 N N . SER B 1 263 ? 30.305 16.946 21.217 1 39.23 263 SER B N 1
ATOM 4684 C CA . SER B 1 263 ? 29.6 17.346 22.431 1 39.23 263 SER B CA 1
ATOM 4685 C C . SER B 1 263 ? 28.37 18.186 22.104 1 39.23 263 SER B C 1
ATOM 4687 O O . SER B 1 263 ? 27.564 18.486 22.988 1 39.23 263 SER B O 1
ATOM 4689 N N . LYS B 1 264 ? 28.384 18.902 21.004 1 40.69 264 LYS B N 1
ATOM 4690 C CA . LYS B 1 264 ? 27.393 19.951 20.784 1 40.69 264 LYS B CA 1
ATOM 4691 C C . LYS B 1 264 ? 26.013 19.356 20.515 1 40.69 264 LYS B C 1
ATOM 4693 O O . LYS B 1 264 ? 25.012 20.075 20.505 1 40.69 264 LYS B O 1
ATOM 4698 N N . LEU B 1 265 ? 25.757 18.084 19.963 1 45.49 265 LEU B N 1
ATOM 4699 C CA . LEU B 1 265 ? 24.499 17.435 19.608 1 45.49 265 LEU B CA 1
ATOM 4700 C C . LEU B 1 265 ? 23.941 16.649 20.79 1 45.49 265 LEU B C 1
ATOM 4702 O O . LEU B 1 265 ? 23.034 15.83 20.623 1 45.49 265 LEU B O 1
ATOM 4706 N N . ASN B 1 266 ? 24.613 16.591 21.902 1 47.94 266 ASN B N 1
ATOM 4707 C CA . ASN B 1 266 ? 24.288 15.78 23.071 1 47.94 266 ASN B CA 1
ATOM 4708 C C . ASN B 1 266 ? 23.033 16.289 23.774 1 47.94 266 ASN B C 1
ATOM 4710 O O . ASN B 1 266 ? 22.859 16.074 24.975 1 47.94 266 ASN B O 1
ATOM 4714 N N . ARG B 1 267 ? 22.242 17.21 23.148 1 60.59 267 ARG B N 1
ATOM 4715 C CA . ARG B 1 267 ? 21.12 17.766 23.897 1 60.59 267 ARG B CA 1
ATOM 4716 C C . ARG B 1 267 ? 19.897 16.861 23.803 1 60.59 267 ARG B C 1
ATOM 4718 O O . ARG B 1 267 ? 19.615 16.298 22.744 1 60.59 267 ARG B O 1
ATOM 4725 N N . SER B 1 268 ? 19.327 16.555 24.977 1 82.34 268 SER B N 1
ATOM 4726 C CA . SER B 1 268 ? 18.085 15.796 25.069 1 82.34 268 SER B CA 1
ATOM 4727 C C . SER B 1 268 ? 16.967 16.467 24.279 1 82.34 268 SER B C 1
ATOM 4729 O O . SER B 1 268 ? 16.968 17.688 24.106 1 82.34 268 SER B O 1
ATOM 4731 N N . PRO B 1 269 ? 16.193 15.798 23.612 1 89.36 269 PRO B N 1
ATOM 4732 C CA . PRO B 1 269 ? 15.047 16.36 22.892 1 89.36 269 PRO B CA 1
ATOM 4733 C C . PRO B 1 269 ? 14.235 17.334 23.743 1 89.36 269 PRO B C 1
ATOM 4735 O O . PRO B 1 269 ? 13.739 18.341 23.232 1 89.36 269 PRO B O 1
ATOM 4738 N N . LEU B 1 270 ? 14.215 17.125 24.984 1 92.94 270 LEU B N 1
ATOM 4739 C CA . LEU B 1 270 ? 13.459 17.991 25.883 1 92.94 270 LEU B CA 1
ATOM 4740 C C . LEU B 1 270 ? 14.128 19.356 26.013 1 92.94 270 LEU B C 1
ATOM 4742 O O . LEU B 1 270 ? 13.45 20.386 26.015 1 92.94 270 LEU B O 1
ATOM 4746 N N . GLU B 1 271 ? 15.449 19.323 26.146 1 93.22 271 GLU B N 1
ATOM 4747 C CA . GLU B 1 271 ? 16.193 20.575 26.248 1 93.22 271 GLU B CA 1
ATOM 4748 C C . GLU B 1 271 ? 16.078 21.392 24.964 1 93.22 271 GLU B C 1
ATOM 4750 O O . GLU B 1 271 ? 15.937 22.615 25.011 1 93.22 271 GLU B O 1
ATOM 4755 N N . LEU B 1 272 ? 16.14 20.717 23.936 1 94.12 272 LEU B N 1
ATOM 4756 C CA . LEU B 1 272 ? 15.971 21.397 22.656 1 94.12 272 LEU B CA 1
ATOM 4757 C C . LEU B 1 272 ? 14.598 22.055 22.568 1 94.12 272 LEU B C 1
ATOM 4759 O O . LEU B 1 272 ? 14.484 23.206 22.141 1 94.12 272 LEU B O 1
ATOM 4763 N N . LEU B 1 273 ? 13.602 21.374 22.977 1 96.09 273 LEU B N 1
ATOM 4764 C CA . LEU B 1 273 ? 12.239 21.893 22.955 1 96.09 273 LEU B CA 1
ATOM 4765 C C . LEU B 1 273 ? 12.103 23.102 23.875 1 96.09 273 LEU B C 1
ATOM 4767 O O . LEU B 1 273 ? 11.479 24.1 23.508 1 96.09 273 LEU B O 1
ATOM 4771 N N . LYS B 1 274 ? 12.682 22.994 25.001 1 96.56 274 LYS B N 1
ATOM 4772 C CA . LYS B 1 274 ? 12.654 24.09 25.965 1 96.56 274 LYS B CA 1
ATOM 4773 C C . LYS B 1 274 ? 13.22 25.371 25.358 1 96.56 274 LYS B C 1
ATOM 4775 O O . LYS B 1 274 ? 12.665 26.455 25.554 1 96.56 274 LYS B O 1
ATOM 4780 N N . GLU B 1 275 ? 14.224 25.202 24.612 1 96.96 275 GLU B N 1
ATOM 4781 C CA . GLU B 1 275 ? 14.909 26.349 24.024 1 96.96 275 GLU B CA 1
ATOM 4782 C C . GLU B 1 275 ? 14.168 26.863 22.793 1 96.96 275 GLU B C 1
ATOM 4784 O O . GLU B 1 275 ? 14.227 28.053 22.478 1 96.96 275 GLU B O 1
ATOM 4789 N N . ALA B 1 276 ? 13.472 26.034 22.131 1 97.68 276 ALA B N 1
ATOM 4790 C CA . ALA B 1 276 ? 12.885 26.378 20.838 1 97.68 276 ALA B CA 1
ATOM 4791 C C . ALA B 1 276 ? 11.479 26.946 21.007 1 97.68 276 ALA B C 1
ATOM 4793 O O . ALA B 1 276 ? 11.036 27.773 20.207 1 97.68 276 ALA B O 1
ATOM 4794 N N . LEU B 1 277 ? 10.739 26.569 22.019 1 98.09 277 LEU B N 1
ATOM 4795 C CA . LEU B 1 277 ? 9.318 26.851 22.183 1 98.09 277 LEU B CA 1
ATOM 4796 C C . LEU B 1 277 ? 9.062 28.355 22.213 1 98.09 277 LEU B C 1
ATOM 4798 O O . LEU B 1 277 ? 8.085 28.834 21.633 1 98.09 277 LEU B O 1
ATOM 4802 N N . PRO B 1 278 ? 9.943 29.13 22.837 1 98.18 278 PRO B N 1
ATOM 4803 C CA . PRO B 1 278 ? 9.696 30.574 22.833 1 98.18 278 PRO B CA 1
ATOM 4804 C C . PRO B 1 278 ? 9.668 31.164 21.425 1 98.18 278 PRO B C 1
ATOM 4806 O O . PRO B 1 278 ? 8.783 31.963 21.105 1 98.18 278 PRO B O 1
ATOM 4809 N N . ALA B 1 279 ? 10.596 30.795 20.607 1 98.29 279 ALA B N 1
ATOM 4810 C CA . ALA B 1 279 ? 10.625 31.265 19.225 1 98.29 279 ALA B CA 1
ATOM 4811 C C . ALA B 1 279 ? 9.409 30.765 18.45 1 98.29 279 ALA B C 1
ATOM 4813 O O . ALA B 1 279 ? 8.826 31.505 17.654 1 98.29 279 ALA B O 1
ATOM 4814 N N . TRP B 1 280 ? 9.008 29.533 18.705 1 98.69 280 TRP B N 1
ATOM 4815 C CA . TRP B 1 280 ? 7.855 28.944 18.031 1 98.69 280 TRP B CA 1
ATOM 4816 C C . TRP B 1 280 ? 6.577 29.702 18.376 1 98.69 280 TRP B C 1
ATOM 4818 O O . TRP B 1 280 ? 5.732 29.933 17.508 1 98.69 280 TRP B O 1
ATOM 4828 N N . LYS B 1 281 ? 6.486 30.048 19.598 1 98.42 281 LYS B N 1
ATOM 4829 C CA . LYS B 1 281 ? 5.29 30.745 20.061 1 98.42 281 LYS B CA 1
ATOM 4830 C C . LYS B 1 281 ? 5.131 32.091 19.36 1 98.42 281 LYS B C 1
ATOM 4832 O O . LYS B 1 281 ? 4.014 32.497 19.031 1 98.42 281 LYS B O 1
ATOM 4837 N N . VAL B 1 282 ? 6.206 32.745 19.07 1 98.35 282 VAL B N 1
ATOM 4838 C CA . VAL B 1 282 ? 6.199 34.053 18.425 1 98.35 282 VAL B CA 1
ATOM 4839 C C . VAL B 1 282 ? 5.728 33.914 16.979 1 98.35 282 VAL B C 1
ATOM 4841 O O . VAL B 1 282 ? 4.975 34.755 16.481 1 98.35 282 VAL B O 1
ATOM 4844 N N . VAL B 1 283 ? 6.122 32.872 16.346 1 98.38 283 VAL B N 1
ATOM 4845 C CA . VAL B 1 283 ? 5.847 32.657 14.929 1 98.38 283 VAL B CA 1
ATOM 4846 C C . VAL B 1 283 ? 4.412 32.17 14.749 1 98.38 283 VAL B C 1
ATOM 4848 O O . VAL B 1 283 ? 3.766 32.477 13.744 1 98.38 283 VAL B O 1
ATOM 4851 N N . LEU B 1 284 ? 3.889 31.488 15.705 1 98.74 284 LEU B N 1
ATOM 4852 C CA . LEU B 1 284 ? 2.568 30.874 15.633 1 98.74 284 LEU B CA 1
ATOM 4853 C C . LEU B 1 284 ? 1.476 31.899 15.919 1 98.74 284 LEU B C 1
ATOM 4855 O O . LEU B 1 284 ? 1.606 32.711 16.838 1 98.74 284 LEU B O 1
ATOM 4859 N N . LYS B 1 285 ? 0.418 31.908 15.164 1 98.67 285 LYS B N 1
ATOM 4860 C CA . LYS B 1 285 ? -0.744 32.761 15.4 1 98.67 285 LYS B CA 1
ATOM 4861 C C . LYS B 1 285 ? -1.472 32.356 16.678 1 98.67 285 LYS B C 1
ATOM 4863 O O . LYS B 1 285 ? -1.398 31.201 17.102 1 98.67 285 LYS B O 1
ATOM 4868 N N . LYS B 1 286 ? -2.187 33.346 17.189 1 97.99 286 LYS B N 1
ATOM 4869 C CA . LYS B 1 286 ? -3.124 32.994 18.252 1 97.99 286 LYS B CA 1
ATOM 4870 C C . LYS B 1 286 ? -4.102 31.919 17.789 1 97.99 286 LYS B C 1
ATOM 4872 O O . LYS B 1 286 ? -4.593 31.964 16.659 1 97.99 286 LYS B O 1
ATOM 4877 N N . GLN B 1 287 ? -4.355 30.928 18.679 1 98.43 287 GLN B N 1
ATOM 4878 C CA . GLN B 1 287 ? -5.244 29.798 18.43 1 98.43 287 GLN B CA 1
ATOM 4879 C C . GLN B 1 287 ? -4.655 28.855 17.385 1 98.43 287 GLN B C 1
ATOM 4881 O O . GLN B 1 287 ? -5.369 28.027 16.815 1 98.43 287 GLN B O 1
ATOM 4886 N N . GLY B 1 288 ? -3.345 29.068 17.041 1 98.78 288 GLY B N 1
ATOM 4887 C CA . GLY B 1 288 ? -2.631 28.085 16.242 1 98.78 288 GLY B CA 1
ATOM 4888 C C . GLY B 1 288 ? -2.268 26.834 17.018 1 98.78 288 GLY B C 1
ATOM 4889 O O . GLY B 1 288 ? -2.3 26.83 18.251 1 98.78 288 GLY B O 1
ATOM 4890 N N . SER B 1 289 ? -1.949 25.775 16.325 1 98.85 289 SER B N 1
ATOM 4891 C CA . SER B 1 289 ? -1.702 24.503 16.995 1 98.85 289 SER B CA 1
ATOM 4892 C C . SER B 1 289 ? -0.288 24 16.721 1 98.85 289 SER B C 1
ATOM 4894 O O . SER B 1 289 ? 0.349 24.419 15.753 1 98.85 289 SER B O 1
ATOM 4896 N N . VAL B 1 290 ? 0.182 23.139 17.617 1 98.83 290 VAL B N 1
ATOM 4897 C CA . VAL B 1 290 ? 1.453 22.435 17.482 1 98.83 290 VAL B CA 1
ATOM 4898 C C . VAL B 1 290 ? 1.238 20.937 17.686 1 98.83 290 VAL B C 1
ATOM 4900 O O . VAL B 1 290 ? 0.566 20.523 18.633 1 98.83 290 VAL B O 1
ATOM 4903 N N . VAL B 1 291 ? 1.712 20.154 16.799 1 98.84 291 VAL B N 1
ATOM 4904 C CA . VAL B 1 291 ? 1.696 18.698 16.897 1 98.84 291 VAL B CA 1
ATOM 4905 C C . VAL B 1 291 ? 3.121 18.158 16.804 1 98.84 291 VAL B C 1
ATOM 4907 O O . VAL B 1 291 ? 3.806 18.366 15.8 1 98.84 291 VAL B O 1
ATOM 4910 N N . LEU B 1 292 ? 3.538 17.435 17.821 1 98.45 292 LEU B N 1
ATOM 4911 C CA . LEU B 1 292 ? 4.882 16.866 17.833 1 98.45 292 LEU B CA 1
ATOM 4912 C C . LEU B 1 292 ? 4.831 15.357 18.048 1 98.45 292 LEU B C 1
ATOM 4914 O O . LEU B 1 292 ? 4.036 14.867 18.853 1 98.45 292 LEU B O 1
ATOM 4918 N N . SER B 1 293 ? 5.585 14.637 17.332 1 97.14 293 SER B N 1
ATOM 4919 C CA . SER B 1 293 ? 5.838 13.23 17.625 1 97.14 293 SER B CA 1
ATOM 4920 C C . SER B 1 293 ? 7.193 13.04 18.296 1 97.14 293 SER B C 1
ATOM 4922 O O . SER B 1 293 ? 8.112 13.835 18.088 1 97.14 293 SER B O 1
ATOM 4924 N N . PHE B 1 294 ? 7.286 12.07 19.118 1 95.89 294 PHE B N 1
ATOM 4925 C CA . PHE B 1 294 ? 8.519 11.819 19.855 1 95.89 294 PHE B CA 1
ATOM 4926 C C . PHE B 1 294 ? 8.591 10.367 20.312 1 95.89 294 PHE B C 1
ATOM 4928 O O . PHE B 1 294 ? 7.611 9.627 20.204 1 95.89 294 PHE B O 1
ATOM 4935 N N . ASN B 1 295 ? 9.719 9.968 20.757 1 94.06 295 ASN B N 1
ATOM 4936 C CA . ASN B 1 295 ? 9.97 8.623 21.262 1 94.06 295 ASN B CA 1
ATOM 4937 C C . ASN B 1 295 ? 9.756 8.541 22.77 1 94.06 295 ASN B C 1
ATOM 4939 O O . ASN B 1 295 ? 10.535 9.102 23.543 1 94.06 295 ASN B O 1
ATOM 4943 N N . GLU B 1 296 ? 8.8 7.79 23.113 1 94.28 296 GLU B N 1
ATOM 4944 C CA . GLU B 1 296 ? 8.412 7.701 24.518 1 94.28 296 GLU B CA 1
ATOM 4945 C C . GLU B 1 296 ? 9.464 6.956 25.334 1 94.28 296 GLU B C 1
ATOM 4947 O O . GLU B 1 296 ? 9.472 7.034 26.565 1 94.28 296 GLU B O 1
ATOM 4952 N N . PHE B 1 297 ? 10.319 6.192 24.698 1 92.44 297 PHE B N 1
ATOM 4953 C CA . PHE B 1 297 ? 11.408 5.544 25.42 1 92.44 297 PHE B CA 1
ATOM 4954 C C . PHE B 1 297 ? 12.356 6.58 26.014 1 92.44 297 PHE B C 1
ATOM 4956 O O . PHE B 1 297 ? 12.949 6.352 27.07 1 92.44 297 PHE B O 1
ATOM 4963 N N . THR B 1 298 ? 12.497 7.714 25.402 1 91.08 298 THR B N 1
ATOM 4964 C CA . THR B 1 298 ? 13.503 8.683 25.825 1 91.08 298 THR B CA 1
ATOM 4965 C C . THR B 1 298 ? 12.843 9.96 26.336 1 91.08 298 THR B C 1
ATOM 4967 O O . THR B 1 298 ? 13.466 10.741 27.057 1 91.08 298 THR B O 1
ATOM 4970 N N . LEU B 1 299 ? 11.643 10.224 25.955 1 94.17 299 LEU B N 1
ATOM 4971 C CA . LEU B 1 299 ? 10.899 11.427 26.312 1 94.17 299 LEU B CA 1
ATOM 4972 C C . LEU B 1 299 ? 9.451 11.089 26.653 1 94.17 299 LEU B C 1
ATOM 4974 O O . LEU B 1 299 ? 8.686 10.666 25.784 1 94.17 299 LEU B O 1
ATOM 4978 N N . LYS B 1 300 ? 9.061 11.35 27.89 1 95.9 300 LYS B N 1
ATOM 4979 C CA . LYS B 1 300 ? 7.718 10.985 28.333 1 95.9 300 LYS B CA 1
ATOM 4980 C C . LYS B 1 300 ? 6.711 12.082 27.996 1 95.9 300 LYS B C 1
ATOM 4982 O O . LYS B 1 300 ? 7.019 13.27 28.11 1 95.9 300 LYS B O 1
ATOM 4987 N N . TRP B 1 301 ? 5.536 11.705 27.668 1 97.37 301 TRP B N 1
ATOM 4988 C CA . TRP B 1 301 ? 4.466 12.629 27.306 1 97.37 301 TRP B CA 1
ATOM 4989 C C . TRP B 1 301 ? 4.235 13.654 28.411 1 97.37 301 TRP B C 1
ATOM 4991 O O . TRP B 1 301 ? 4.099 14.849 28.139 1 97.37 301 TRP B O 1
ATOM 5001 N N . LYS B 1 302 ? 4.239 13.209 29.672 1 97.35 302 LYS B N 1
ATOM 5002 C CA . LYS B 1 302 ? 3.973 14.087 30.808 1 97.35 302 LYS B CA 1
ATOM 5003 C C . LYS B 1 302 ? 5.021 15.193 30.906 1 97.35 302 LYS B C 1
ATOM 5005 O O . LYS B 1 302 ? 4.708 16.319 31.298 1 97.35 302 LYS B O 1
ATOM 5010 N N . ASP B 1 303 ? 6.251 14.862 30.569 1 97.32 303 ASP B N 1
ATOM 5011 C CA . ASP B 1 303 ? 7.33 15.844 30.621 1 97.32 303 ASP B CA 1
ATOM 5012 C C . ASP B 1 303 ? 7.175 16.889 29.519 1 97.32 303 ASP B C 1
ATOM 5014 O O . ASP B 1 303 ? 7.387 18.081 29.753 1 97.32 303 ASP B O 1
ATOM 5018 N N . VAL B 1 304 ? 6.784 16.455 28.379 1 97.71 304 VAL B N 1
ATOM 5019 C CA . VAL B 1 304 ? 6.557 17.377 27.27 1 97.71 304 VAL B CA 1
ATOM 5020 C C . VAL B 1 304 ? 5.367 18.28 27.585 1 97.71 304 VAL B C 1
ATOM 5022 O O . VAL B 1 304 ? 5.434 19.496 27.388 1 97.71 304 VAL B O 1
ATOM 5025 N N . ALA B 1 305 ? 4.303 17.699 28.091 1 98.43 305 ALA B N 1
ATOM 5026 C CA . ALA B 1 305 ? 3.101 18.448 28.448 1 98.43 305 ALA B CA 1
ATOM 5027 C C . ALA B 1 305 ? 3.413 19.525 29.483 1 98.43 305 ALA B C 1
ATOM 5029 O O . ALA B 1 305 ? 2.979 20.672 29.344 1 98.43 305 ALA B O 1
ATOM 5030 N N . ALA B 1 306 ? 4.185 19.095 30.424 1 98.45 306 ALA B N 1
ATOM 5031 C CA . ALA B 1 306 ? 4.549 20.034 31.483 1 98.45 306 ALA B CA 1
ATOM 5032 C C . ALA B 1 306 ? 5.345 21.21 30.924 1 98.45 306 ALA B C 1
ATOM 5034 O O . ALA B 1 306 ? 5.123 22.359 31.313 1 98.45 306 ALA B O 1
ATOM 5035 N N . LEU B 1 307 ? 6.252 20.898 30.098 1 97.97 307 LEU B N 1
ATOM 5036 C CA . LEU B 1 307 ? 7.078 21.938 29.493 1 97.97 307 LEU B CA 1
ATOM 5037 C C . LEU B 1 307 ? 6.222 22.923 28.705 1 97.97 307 LEU B C 1
ATOM 5039 O O . LEU B 1 307 ? 6.404 24.137 28.815 1 97.97 307 LEU B O 1
ATOM 5043 N N . PHE B 1 308 ? 5.27 22.463 27.897 1 98.54 308 PHE B N 1
ATOM 5044 C CA . PHE B 1 308 ? 4.362 23.316 27.139 1 98.54 308 PHE B CA 1
ATOM 5045 C C . PHE B 1 308 ? 3.546 24.203 28.072 1 98.54 308 PHE B C 1
ATOM 5047 O O . PHE B 1 308 ? 3.453 25.414 27.861 1 98.54 308 PHE B O 1
ATOM 5054 N N . GLU B 1 309 ? 2.997 23.652 29.083 1 98.37 309 GLU B N 1
ATOM 5055 C CA . GLU B 1 309 ? 2.15 24.391 30.014 1 98.37 309 GLU B CA 1
ATOM 5056 C C . GLU B 1 309 ? 2.946 25.462 30.754 1 98.37 309 GLU B C 1
ATOM 5058 O O . GLU B 1 309 ? 2.461 26.578 30.952 1 98.37 309 GLU B O 1
ATOM 5063 N N . GLU B 1 310 ? 4.14 25.053 31.105 1 98.07 310 GLU B N 1
ATOM 5064 C CA . GLU B 1 310 ? 5.024 26.006 31.772 1 98.07 310 GLU B CA 1
ATOM 5065 C C . GLU B 1 310 ? 5.28 27.227 30.895 1 98.07 310 GLU B C 1
ATOM 5067 O O . GLU B 1 310 ? 5.473 28.334 31.403 1 98.07 310 GLU B O 1
ATOM 5072 N N . GLN B 1 311 ? 5.244 27.019 29.66 1 97.72 311 GLN B N 1
ATOM 5073 C CA . GLN B 1 311 ? 5.566 28.101 28.736 1 97.72 311 GLN B CA 1
ATOM 5074 C C . GLN B 1 311 ? 4.3 28.725 28.157 1 97.72 311 GLN B C 1
ATOM 5076 O O . GLN B 1 311 ? 4.351 29.411 27.134 1 97.72 311 GLN B O 1
ATOM 5081 N N . GLY B 1 312 ? 3.155 28.408 28.708 1 97.51 312 GLY B N 1
ATOM 5082 C CA . GLY B 1 312 ? 1.921 29.136 28.457 1 97.51 312 GLY B CA 1
ATOM 5083 C C . GLY B 1 312 ? 1.098 28.543 27.329 1 97.51 312 GLY B C 1
ATOM 5084 O O . GLY B 1 312 ? 0.217 29.208 26.781 1 97.51 312 GLY B O 1
ATOM 5085 N N . TRP B 1 313 ? 1.371 27.389 26.934 1 98.22 313 TRP B N 1
ATOM 5086 C CA . TRP B 1 313 ? 0.566 26.692 25.936 1 98.22 313 TRP B CA 1
ATOM 5087 C C . TRP B 1 313 ? -0.586 25.941 26.593 1 98.22 313 TRP B C 1
ATOM 5089 O O . TRP B 1 313 ? -0.535 25.633 27.786 1 98.22 313 TRP B O 1
ATOM 5099 N N . LYS B 1 314 ? -1.627 25.731 25.886 1 98.56 314 LYS B N 1
ATOM 5100 C CA . LYS B 1 314 ? -2.698 24.834 26.312 1 98.56 314 LYS B CA 1
ATOM 5101 C C . LYS B 1 314 ? -2.527 23.445 25.703 1 98.56 314 LYS B C 1
ATOM 5103 O O . LYS B 1 314 ? -2.737 23.258 24.503 1 98.56 314 LYS B O 1
ATOM 5108 N N . VAL B 1 315 ? -2.231 22.492 26.502 1 98.71 315 VAL B N 1
ATOM 5109 C CA . VAL B 1 315 ? -2.073 21.12 26.031 1 98.71 315 VAL B CA 1
ATOM 5110 C C . VAL B 1 315 ? -3.442 20.452 25.918 1 98.71 315 VAL B C 1
ATOM 5112 O O . VAL B 1 315 ? -4.264 20.548 26.833 1 98.71 315 VAL B O 1
ATOM 5115 N N . LEU B 1 316 ? -3.721 19.848 24.795 1 98.51 316 LEU B N 1
ATOM 5116 C CA . LEU B 1 316 ? -4.953 19.083 24.635 1 98.51 316 LEU B CA 1
ATOM 5117 C C . LEU B 1 316 ? -4.781 17.661 25.161 1 98.51 316 LEU B C 1
ATOM 5119 O O . LEU B 1 316 ? -4.267 16.791 24.453 1 98.51 316 LEU B O 1
ATOM 5123 N N . SER B 1 317 ? -5.236 17.392 26.361 1 97.61 317 SER B N 1
ATOM 5124 C CA . SER B 1 317 ? -4.892 16.177 27.092 1 97.61 317 SER B CA 1
ATOM 5125 C C . SER B 1 317 ? -6.074 15.215 27.152 1 97.61 317 SER B C 1
ATOM 5127 O O . SER B 1 317 ? -6.126 14.341 28.02 1 97.61 317 SER B O 1
ATOM 5129 N N . GLU B 1 318 ? -7.065 15.397 26.332 1 96.68 318 GLU B N 1
ATOM 5130 C CA . GLU B 1 318 ? -8.219 14.507 26.25 1 96.68 318 GLU B CA 1
ATOM 5131 C C . GLU B 1 318 ? -8.478 14.072 24.81 1 96.68 318 GLU B C 1
ATOM 5133 O O . GLU B 1 318 ? -7.889 14.618 23.875 1 96.68 318 GLU B O 1
ATOM 5138 N N . GLU B 1 319 ? -9.336 13.126 24.694 1 93.19 319 GLU B N 1
ATOM 5139 C CA . GLU B 1 319 ? -9.765 12.735 23.354 1 93.19 319 GLU B CA 1
ATOM 5140 C C . GLU B 1 319 ? -10.384 13.912 22.607 1 93.19 319 GLU B C 1
ATOM 5142 O O . GLU B 1 319 ? -11.099 14.723 23.199 1 93.19 319 GLU B O 1
ATOM 5147 N N . PRO B 1 320 ? -10.052 13.929 21.465 1 95.7 320 PRO B N 1
ATOM 5148 C CA . PRO B 1 320 ? -9.414 12.978 20.551 1 95.7 320 PRO B CA 1
ATOM 5149 C C . PRO B 1 320 ? -7.925 13.257 20.354 1 95.7 320 PRO B C 1
ATOM 5151 O O . PRO B 1 320 ? -7.316 12.74 19.415 1 95.7 320 PRO B O 1
ATOM 5154 N N . TYR B 1 321 ? -7.301 14.019 21.183 1 97.59 321 TYR B N 1
ATOM 5155 C CA . TYR B 1 321 ? -5.942 14.477 20.917 1 97.59 321 TYR B CA 1
ATOM 5156 C C . TYR B 1 321 ? -4.931 13.694 21.746 1 97.59 321 TYR B C 1
ATOM 5158 O O . TYR B 1 321 ? -3.777 14.107 21.88 1 97.59 321 TYR B O 1
ATOM 5166 N N . ILE B 1 322 ? -5.412 12.517 22.293 1 94.82 322 ILE B N 1
ATOM 5167 C CA . ILE B 1 322 ? -4.537 11.597 23.012 1 94.82 322 ILE B CA 1
ATOM 5168 C C . ILE B 1 322 ? -4.729 10.18 22.478 1 94.82 322 ILE B C 1
ATOM 5170 O O . ILE B 1 322 ? -5.599 9.938 21.638 1 94.82 322 ILE B O 1
ATOM 5174 N N . GLY B 1 323 ? -3.841 9.234 22.953 1 89.23 323 GLY B N 1
ATOM 5175 C CA . GLY B 1 323 ? -4.021 7.838 22.588 1 89.23 323 GLY B CA 1
ATOM 5176 C C . GLY B 1 323 ? -3.277 7.452 21.324 1 89.23 323 GLY B C 1
ATOM 5177 O O . GLY B 1 323 ? -3.731 6.589 20.569 1 89.23 323 GLY B O 1
ATOM 5178 N N . TYR B 1 324 ? -2.179 8.031 21.064 1 94.55 324 TYR B N 1
ATOM 5179 C CA . TYR B 1 324 ? -1.479 7.793 19.807 1 94.55 324 TYR B CA 1
ATOM 5180 C C . TYR B 1 324 ? -0.2 6.996 20.037 1 94.55 324 TYR B C 1
ATOM 5182 O O . TYR B 1 324 ? 0.609 6.831 19.121 1 94.55 324 TYR B O 1
ATOM 5190 N N . LEU B 1 325 ? -0.034 6.519 21.268 1 93.36 325 LEU B N 1
ATOM 5191 C CA . LEU B 1 325 ? 1.144 5.719 21.584 1 93.36 325 LEU B CA 1
ATOM 5192 C C . LEU B 1 325 ? 1.135 4.407 20.806 1 93.36 325 LEU B C 1
ATOM 5194 O O . LEU B 1 325 ? 0.141 3.678 20.823 1 93.36 325 LEU B O 1
ATOM 5198 N N . HIS B 1 326 ? 2.25 4.12 20.081 1 90.59 326 HIS B N 1
ATOM 5199 C CA . HIS B 1 326 ? 2.353 2.862 19.35 1 90.59 326 HIS B CA 1
ATOM 5200 C C . HIS B 1 326 ? 3.81 2.493 19.092 1 90.59 326 HIS B C 1
ATOM 5202 O O . HIS B 1 326 ? 4.647 3.371 18.867 1 90.59 326 HIS B O 1
ATOM 5208 N N . ARG B 1 327 ? 4.06 1.259 18.995 1 86.42 327 ARG B N 1
ATOM 5209 C CA . ARG B 1 327 ? 5.401 0.74 18.744 1 86.42 327 ARG B CA 1
ATOM 5210 C C . ARG B 1 327 ? 5.735 0.781 17.257 1 86.42 327 ARG B C 1
ATOM 5212 O O . ARG B 1 327 ? 4.957 0.306 16.427 1 86.42 327 ARG B O 1
ATOM 5219 N N . VAL B 1 328 ? 6.861 1.347 16.931 1 81.19 328 VAL B N 1
ATOM 5220 C CA . VAL B 1 328 ? 7.327 1.402 15.549 1 81.19 328 VAL B CA 1
ATOM 5221 C C . VAL B 1 328 ? 8.358 0.302 15.307 1 81.19 328 VAL B C 1
ATOM 5223 O O . VAL B 1 328 ? 8.305 -0.393 14.29 1 81.19 328 VAL B O 1
ATOM 5226 N N . ASP B 1 329 ? 9.226 0.119 16.169 1 78.84 329 ASP B N 1
ATOM 5227 C CA . ASP B 1 329 ? 10.221 -0.949 16.176 1 78.84 329 ASP B CA 1
ATOM 5228 C C . ASP B 1 329 ? 10.804 -1.148 17.573 1 78.84 329 ASP B C 1
ATOM 5230 O O . ASP B 1 329 ? 10.226 -0.695 18.563 1 78.84 329 ASP B O 1
ATOM 5234 N N . GLN B 1 330 ? 11.844 -1.887 17.638 1 80.53 330 GLN B N 1
ATOM 5235 C CA . GLN B 1 330 ? 12.406 -2.254 18.934 1 80.53 330 GLN B CA 1
ATOM 5236 C C . GLN B 1 330 ? 12.896 -1.022 19.689 1 80.53 330 GLN B C 1
ATOM 5238 O O . GLN B 1 330 ? 12.908 -1.007 20.922 1 80.53 330 GLN B O 1
ATOM 5243 N N . SER B 1 331 ? 13.23 0.026 19.008 1 86.68 331 SER B N 1
ATOM 5244 C CA . SER B 1 331 ? 13.883 1.162 19.652 1 86.68 331 SER B CA 1
ATOM 5245 C C . SER B 1 331 ? 12.961 2.376 19.698 1 86.68 331 SER B C 1
ATOM 5247 O O . SER B 1 331 ? 13.301 3.397 20.299 1 86.68 331 SER B O 1
ATOM 5249 N N . ILE B 1 332 ? 11.781 2.241 19.146 1 87.35 332 ILE B N 1
ATOM 5250 C CA . ILE B 1 332 ? 10.939 3.426 19.027 1 87.35 332 ILE B CA 1
ATOM 5251 C C . ILE B 1 332 ? 9.517 3.096 19.476 1 87.35 332 ILE B C 1
ATOM 5253 O O . ILE B 1 332 ? 8.861 2.231 18.892 1 87.35 332 ILE B O 1
ATOM 5257 N N . ASN B 1 333 ? 9.141 3.72 20.471 1 92.98 333 ASN B N 1
ATOM 5258 C CA . ASN B 1 333 ? 7.754 3.806 20.916 1 92.98 333 ASN B CA 1
ATOM 5259 C C . ASN B 1 333 ? 7.195 5.215 20.74 1 92.98 333 ASN B C 1
ATOM 5261 O O . ASN B 1 333 ? 7.385 6.075 21.602 1 92.98 333 ASN B O 1
ATOM 5265 N N . ARG B 1 334 ? 6.458 5.422 19.71 1 93.68 334 ARG B N 1
ATOM 5266 C CA . ARG B 1 334 ? 6.149 6.769 19.241 1 93.68 334 ARG B CA 1
ATOM 5267 C C . ARG B 1 334 ? 4.863 7.288 19.875 1 93.68 334 ARG B C 1
ATOM 5269 O O . ARG B 1 334 ? 3.881 6.551 19.993 1 93.68 334 ARG B O 1
ATOM 5276 N N . ASN B 1 335 ? 4.874 8.508 20.259 1 95.99 335 ASN B N 1
ATOM 5277 C CA . ASN B 1 335 ? 3.707 9.205 20.791 1 95.99 335 ASN B CA 1
ATOM 5278 C C . ASN B 1 335 ? 3.566 10.6 20.19 1 95.99 335 ASN B C 1
ATOM 5280 O O . ASN B 1 335 ? 4.452 11.063 19.47 1 95.99 335 ASN B O 1
ATOM 5284 N N . ILE B 1 336 ? 2.368 11.23 20.411 1 97.6 336 ILE B N 1
ATOM 5285 C CA . ILE B 1 336 ? 2.079 12.549 19.86 1 97.6 336 ILE B CA 1
ATOM 5286 C C . ILE B 1 336 ? 1.588 13.476 20.969 1 97.6 336 ILE B C 1
ATOM 5288 O O . ILE B 1 336 ? 0.906 13.037 21.898 1 97.6 336 ILE B O 1
ATOM 5292 N N . ILE B 1 337 ? 1.971 14.707 20.903 1 98.52 337 ILE B N 1
ATOM 5293 C CA . ILE B 1 337 ? 1.373 15.734 21.749 1 98.52 337 ILE B CA 1
ATOM 5294 C C . ILE B 1 337 ? 0.764 16.83 20.879 1 98.52 337 ILE B C 1
ATOM 5296 O O . ILE B 1 337 ? 1.329 17.198 19.846 1 98.52 337 ILE B O 1
ATOM 5300 N N . VAL B 1 338 ? -0.375 17.311 21.246 1 98.81 338 VAL B N 1
ATOM 5301 C CA . VAL B 1 338 ? -1.063 18.413 20.582 1 98.81 338 VAL B CA 1
ATOM 5302 C C . VAL B 1 338 ? -1.269 19.562 21.566 1 98.81 338 VAL B C 1
ATOM 5304 O O . VAL B 1 338 ? -1.758 19.354 22.679 1 98.81 338 VAL B O 1
ATOM 5307 N N . ALA B 1 339 ? -0.863 20.751 21.18 1 98.87 339 ALA B N 1
ATOM 5308 C CA . ALA B 1 339 ? -1.038 21.94 22.009 1 98.87 339 ALA B CA 1
ATOM 5309 C C . ALA B 1 339 ? -1.493 23.131 21.171 1 98.87 339 ALA B C 1
ATOM 5311 O O . ALA B 1 339 ? -1.373 23.117 19.944 1 98.87 339 ALA B O 1
ATOM 5312 N N . VAL B 1 340 ? -2.012 24.16 21.822 1 98.74 340 VAL B N 1
ATOM 5313 C CA . VAL B 1 340 ? -2.522 25.357 21.162 1 98.74 340 VAL B CA 1
ATOM 5314 C C . VAL B 1 340 ? -1.99 26.602 21.867 1 98.74 340 VAL B C 1
ATOM 5316 O O . VAL B 1 340 ? -1.814 26.604 23.088 1 98.74 340 VAL B O 1
ATOM 5319 N N . LYS B 1 341 ? -1.699 27.544 21.025 1 98.41 341 LYS B N 1
ATOM 5320 C CA . LYS B 1 341 ? -1.384 28.858 21.578 1 98.41 341 LYS B CA 1
ATOM 5321 C C . LYS B 1 341 ? -2.652 29.595 22 1 98.41 341 LYS B C 1
ATOM 5323 O O . LYS B 1 341 ? -3.537 29.84 21.177 1 98.41 341 LYS B O 1
ATOM 5328 N N . PRO B 1 342 ? -2.766 29.958 23.271 1 95.78 342 PRO B N 1
ATOM 5329 C CA . PRO B 1 342 ? -3.99 30.623 23.723 1 95.78 342 PRO B CA 1
ATOM 5330 C C . PRO B 1 342 ? -4.152 32.024 23.136 1 95.78 342 PRO B C 1
ATOM 5332 O O . PRO B 1 342 ? -3.158 32.68 22.814 1 95.78 342 PRO B O 1
#

Foldseek 3Di:
DWKKKFAFDPVPPPVCLVLVQLLLQQLLVLLCVLVVWDWDDWGWDPLPGPTIIMIDTPDDDDLVSLLSVCLALGGDWMWTADPVSDTHTDDRDHQFFDDPVLLVVDDDPPDDDLSVLSSLVSNQVSQFDQPDPAAEEEALAQQLNNNVSSQNRRLHAYEYEHQDVVSLVNNVVSVVVVCVVLVWDKDKDKDFFDDPRHTAWIKIKMWTGSDPVCVVVVSIHMYMYINHHLLQLLRGAPFQRHQGYEYEQDAPPPPPPVPPPPPPSPDQSLNSCLSNVVSVLRRHHARGKYKYKYFCVRPNPVSNCVSCVVVPKAWDPDTSQASSFDDPDPSGTMGMTMIGHD/DWKKKFAFDPVPPPVCLVLVQLLLQQLLVLLCVLVVWDWDDWGWDPLPGPTIIMIDTPDDDDLVSLLSVCLALGGDWMWIADPVSDTHTDDRDHQFFDDPVLLVVDDDPPDDDLSVLSSLVSNQVSQFDQPDPAAEEEALAQQLNNNVSSQNRRLHAYEYEHQDVVSLVNNVVSVVVVCVVLVWDKDKDKDFFDDPRHTAWIKIKMWTGSDPVCVVVPSIHMYMYINHHLLQLLRGAPFQRHQGYEYEQDAPPPPPPPPPPPPPSPDQSLVSCLSNVVSVLRRHHARGKYKYKYFCVRPNPVSNCVSCVVVPKAWDPDTSQASSFDDDDPSGTMGMTMIGHD

pLDDT: mean 90.85, std 13.61, range [30.84, 98.92]

Sequence (684 aa):
MYHYAILANPGHNRIYFDSAMTIACSELKAILASEGVEVTEIGSKDVGLPAALVFSCEQALSEAQSRKIAASSIYYALFEVREDGLLRPIQAPAFNTFPESMSQILRYTGKTNEQFTRLMVNLGVSAANTGSTQLTLMDPMCGKGTTLFEGLIHGLNVVGVEINQKWVQEIQTFIVKFMKNGRFKHKVSKEKRTSGGKKVADGFVVEAAASKEDYLQGNLQTMKLYSADTRIADQVVKKNSVDVMVSDLPYGVQHGSKNAKDSKLNRSPLELLKEALPAWKVVLKKQGSVVLSFNEFTLKWKDVAALFEEQGWKVLSEEPYIGYLHRVDQSINRNIIVAVKPMYHYAILANPGHNRIYFDSAMTIACSELKAILASEGVEVTEIGSKDVGLPAALVFSCEQALSEAQSRKIAASSIYYALFEVREDGLLRPIQAPAFNTFPESMSQILRYTGKTNEQFTRLMVNLGVSAANTGSTQLTLMDPMCGKGTTLFEGLIHGLNVVGVEINQKWVQEIQTFIVKFMKNGRFKHKVSKEKRTSGGKKVADGFVVEAAASKEDYLQGNLQTMKLYSADTRIADQVVKKNSVDVMVSDLPYGVQHGSKNAKDSKLNRSPLELLKEALPAWKVVLKKQGSVVLSFNEFTLKWKDVAALFEEQGWKVLSEEPYIGYLHRVDQSINRNIIVAVKP

Secondary structure (DSSP, 8-state):
-EEEEEEEPTTS-GGGHHHHHHHHHHHHHHHHHHTT--EEEEEE--SSSSSEEEEEESSPPPHHHHHHHHTSTTEEEEEEEPTTS-EEEE-PPP--SS-THHHHS---TTPPPHHHHHHHHHHHHHH-----SS-EEEETT-TTSHHHHHHHHTT-EEEEEES-HHHHHHHHHHHHHHHHHHT--EEEEEEEEEETTEEEEEEEEEEE-SSHHHHHHT--EEEEEEES-GGGHHHHS-TT-EEEEEEE-------S-TT---GGG---HHHHHHHHHHHHHHHEEEEEEEEEEEETTTS-HHHHHHHHHHTT-EE--STTS----EEEETTEEEEEEEEE--/-EEEEEEEPTTS-GGGHHHHHHHHHHHHHHHHHHTT--EEEEEE--SSSSSEEEEEESSPPPHHHHHHHHTSTTEEEEEEEPTTS-EEEE-PPP--SS-THHHHS---TTPPPHHHHHHHHHHHHHH-----SS-EEEETT-TTSHHHHHHHHTT-EEEEEES-HHHHHHHHHHHHHHHHHTT--EEEEEEEEEETTEEEEEEEEEEE-SSHHHHHHT--EEEEEEES-GGGHHHHS-TT-EEEEEEEPP-----S-TT---GGG---HHHHHHHHHHHHHHHEEEEEEEEEEEETTTS-HHHHHHHHHHTT-EE--STTS----EEEETTEEEEEEEEE--

Organism: Vibrio parahaemolyticus (NCBI:txid670)